Protein AF-A0A7W7CZ04-F1 (afdb_monomer_lite)

pLDDT: mean 89.88, std 15.01, range [28.22, 98.75]

Sequence (539 aa):
MKKLILAAGLAGSLVLGTAAATFAAPASAVLAAASASYDQKLAVAVKFGLGDDFALIEKLDRDFVIGIWDHVKDNPDQVEVRVAAETAFTSDPDLSYEFITVEVFAAFDRDVERERAEAETKRASDLARTAAAASIDVVADAALLDGNDTDFVRLIWERVAEDVKWPKVKAAARTARDGSDTDRTAFIANGMADAARQDIDDRIAADEAKTEAEKAAERARAAKKLAANRIGLTVTEELLDLPDRDFIIKVWNHTAAGSEVQAAAIAATRSLDPAVWKAYIDTGLHQAVDRDIQIALDRKYQADKTLAQQIKATAAKNKDLNLVHWTDKALAGTPDQLDTFLRVGQYDLDLNTSFGTGDVQPSWSNTVAWANGIVNVAGICCKLTGPELGVRTEPGHTGATSLMYAGLDNSATKSYAYLKSMALSRITIKPTTKLSYWIYPQANTVRPEVKPANSTCVAIDLLFSDGKNLRDSGLKDTRGNRAHPAFQCNKVTVGKWNEVVVPLGALAGKKVTTLVVAYDQPAATGGYRGLIDDVRIAD

Structure (mmCIF, N/CA/C/O backbone):
data_AF-A0A7W7CZ04-F1
#
_entry.id   AF-A0A7W7CZ04-F1
#
loop_
_atom_site.group_PDB
_atom_site.id
_atom_site.type_symbol
_atom_site.label_atom_id
_atom_site.label_alt_id
_atom_site.label_comp_id
_atom_site.label_asym_id
_atom_site.label_entity_id
_atom_site.label_seq_id
_atom_site.pdbx_PDB_ins_code
_atom_site.Cartn_x
_atom_site.Cartn_y
_atom_site.Cartn_z
_atom_site.occupancy
_atom_site.B_iso_or_equiv
_atom_site.auth_seq_id
_atom_site.auth_comp_id
_atom_site.auth_asym_id
_atom_site.auth_atom_id
_atom_site.pdbx_PDB_model_num
ATOM 1 N N . MET A 1 1 ? 31.479 57.060 30.152 1.00 33.84 1 MET A N 1
ATOM 2 C CA . MET A 1 1 ? 32.372 58.056 29.515 1.00 33.84 1 MET A CA 1
ATOM 3 C C . MET A 1 1 ? 33.575 57.341 28.912 1.00 33.84 1 MET A C 1
ATOM 5 O O . MET A 1 1 ? 34.244 56.673 29.678 1.00 33.84 1 MET A O 1
ATOM 9 N N . LYS A 1 2 ? 33.833 57.574 27.607 1.00 35.91 2 LYS A N 1
ATOM 10 C CA . LYS A 1 2 ? 35.131 57.553 26.870 1.00 35.91 2 LYS A CA 1
ATOM 11 C C . LYS A 1 2 ? 35.930 56.222 26.840 1.00 35.91 2 LYS A C 1
ATOM 13 O O . LYS A 1 2 ? 36.111 55.608 27.869 1.00 35.91 2 LYS A O 1
ATOM 18 N N . LYS A 1 3 ? 36.529 55.767 25.730 1.00 32.72 3 LYS A N 1
ATOM 19 C CA . LYS A 1 3 ? 36.706 56.286 24.355 1.00 32.72 3 LYS A CA 1
ATOM 20 C C . LYS A 1 3 ? 37.268 55.155 23.459 1.00 32.72 3 LYS A C 1
ATOM 22 O O . LYS A 1 3 ? 37.963 54.281 23.960 1.00 32.72 3 LYS A O 1
ATOM 27 N N . LEU A 1 4 ? 36.992 55.267 22.154 1.00 38.56 4 LEU A N 1
ATOM 28 C CA . LEU A 1 4 ? 37.636 54.626 20.990 1.00 38.56 4 LEU A CA 1
ATOM 29 C C . LEU A 1 4 ? 39.177 54.557 21.062 1.00 38.56 4 LEU A C 1
ATOM 31 O O . LEU A 1 4 ? 39.765 55.422 21.705 1.00 38.56 4 LEU A O 1
ATOM 35 N N . ILE A 1 5 ? 39.792 53.695 20.232 1.00 32.47 5 ILE A N 1
ATOM 36 C CA . ILE A 1 5 ? 40.745 54.099 19.167 1.00 32.47 5 ILE A CA 1
ATOM 37 C C . ILE A 1 5 ? 40.852 53.005 18.078 1.00 32.47 5 ILE A C 1
ATOM 39 O O . ILE A 1 5 ? 40.973 51.819 18.366 1.00 32.47 5 ILE A O 1
ATOM 43 N N . LEU A 1 6 ? 40.793 53.473 16.828 1.00 34.12 6 LEU A N 1
ATOM 44 C CA . LEU A 1 6 ? 41.100 52.818 15.552 1.00 34.12 6 LEU A CA 1
ATOM 45 C C . LEU A 1 6 ? 42.613 52.943 15.271 1.00 34.12 6 LEU A C 1
ATOM 47 O O . LEU A 1 6 ? 43.173 53.998 15.564 1.00 34.12 6 LEU A O 1
ATOM 51 N N . ALA A 1 7 ? 43.247 51.985 14.590 1.00 30.70 7 ALA A N 1
ATOM 52 C CA . ALA A 1 7 ? 44.518 52.237 13.901 1.00 30.70 7 ALA A CA 1
ATOM 53 C C . ALA A 1 7 ? 44.614 51.438 12.593 1.00 30.70 7 ALA A C 1
ATOM 55 O O . ALA A 1 7 ? 44.311 50.249 12.552 1.00 30.70 7 ALA A O 1
ATOM 56 N N . ALA A 1 8 ? 45.031 52.137 11.538 1.00 32.62 8 ALA A N 1
ATOM 57 C CA . ALA A 1 8 ? 45.230 51.683 10.167 1.00 32.62 8 ALA A CA 1
ATOM 58 C C . ALA A 1 8 ? 46.678 51.978 9.716 1.00 32.62 8 ALA A C 1
ATOM 60 O O . ALA A 1 8 ? 47.304 52.888 10.256 1.00 32.62 8 ALA A O 1
ATOM 61 N N . GLY A 1 9 ? 47.159 51.267 8.687 1.00 28.22 9 GLY A N 1
ATOM 62 C CA . GLY A 1 9 ? 48.354 51.582 7.872 1.00 28.22 9 GLY A CA 1
ATOM 63 C C . GLY A 1 9 ? 48.929 50.310 7.214 1.00 28.22 9 GLY A C 1
ATOM 64 O O . GLY A 1 9 ? 49.276 49.390 7.942 1.00 28.22 9 GLY A O 1
ATOM 65 N N . LEU A 1 10 ? 48.832 50.072 5.888 1.00 29.41 10 LEU A N 1
ATOM 66 C CA . LEU A 1 10 ? 49.675 50.581 4.766 1.00 29.41 10 LEU A CA 1
ATOM 67 C C . LEU A 1 10 ? 51.183 50.329 5.018 1.00 29.41 10 LEU A C 1
ATOM 69 O O . LEU A 1 10 ? 51.668 50.714 6.069 1.00 29.41 10 LEU A O 1
ATOM 73 N N . ALA A 1 11 ? 52.016 49.733 4.153 1.00 30.03 11 ALA A N 1
ATOM 74 C CA . ALA A 1 11 ? 52.058 49.637 2.690 1.00 30.03 11 ALA A CA 1
ATOM 75 C C . ALA A 1 11 ? 53.065 48.542 2.229 1.00 30.03 11 ALA A C 1
ATOM 77 O O . ALA A 1 11 ? 53.899 48.110 3.022 1.00 30.03 11 ALA A O 1
ATOM 78 N N . GLY A 1 12 ? 53.058 48.170 0.939 1.00 29.11 12 GLY A N 1
ATOM 79 C CA . GLY A 1 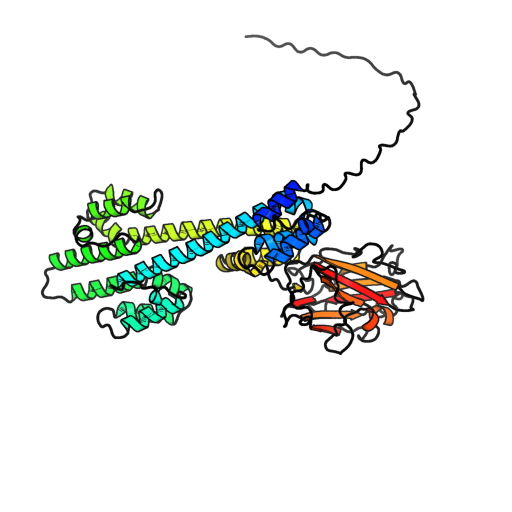12 ? 54.181 47.457 0.305 1.00 29.11 12 GLY A CA 1
ATOM 80 C C . GLY A 1 12 ? 53.850 46.780 -1.032 1.00 29.11 12 GLY A C 1
ATOM 81 O O . GLY A 1 12 ? 53.398 45.642 -1.050 1.00 29.11 12 GLY A O 1
ATOM 82 N N . SER A 1 13 ? 54.087 47.480 -2.144 1.00 30.64 13 SER A N 1
ATOM 83 C CA . SER A 1 13 ? 53.892 47.004 -3.523 1.00 30.64 13 SER A CA 1
ATOM 84 C C . SER A 1 13 ? 55.079 46.189 -4.073 1.00 30.64 13 SER A C 1
ATOM 86 O O . SER A 1 13 ? 56.230 46.513 -3.803 1.00 30.64 13 SER A O 1
ATOM 88 N N . LEU A 1 14 ? 54.730 45.181 -4.889 1.00 33.22 14 LEU A N 1
ATOM 89 C CA . LEU A 1 14 ? 55.427 44.466 -5.982 1.00 33.22 14 LEU A CA 1
ATOM 90 C C . LEU A 1 14 ? 56.932 44.681 -6.263 1.00 33.22 14 LEU A C 1
ATOM 92 O O . LEU A 1 14 ? 57.331 45.787 -6.610 1.00 33.22 14 LEU A O 1
ATOM 96 N N . VAL A 1 15 ? 57.654 43.558 -6.450 1.00 31.53 15 VAL A N 1
ATOM 97 C CA . VAL A 1 15 ? 58.525 43.309 -7.626 1.00 31.53 15 VAL A CA 1
ATOM 98 C C . VAL A 1 15 ? 58.423 41.834 -8.060 1.00 31.53 15 VAL A C 1
ATOM 100 O O . VAL A 1 15 ? 58.455 40.923 -7.237 1.00 31.53 15 VAL A O 1
ATOM 103 N N . LEU A 1 16 ? 58.275 41.634 -9.373 1.00 34.53 16 LEU A N 1
ATOM 104 C CA . LEU A 1 16 ? 58.174 40.368 -10.105 1.00 34.53 16 LEU A CA 1
ATOM 105 C C . LEU A 1 16 ? 59.523 39.632 -10.184 1.00 34.53 16 LEU A C 1
ATOM 107 O O . LEU A 1 16 ? 60.522 40.215 -10.598 1.00 34.53 16 LEU A O 1
ATOM 111 N N . GLY A 1 17 ? 59.516 38.331 -9.891 1.00 31.34 17 GLY A N 1
ATOM 112 C CA . GLY A 1 17 ? 60.597 37.400 -10.210 1.00 31.34 17 GLY A CA 1
ATOM 113 C C . GLY A 1 17 ? 60.013 36.124 -10.809 1.00 31.34 17 GLY A C 1
ATOM 114 O O . GLY A 1 17 ? 59.341 35.360 -10.124 1.00 31.34 17 GLY A O 1
ATOM 115 N N . THR A 1 18 ? 60.225 35.919 -12.106 1.00 38.75 18 THR A N 1
ATOM 116 C CA . THR A 1 18 ? 59.810 34.727 -12.853 1.00 38.75 18 THR A CA 1
ATOM 117 C C . THR A 1 18 ? 60.651 33.521 -12.439 1.00 38.75 18 THR A C 1
ATOM 119 O O . THR A 1 18 ? 61.816 33.425 -12.824 1.00 38.75 18 THR A O 1
ATOM 122 N N . ALA A 1 19 ? 60.059 32.585 -11.697 1.00 33.88 19 ALA A N 1
ATOM 123 C CA . ALA A 1 19 ? 60.604 31.245 -11.501 1.00 33.88 19 ALA A CA 1
ATOM 124 C C . ALA A 1 19 ? 59.722 30.243 -12.253 1.00 33.88 19 ALA A C 1
ATOM 126 O O . ALA A 1 19 ? 58.510 30.185 -12.047 1.00 33.88 19 ALA A O 1
ATOM 127 N N . ALA A 1 20 ? 60.340 29.493 -13.163 1.00 34.03 20 ALA A N 1
ATOM 128 C CA . ALA A 1 20 ? 59.708 28.431 -13.925 1.00 34.03 20 ALA A CA 1
ATOM 129 C C . ALA A 1 20 ? 59.147 27.366 -12.971 1.00 34.03 20 ALA A C 1
ATOM 131 O O . ALA A 1 20 ? 59.896 26.596 -12.373 1.00 34.03 20 ALA A O 1
ATOM 132 N N . ALA A 1 21 ? 57.824 27.342 -12.823 1.00 31.66 21 ALA A N 1
ATOM 133 C CA . ALA A 1 21 ? 57.122 26.279 -12.130 1.00 31.66 21 ALA A CA 1
ATOM 134 C C . ALA A 1 21 ? 57.040 25.068 -13.064 1.00 31.66 21 ALA A C 1
ATOM 136 O O . ALA A 1 21 ? 56.323 25.069 -14.066 1.00 31.66 21 ALA A O 1
ATOM 137 N N . THR A 1 22 ? 57.795 24.029 -12.733 1.00 32.41 22 THR A N 1
ATOM 138 C CA . THR A 1 22 ? 57.515 22.671 -13.181 1.00 32.41 22 THR A CA 1
ATOM 139 C C . THR A 1 22 ? 56.106 22.309 -12.714 1.00 32.41 22 THR A C 1
ATOM 141 O O . THR A 1 22 ? 55.861 22.099 -11.528 1.00 32.41 22 THR A O 1
ATOM 144 N N . PHE A 1 23 ? 55.150 22.265 -13.644 1.00 32.22 23 PHE A N 1
ATOM 145 C CA . PHE A 1 23 ? 53.834 21.689 -13.392 1.00 32.22 23 PHE A CA 1
ATOM 146 C C . PHE A 1 23 ? 54.005 20.183 -13.163 1.00 32.22 23 PHE A C 1
ATOM 148 O O . PHE A 1 23 ? 53.971 19.386 -14.098 1.00 32.22 23 PHE A O 1
ATOM 155 N N . ALA A 1 24 ? 54.209 19.789 -11.907 1.00 31.80 24 ALA A N 1
ATOM 156 C CA . ALA A 1 24 ? 53.850 18.453 -11.472 1.00 31.80 24 ALA A CA 1
ATOM 157 C C . ALA A 1 24 ? 52.325 18.352 -11.597 1.00 31.80 24 ALA A C 1
ATOM 159 O O . ALA A 1 24 ? 51.588 19.079 -10.927 1.00 31.80 24 ALA A O 1
ATOM 160 N N . ALA A 1 25 ? 51.861 17.510 -12.519 1.00 33.22 25 ALA A N 1
ATOM 161 C CA . ALA A 1 25 ? 50.450 17.193 -12.658 1.00 33.22 25 ALA A CA 1
ATOM 162 C C . ALA A 1 25 ? 49.893 16.741 -11.295 1.00 33.22 25 ALA A C 1
ATOM 164 O O . ALA A 1 25 ? 50.560 15.954 -10.613 1.00 33.22 25 ALA A O 1
ATOM 165 N N . PRO A 1 26 ? 48.695 17.188 -10.877 1.00 37.19 26 PRO A N 1
ATOM 166 C CA . PRO A 1 26 ? 48.043 16.566 -9.741 1.00 37.19 26 PRO A CA 1
ATOM 167 C C . PRO A 1 26 ? 47.780 15.108 -10.119 1.00 37.19 26 PRO A C 1
ATOM 169 O O . PRO A 1 26 ? 47.032 14.815 -11.055 1.00 37.19 26 PRO A O 1
ATOM 172 N N . ALA A 1 27 ? 48.443 14.191 -9.413 1.00 35.78 27 ALA A N 1
ATOM 173 C CA . ALA A 1 27 ? 48.094 12.785 -9.440 1.00 35.78 27 ALA A CA 1
ATOM 174 C C . ALA A 1 27 ? 46.597 12.691 -9.134 1.00 35.78 27 ALA A C 1
ATOM 176 O O . ALA A 1 27 ? 46.139 13.113 -8.071 1.00 35.78 27 ALA A O 1
ATOM 177 N N . SER A 1 28 ? 45.831 12.197 -10.103 1.00 39.06 28 SER A N 1
ATOM 178 C CA . SER A 1 28 ? 44.435 11.850 -9.893 1.00 39.06 28 SER A CA 1
ATOM 179 C C . SER A 1 28 ? 44.414 10.716 -8.876 1.00 39.06 28 SER A C 1
ATOM 181 O O . SER A 1 28 ? 44.683 9.566 -9.217 1.00 39.06 28 SER A O 1
ATOM 183 N N . ALA A 1 29 ? 44.165 11.047 -7.610 1.00 37.22 29 ALA A N 1
ATOM 184 C CA . ALA A 1 29 ? 43.789 10.062 -6.616 1.00 37.22 29 ALA A CA 1
ATOM 185 C C . ALA A 1 29 ? 42.424 9.518 -7.045 1.00 37.22 29 ALA A C 1
ATOM 187 O O . ALA A 1 29 ? 41.386 10.138 -6.824 1.00 37.22 29 ALA A O 1
ATOM 188 N N . VAL A 1 30 ? 42.444 8.384 -7.738 1.00 34.38 30 VAL A N 1
ATOM 189 C CA . VAL A 1 30 ? 41.261 7.555 -7.928 1.00 34.38 30 VAL A CA 1
ATOM 190 C C . VAL A 1 30 ? 40.851 7.127 -6.519 1.00 34.38 30 VAL A C 1
ATOM 192 O O . VAL A 1 30 ? 41.574 6.361 -5.885 1.00 34.38 30 VAL A O 1
ATOM 195 N N . LEU A 1 31 ? 39.751 7.667 -5.982 1.00 38.12 31 LEU A N 1
ATOM 196 C CA . LEU A 1 31 ? 39.131 7.073 -4.799 1.00 38.12 31 LEU A CA 1
ATOM 197 C C . LEU A 1 31 ? 38.781 5.631 -5.180 1.00 38.12 31 LEU A C 1
ATOM 199 O O . LEU A 1 31 ? 37.925 5.409 -6.035 1.00 38.12 31 LEU A O 1
ATOM 203 N N . ALA A 1 32 ? 39.474 4.657 -4.589 1.00 42.06 32 ALA A N 1
ATOM 204 C CA . ALA A 1 32 ? 39.043 3.271 -4.650 1.00 42.06 32 ALA A CA 1
ATOM 205 C C . ALA A 1 32 ? 37.625 3.202 -4.066 1.00 42.06 32 ALA A C 1
ATOM 207 O O . ALA A 1 32 ? 37.381 3.758 -2.992 1.00 42.06 32 ALA A O 1
ATOM 208 N N . ALA A 1 33 ? 36.693 2.567 -4.780 1.00 55.75 33 ALA A N 1
ATOM 209 C CA . ALA A 1 33 ? 35.378 2.275 -4.228 1.00 55.75 33 ALA A CA 1
ATOM 210 C C . ALA A 1 33 ? 35.575 1.521 -2.904 1.00 55.75 33 ALA A C 1
ATOM 212 O O . ALA A 1 33 ? 36.315 0.535 -2.860 1.00 55.75 33 ALA A O 1
ATOM 213 N N . ALA A 1 34 ? 34.988 2.028 -1.820 1.00 70.50 34 ALA A N 1
ATOM 214 C CA . ALA A 1 34 ? 35.048 1.359 -0.530 1.00 70.50 34 ALA A CA 1
ATOM 215 C C . ALA A 1 34 ? 34.400 -0.029 -0.667 1.00 70.50 34 ALA A C 1
ATOM 217 O O . ALA A 1 34 ? 33.319 -0.143 -1.238 1.00 70.50 34 ALA A O 1
ATOM 218 N N . SER A 1 35 ? 35.079 -1.068 -0.181 1.00 85.94 35 SER A N 1
ATOM 219 C CA . SER A 1 35 ? 34.540 -2.428 -0.087 1.00 85.94 35 SER A CA 1
ATOM 220 C C . SER A 1 35 ? 34.383 -2.795 1.382 1.00 85.94 35 SER A C 1
ATOM 222 O O . SER A 1 35 ? 35.191 -2.386 2.223 1.00 85.94 35 SER A O 1
ATOM 224 N N . ALA A 1 36 ? 33.314 -3.518 1.696 1.00 92.88 36 ALA A N 1
ATOM 225 C CA . ALA A 1 36 ? 32.984 -3.910 3.051 1.00 92.88 36 ALA A CA 1
ATOM 226 C C . ALA A 1 36 ? 33.982 -4.953 3.562 1.00 92.88 36 ALA A C 1
ATOM 228 O O . ALA A 1 36 ? 34.374 -5.879 2.844 1.00 92.88 36 ALA A O 1
ATOM 229 N N . SER A 1 37 ? 34.391 -4.805 4.822 1.00 96.19 37 SER A N 1
ATOM 230 C CA . SER A 1 37 ? 35.289 -5.757 5.467 1.00 96.19 37 SER A CA 1
ATOM 231 C C . SER A 1 37 ? 34.603 -7.107 5.694 1.00 96.19 37 SER A C 1
ATOM 233 O O . SER A 1 37 ? 33.374 -7.217 5.706 1.00 96.19 37 SER A O 1
ATOM 235 N N . TYR A 1 38 ? 35.416 -8.138 5.928 1.00 95.88 38 TYR A N 1
ATOM 236 C CA . TYR A 1 38 ? 34.928 -9.458 6.325 1.00 95.88 38 TYR A CA 1
ATOM 237 C C . TYR A 1 38 ? 34.011 -9.372 7.556 1.00 95.88 38 TYR A C 1
ATOM 239 O O . TYR A 1 38 ? 32.915 -9.917 7.534 1.00 95.88 38 TYR A O 1
ATOM 247 N N . ASP A 1 39 ? 34.406 -8.616 8.587 1.00 96.56 39 ASP A N 1
ATOM 248 C CA . ASP A 1 39 ? 33.619 -8.463 9.820 1.00 96.56 39 ASP A CA 1
ATOM 249 C C . ASP A 1 39 ? 32.262 -7.790 9.576 1.00 96.56 39 ASP A C 1
ATOM 251 O O . ASP A 1 39 ? 31.267 -8.161 10.195 1.00 96.56 39 ASP A O 1
ATOM 255 N N . GLN A 1 40 ? 32.194 -6.827 8.648 1.00 97.75 40 GLN A N 1
ATOM 256 C CA . GLN A 1 40 ? 30.933 -6.185 8.267 1.00 97.75 40 GLN A CA 1
ATOM 257 C C . GLN A 1 40 ? 29.995 -7.183 7.575 1.00 97.75 40 GLN A C 1
ATOM 259 O O . GLN A 1 40 ? 28.822 -7.268 7.930 1.00 97.75 40 GLN A O 1
ATOM 264 N N . LYS A 1 41 ? 30.510 -7.992 6.642 1.00 98.12 41 LYS A N 1
ATOM 265 C CA . LYS A 1 41 ? 29.732 -9.057 5.986 1.00 98.12 41 LYS A CA 1
ATOM 266 C C . LYS A 1 41 ? 29.334 -10.165 6.960 1.00 98.12 41 LYS A C 1
ATOM 268 O O . LYS A 1 41 ? 28.194 -10.616 6.918 1.00 98.12 41 LYS A O 1
ATOM 273 N N . LEU A 1 42 ? 30.222 -10.557 7.874 1.00 97.81 42 LEU A N 1
ATOM 274 C CA . LEU A 1 42 ? 29.933 -11.531 8.926 1.00 97.81 42 LEU A CA 1
ATOM 275 C C . LEU A 1 42 ? 28.808 -11.036 9.843 1.00 97.81 42 LEU A C 1
ATOM 277 O O . LEU A 1 42 ? 27.900 -11.802 10.146 1.00 97.81 42 LEU A O 1
ATOM 281 N N . ALA A 1 43 ? 28.826 -9.764 10.253 1.00 97.81 43 ALA A N 1
ATOM 282 C CA . ALA A 1 43 ? 27.769 -9.190 11.086 1.00 97.81 43 ALA A CA 1
ATOM 283 C C . ALA A 1 43 ? 26.392 -9.274 10.407 1.00 97.81 43 ALA A C 1
ATOM 285 O O . ALA A 1 43 ? 25.407 -9.645 11.048 1.00 97.81 43 ALA A O 1
ATOM 286 N N . VAL A 1 44 ? 26.335 -8.988 9.102 1.00 97.88 44 VAL A N 1
ATOM 287 C CA . VAL A 1 44 ? 25.122 -9.177 8.298 1.00 97.88 44 VAL A CA 1
ATOM 288 C C . VAL A 1 44 ? 24.755 -10.659 8.230 1.00 97.88 44 VAL A C 1
ATOM 290 O O . VAL A 1 44 ? 23.641 -11.020 8.587 1.00 97.88 44 VAL A O 1
ATOM 293 N N . ALA A 1 45 ? 25.682 -11.539 7.854 1.00 97.62 45 ALA A N 1
ATOM 294 C CA . ALA A 1 45 ? 25.417 -12.969 7.720 1.00 97.62 45 ALA A CA 1
ATOM 295 C C . ALA A 1 45 ? 24.872 -13.586 9.022 1.00 97.62 45 ALA A C 1
ATOM 297 O O . ALA A 1 45 ? 23.857 -14.275 8.997 1.00 97.62 45 ALA A O 1
ATOM 298 N N . VAL A 1 46 ? 25.463 -13.268 10.178 1.00 97.56 46 VAL A N 1
ATOM 299 C CA . VAL A 1 46 ? 24.987 -13.715 11.499 1.00 97.56 46 VAL A CA 1
ATOM 300 C C . VAL A 1 46 ? 23.556 -13.250 11.775 1.00 97.56 46 VAL A C 1
ATOM 302 O O . VAL A 1 46 ? 22.750 -14.040 12.264 1.00 97.56 46 VAL A O 1
ATOM 305 N N . LYS A 1 47 ? 23.209 -12.002 11.429 1.00 96.69 47 LYS A N 1
ATOM 306 C CA . LYS A 1 47 ? 21.854 -11.454 11.618 1.00 96.69 47 LYS A CA 1
ATOM 307 C C . LYS A 1 47 ? 20.783 -12.265 10.876 1.00 96.69 47 LYS A C 1
ATOM 309 O O . LYS A 1 47 ? 19.667 -12.365 11.376 1.00 96.69 47 LYS A O 1
ATOM 314 N N . PHE A 1 48 ? 21.136 -12.866 9.739 1.00 96.38 48 PHE A N 1
ATOM 315 C CA . PHE A 1 48 ? 20.249 -13.701 8.919 1.00 96.38 48 PHE A CA 1
ATOM 316 C C . PHE A 1 48 ? 20.511 -15.211 9.075 1.00 96.38 48 PHE A C 1
ATOM 318 O O . PHE A 1 48 ? 20.039 -16.001 8.269 1.00 96.38 48 PHE A O 1
ATOM 325 N N . GLY A 1 49 ? 21.259 -15.645 10.098 1.00 96.12 49 GLY A N 1
ATOM 326 C CA . GLY A 1 49 ? 21.513 -17.074 10.335 1.00 96.12 49 GLY A CA 1
ATOM 327 C C . GLY A 1 49 ? 22.459 -17.739 9.324 1.00 96.12 49 GLY A C 1
ATOM 328 O O . GLY A 1 49 ? 22.486 -18.960 9.220 1.00 96.12 49 GLY A O 1
ATOM 329 N N . LEU A 1 50 ? 23.256 -16.948 8.603 1.00 96.81 50 LEU A N 1
ATOM 330 C CA . LEU A 1 50 ? 24.238 -17.372 7.597 1.00 96.81 50 LEU A CA 1
ATOM 331 C C . LEU A 1 50 ? 25.690 -17.242 8.093 1.00 96.81 50 LEU A C 1
ATOM 333 O O . LEU A 1 50 ? 26.621 -17.224 7.294 1.00 96.81 50 LEU A O 1
ATOM 337 N N . GLY A 1 51 ? 25.905 -17.119 9.407 1.00 94.06 51 GLY A N 1
ATOM 338 C CA . GLY A 1 51 ? 27.227 -16.845 9.992 1.00 94.06 51 GLY A CA 1
ATOM 339 C C . GLY A 1 51 ? 28.302 -17.898 9.690 1.00 94.06 51 GLY A C 1
ATOM 340 O O . GLY A 1 51 ? 29.483 -17.561 9.675 1.00 94.06 51 GLY A O 1
ATOM 341 N N . ASP A 1 52 ? 27.892 -19.135 9.402 1.00 96.00 52 ASP A N 1
ATOM 342 C CA . ASP A 1 52 ? 28.787 -20.246 9.060 1.00 96.00 52 ASP A CA 1
ATOM 343 C C . ASP A 1 52 ? 29.019 -20.391 7.539 1.00 96.00 52 ASP A C 1
ATOM 345 O O . ASP A 1 52 ? 29.782 -21.257 7.104 1.00 96.00 52 ASP A O 1
ATOM 349 N N . ASP A 1 53 ? 28.385 -19.557 6.703 1.00 96.81 53 ASP A N 1
ATOM 350 C CA . ASP A 1 53 ? 28.586 -19.556 5.249 1.00 96.81 53 ASP A CA 1
ATOM 351 C C . ASP A 1 53 ? 29.797 -18.691 4.860 1.00 96.81 53 ASP A C 1
ATOM 353 O O . ASP A 1 53 ? 29.694 -17.602 4.288 1.00 96.81 53 ASP A O 1
ATOM 357 N N . PHE A 1 54 ? 30.988 -19.194 5.182 1.00 95.56 54 PHE A N 1
ATOM 358 C CA . PHE A 1 54 ? 32.259 -18.536 4.865 1.00 95.56 54 PHE A CA 1
ATOM 359 C C . PHE A 1 54 ? 32.407 -18.236 3.363 1.00 95.56 54 PHE A C 1
ATOM 361 O O . PHE A 1 54 ? 32.924 -17.185 2.984 1.00 95.56 54 PHE A O 1
ATOM 368 N N . ALA A 1 55 ? 31.896 -19.124 2.502 1.00 96.12 55 ALA A N 1
ATOM 369 C CA . ALA A 1 55 ? 31.969 -18.976 1.052 1.00 96.12 55 ALA A CA 1
ATOM 370 C C . ALA A 1 55 ? 31.103 -17.821 0.528 1.00 96.12 55 ALA A C 1
ATOM 372 O O . ALA A 1 55 ? 31.431 -17.238 -0.507 1.00 96.12 55 ALA A O 1
ATOM 373 N N . LEU A 1 56 ? 30.002 -17.495 1.212 1.00 95.81 56 LEU A N 1
ATOM 374 C CA . LEU A 1 56 ? 29.223 -16.284 0.971 1.00 95.81 56 LEU A CA 1
ATOM 375 C C . LEU A 1 56 ? 29.975 -15.038 1.455 1.00 95.81 56 LEU A C 1
ATOM 377 O O . LEU A 1 56 ? 30.101 -14.080 0.695 1.00 95.81 56 LEU A O 1
ATOM 381 N N . ILE A 1 57 ? 30.495 -15.051 2.686 1.00 96.81 57 ILE A N 1
ATOM 382 C CA . ILE A 1 57 ? 31.126 -13.883 3.331 1.00 96.81 57 ILE A CA 1
ATOM 383 C C . ILE A 1 57 ? 32.377 -13.410 2.569 1.00 96.81 57 ILE A C 1
ATOM 385 O O . ILE A 1 57 ? 32.626 -12.209 2.465 1.00 96.81 57 ILE A O 1
ATOM 389 N N . GLU A 1 58 ? 33.138 -14.334 1.981 1.00 95.50 58 GLU A N 1
ATOM 390 C CA . GLU A 1 58 ? 34.338 -14.025 1.190 1.00 95.50 58 GLU A CA 1
ATOM 391 C C . GLU A 1 58 ? 34.044 -13.456 -0.213 1.00 95.50 58 GLU A C 1
ATOM 393 O O . GLU A 1 58 ? 34.967 -13.038 -0.918 1.00 95.50 58 GLU A O 1
ATOM 398 N N . LYS A 1 59 ? 32.775 -13.405 -0.646 1.00 94.75 59 LYS A N 1
ATOM 399 C CA . LYS A 1 59 ? 32.406 -12.840 -1.953 1.00 94.75 59 LYS A CA 1
ATOM 400 C C . LYS A 1 59 ? 32.637 -11.331 -2.014 1.00 94.75 59 LYS A C 1
ATOM 402 O O . LYS A 1 59 ? 32.667 -10.628 -1.001 1.00 94.75 59 LYS A O 1
ATOM 407 N N . LEU A 1 60 ? 32.739 -10.802 -3.234 1.00 95.00 60 LEU A N 1
ATOM 408 C CA . LEU A 1 60 ? 32.676 -9.358 -3.470 1.00 95.00 60 LEU A CA 1
ATOM 409 C C . LEU A 1 60 ? 31.339 -8.798 -2.974 1.00 95.00 60 LEU A C 1
ATOM 411 O O . LEU A 1 60 ? 30.343 -9.514 -2.953 1.00 95.00 60 LEU A O 1
ATOM 415 N N . ASP A 1 61 ? 31.315 -7.519 -2.594 1.00 95.31 61 ASP A N 1
ATOM 416 C CA . ASP A 1 61 ? 30.151 -6.877 -1.964 1.00 95.31 61 ASP A CA 1
ATOM 417 C C . ASP A 1 61 ? 28.860 -7.133 -2.741 1.00 95.31 61 ASP A C 1
ATOM 419 O O . ASP A 1 61 ? 27.881 -7.593 -2.168 1.00 95.31 61 ASP A O 1
ATOM 423 N N . ARG A 1 62 ? 28.888 -6.938 -4.061 1.00 92.44 62 ARG A N 1
ATOM 424 C CA . ARG A 1 62 ? 27.741 -7.178 -4.938 1.00 92.44 62 ARG A CA 1
ATOM 425 C C . ARG A 1 62 ? 27.213 -8.610 -4.859 1.00 92.44 62 ARG A C 1
ATOM 427 O O . ARG A 1 62 ? 26.017 -8.819 -4.681 1.00 92.44 62 ARG A O 1
ATOM 434 N N . ASP A 1 63 ? 28.100 -9.593 -4.969 1.00 93.81 63 ASP A N 1
ATOM 435 C CA . ASP A 1 63 ? 27.724 -11.008 -4.940 1.00 93.81 63 ASP A CA 1
ATOM 436 C C . ASP A 1 63 ? 27.280 -11.450 -3.535 1.00 93.81 63 ASP A C 1
ATOM 438 O O . ASP A 1 63 ? 26.402 -12.301 -3.405 1.00 93.81 63 ASP A O 1
ATOM 442 N N . PHE A 1 64 ? 27.850 -10.851 -2.483 1.00 97.12 64 PHE A N 1
ATOM 443 C CA . PHE A 1 64 ? 27.395 -11.029 -1.105 1.00 97.12 64 PHE A CA 1
ATOM 444 C C . PHE A 1 64 ? 25.962 -10.506 -0.926 1.00 97.12 64 PHE A C 1
ATOM 446 O O . PHE A 1 64 ? 25.108 -11.229 -0.418 1.00 97.12 64 PHE A O 1
ATOM 453 N N . VAL A 1 65 ? 25.664 -9.289 -1.402 1.00 96.25 65 VAL A N 1
ATOM 454 C CA . VAL A 1 65 ? 24.310 -8.711 -1.336 1.00 96.25 65 VAL A CA 1
ATOM 455 C C . VAL A 1 65 ? 23.304 -9.534 -2.143 1.00 96.25 65 VAL A C 1
ATOM 457 O O . VAL A 1 65 ? 22.193 -9.755 -1.665 1.00 96.25 65 VAL A O 1
ATOM 460 N N . ILE A 1 66 ? 23.684 -10.050 -3.317 1.00 92.00 66 ILE A N 1
ATOM 461 C CA . ILE A 1 66 ? 22.844 -10.986 -4.086 1.00 92.00 66 ILE A CA 1
ATOM 462 C C . ILE A 1 66 ? 22.564 -12.262 -3.279 1.00 92.00 66 ILE A C 1
ATOM 464 O O . ILE A 1 66 ? 21.438 -12.752 -3.300 1.00 92.00 66 ILE A O 1
ATOM 468 N N . GLY A 1 67 ? 23.548 -12.786 -2.542 1.00 96.12 67 GLY A N 1
ATOM 469 C CA . GLY A 1 67 ? 23.353 -13.946 -1.668 1.00 96.12 67 GLY A CA 1
ATOM 470 C C . GLY A 1 67 ? 22.387 -13.675 -0.510 1.00 96.12 67 GLY A C 1
ATOM 471 O O . GLY A 1 67 ? 21.498 -14.486 -0.262 1.00 96.12 67 GLY A O 1
ATOM 472 N N . ILE A 1 68 ? 22.492 -12.510 0.143 1.00 97.62 68 ILE A N 1
ATOM 473 C CA . ILE A 1 68 ? 21.509 -12.076 1.154 1.00 97.62 68 ILE A CA 1
ATOM 474 C C . ILE A 1 68 ? 20.117 -11.951 0.527 1.00 97.62 68 ILE A C 1
ATOM 476 O O . ILE A 1 68 ? 19.153 -12.480 1.070 1.00 97.62 68 ILE A O 1
ATOM 480 N N . TRP A 1 69 ? 20.005 -11.308 -0.638 1.00 94.88 69 TRP A N 1
ATOM 481 C CA . TRP A 1 69 ? 18.742 -11.195 -1.367 1.00 94.88 69 TRP A CA 1
ATOM 482 C C . TRP A 1 69 ? 18.125 -12.564 -1.669 1.00 94.88 69 TRP A C 1
ATOM 484 O O . TRP A 1 69 ? 16.935 -12.747 -1.437 1.00 94.88 69 TRP A O 1
ATOM 494 N N . ASP A 1 70 ? 18.919 -13.527 -2.146 1.00 93.31 70 ASP A N 1
ATOM 495 C CA . ASP A 1 70 ? 18.439 -14.867 -2.500 1.00 93.31 70 ASP A CA 1
ATOM 496 C C . ASP A 1 70 ? 17.909 -15.637 -1.284 1.00 93.31 70 ASP A C 1
ATOM 498 O O . ASP A 1 70 ? 16.931 -16.373 -1.404 1.00 93.31 70 ASP A O 1
ATOM 502 N N . HIS A 1 71 ? 18.505 -15.411 -0.109 1.00 95.31 71 HIS A N 1
ATOM 503 C CA . HIS A 1 71 ? 18.060 -15.987 1.157 1.00 95.31 71 HIS A CA 1
ATOM 504 C C . HIS A 1 71 ? 16.709 -15.424 1.625 1.00 95.31 71 HIS A C 1
ATOM 506 O O . HIS A 1 71 ? 15.870 -16.171 2.124 1.00 95.31 71 HIS A O 1
ATOM 512 N N . VAL A 1 72 ? 16.481 -14.118 1.447 1.00 94.50 72 VAL A N 1
ATOM 513 C CA . VAL A 1 72 ? 15.284 -13.433 1.972 1.00 94.50 72 VAL A CA 1
ATOM 514 C C . VAL A 1 72 ? 14.151 -13.286 0.949 1.00 94.50 72 VAL A C 1
ATOM 516 O O . VAL A 1 72 ? 13.055 -12.863 1.306 1.00 94.50 72 VAL A O 1
ATOM 519 N N . LYS A 1 73 ? 14.386 -13.597 -0.334 1.00 85.94 73 LYS A N 1
ATOM 520 C CA . LYS A 1 73 ? 13.477 -13.231 -1.441 1.00 85.94 73 LYS A CA 1
ATOM 521 C C . LYS A 1 73 ? 12.043 -13.754 -1.307 1.00 85.94 73 LYS A C 1
ATOM 523 O O . LYS A 1 73 ? 11.131 -13.083 -1.788 1.00 85.94 73 LYS A O 1
ATOM 528 N N . ASP A 1 74 ? 11.869 -14.906 -0.664 1.00 85.19 74 ASP A N 1
ATOM 529 C CA . ASP A 1 74 ? 10.582 -15.590 -0.491 1.00 85.19 74 ASP A CA 1
ATOM 530 C C . ASP A 1 74 ? 10.035 -15.456 0.945 1.00 85.19 74 ASP A C 1
ATOM 532 O O . ASP A 1 74 ? 8.990 -16.020 1.264 1.00 85.19 74 ASP A O 1
ATOM 536 N N . ASN A 1 75 ? 10.728 -14.712 1.818 1.00 88.50 75 ASN A N 1
ATOM 537 C CA . ASN A 1 75 ? 10.304 -14.490 3.195 1.00 88.50 75 ASN A CA 1
ATOM 538 C C . ASN A 1 75 ? 9.359 -13.269 3.279 1.00 88.50 75 ASN A C 1
ATOM 540 O O . ASN A 1 75 ? 9.809 -12.142 3.040 1.00 88.50 75 ASN A O 1
ATOM 544 N N . PRO A 1 76 ? 8.069 -13.453 3.630 1.00 82.88 76 PRO A N 1
ATOM 545 C CA . PRO A 1 76 ? 7.107 -12.353 3.730 1.00 82.88 76 PRO A CA 1
ATOM 546 C C . PRO A 1 76 ? 7.421 -11.369 4.865 1.00 82.88 76 PRO A C 1
ATOM 548 O O . PRO A 1 76 ? 6.963 -10.228 4.821 1.00 82.88 76 PRO A O 1
ATOM 551 N N . ASP A 1 77 ? 8.241 -11.765 5.837 1.00 87.69 77 ASP A N 1
ATOM 552 C CA . ASP A 1 77 ? 8.600 -10.912 6.968 1.00 87.69 77 ASP A CA 1
ATOM 553 C C . ASP A 1 77 ? 9.784 -9.990 6.632 1.00 87.69 77 ASP A C 1
ATOM 555 O O . ASP A 1 77 ? 9.998 -8.997 7.315 1.00 87.69 77 ASP A O 1
ATOM 559 N N . GLN A 1 78 ? 10.536 -10.264 5.555 1.00 90.81 78 GLN A N 1
ATOM 560 C CA . GLN A 1 78 ? 11.792 -9.569 5.210 1.00 90.81 78 GLN A CA 1
ATOM 561 C C . GLN A 1 78 ? 11.715 -8.790 3.888 1.00 90.81 78 GLN A C 1
ATOM 563 O O . GLN A 1 78 ? 12.659 -8.743 3.088 1.00 90.81 78 GLN A O 1
ATOM 568 N N . VAL A 1 79 ? 10.554 -8.197 3.617 1.00 87.25 79 VAL A N 1
ATOM 569 C CA . VAL A 1 79 ? 10.270 -7.504 2.356 1.00 87.25 79 VAL A CA 1
ATOM 570 C C . VAL A 1 79 ? 11.123 -6.244 2.183 1.00 87.25 79 VAL A C 1
ATOM 572 O O . VAL A 1 79 ? 11.608 -5.999 1.074 1.00 87.25 79 VAL A O 1
ATOM 575 N N . GLU A 1 80 ? 11.349 -5.465 3.243 1.00 88.25 80 GLU A N 1
ATOM 576 C CA . GLU A 1 80 ? 12.190 -4.263 3.187 1.00 88.25 80 GLU A CA 1
ATOM 577 C C . GLU A 1 80 ? 13.644 -4.637 2.915 1.00 88.25 80 GLU A C 1
ATOM 579 O O . GLU A 1 80 ? 14.260 -4.074 2.005 1.00 88.25 80 GLU A O 1
ATOM 584 N N . VAL A 1 81 ? 14.177 -5.638 3.627 1.00 93.62 81 VAL A N 1
ATOM 585 C CA . VAL A 1 81 ? 15.541 -6.138 3.393 1.00 93.62 81 VAL A CA 1
ATOM 586 C C . VAL A 1 81 ? 15.700 -6.629 1.955 1.00 93.62 81 VAL A C 1
ATOM 588 O O . VAL A 1 81 ? 16.657 -6.252 1.275 1.00 93.62 81 VAL A O 1
ATOM 591 N N . ARG A 1 82 ? 14.743 -7.420 1.454 1.00 91.62 82 ARG A N 1
ATOM 592 C CA . ARG A 1 82 ? 14.735 -7.911 0.069 1.00 91.62 82 ARG A CA 1
ATOM 593 C C . ARG A 1 82 ? 14.830 -6.764 -0.936 1.00 91.62 82 ARG A C 1
ATOM 595 O O . ARG A 1 82 ? 15.582 -6.839 -1.904 1.00 91.62 82 ARG A O 1
ATOM 602 N N . VAL A 1 83 ? 14.038 -5.715 -0.750 1.00 81.75 83 VAL A N 1
ATOM 603 C CA . VAL A 1 83 ? 13.954 -4.586 -1.689 1.00 81.75 83 VAL A CA 1
ATOM 604 C C . VAL A 1 83 ? 15.190 -3.699 -1.611 1.00 81.75 83 VAL A C 1
ATOM 606 O O . VAL A 1 83 ? 15.685 -3.249 -2.648 1.00 81.75 83 VAL A O 1
ATOM 609 N N . ALA A 1 84 ? 15.709 -3.472 -0.406 1.00 87.25 84 ALA A N 1
ATOM 610 C CA . ALA A 1 84 ? 16.950 -2.747 -0.188 1.00 87.25 84 ALA A CA 1
ATOM 611 C C . ALA A 1 84 ? 18.142 -3.461 -0.842 1.00 87.25 84 ALA A C 1
ATOM 613 O O . ALA A 1 84 ? 18.912 -2.825 -1.562 1.00 87.25 84 ALA A O 1
ATOM 614 N N . ALA A 1 85 ? 18.247 -4.783 -0.670 1.00 90.88 85 ALA A N 1
ATOM 615 C CA . ALA A 1 85 ? 19.300 -5.588 -1.283 1.00 90.88 85 ALA A CA 1
ATOM 616 C C . ALA A 1 85 ? 19.228 -5.511 -2.813 1.00 90.88 85 ALA A C 1
ATOM 618 O O . ALA A 1 85 ? 20.231 -5.240 -3.471 1.00 90.88 85 ALA A O 1
ATOM 619 N N . GLU A 1 86 ? 18.024 -5.673 -3.371 1.00 84.31 86 GLU A N 1
ATOM 620 C CA . GLU A 1 86 ? 17.789 -5.563 -4.810 1.00 84.31 86 GLU A CA 1
ATOM 621 C C . GLU A 1 86 ? 18.198 -4.205 -5.361 1.00 84.31 86 GLU A C 1
ATOM 623 O O . GLU A 1 86 ? 18.999 -4.131 -6.288 1.00 84.31 86 GLU A O 1
ATOM 628 N N . THR A 1 87 ? 17.718 -3.133 -4.733 1.00 82.12 87 THR A N 1
ATOM 629 C CA . THR A 1 87 ? 18.081 -1.765 -5.109 1.00 82.12 87 THR A CA 1
ATOM 630 C C . THR A 1 87 ? 19.596 -1.592 -5.107 1.00 82.12 87 THR A C 1
ATOM 632 O O . THR A 1 87 ? 20.147 -0.989 -6.029 1.00 82.12 87 THR A O 1
ATOM 635 N N . ALA A 1 88 ? 20.279 -2.141 -4.102 1.00 86.56 88 ALA A N 1
ATOM 636 C CA . ALA A 1 88 ? 21.707 -1.955 -3.941 1.00 86.56 88 ALA A CA 1
ATOM 637 C C . ALA A 1 88 ? 22.521 -2.574 -5.082 1.00 86.56 88 ALA A C 1
ATOM 639 O O . ALA A 1 88 ? 23.353 -1.885 -5.677 1.00 86.56 88 ALA A O 1
ATOM 640 N N . PHE A 1 89 ? 22.238 -3.830 -5.446 1.00 83.94 89 PHE A N 1
ATOM 641 C CA . PHE A 1 89 ? 22.962 -4.485 -6.534 1.00 83.94 89 PHE A CA 1
ATOM 642 C C . PHE A 1 89 ? 22.440 -4.096 -7.927 1.00 83.94 89 PHE A C 1
ATOM 644 O O . PHE A 1 89 ? 23.142 -4.304 -8.911 1.00 83.94 89 PHE A O 1
ATOM 651 N N . THR A 1 90 ? 21.250 -3.517 -8.095 1.00 73.62 90 THR A N 1
ATOM 652 C CA . THR A 1 90 ? 20.785 -3.077 -9.430 1.00 73.62 90 THR A CA 1
ATOM 653 C C . THR A 1 90 ? 21.132 -1.627 -9.766 1.00 73.62 90 THR A C 1
ATOM 655 O O . THR A 1 90 ? 20.976 -1.225 -10.917 1.00 73.62 90 THR A O 1
ATOM 658 N N . SER A 1 91 ? 21.581 -0.836 -8.789 1.00 70.69 91 SER A N 1
ATOM 659 C CA . SER A 1 91 ? 21.882 0.588 -8.974 1.00 70.69 91 SER A CA 1
ATOM 660 C C . SER A 1 91 ? 23.171 0.845 -9.767 1.00 70.69 91 SER A C 1
ATOM 662 O O . SER A 1 91 ? 24.090 0.027 -9.792 1.00 70.69 91 SER A O 1
ATOM 664 N N . ASP A 1 92 ? 23.224 2.016 -10.410 1.00 65.38 92 ASP A N 1
ATOM 665 C CA . ASP A 1 92 ? 24.400 2.572 -11.091 1.00 65.38 92 ASP A CA 1
ATOM 666 C C . ASP A 1 92 ? 24.639 4.011 -10.573 1.00 65.38 92 ASP A C 1
ATOM 668 O O . ASP A 1 92 ? 23.850 4.907 -10.907 1.00 65.38 92 ASP A O 1
ATOM 672 N N . PRO A 1 93 ? 25.674 4.257 -9.738 1.00 74.88 93 PRO A N 1
ATOM 673 C CA . PRO A 1 93 ? 26.706 3.303 -9.309 1.00 74.88 93 PRO A CA 1
ATOM 674 C C . PRO A 1 93 ? 26.175 2.211 -8.360 1.00 74.88 93 PRO A C 1
ATOM 676 O O . PRO A 1 93 ? 25.127 2.376 -7.741 1.00 74.88 93 PRO A O 1
ATOM 679 N N . ASP A 1 94 ? 26.923 1.109 -8.242 1.00 79.19 94 ASP A N 1
ATOM 680 C CA . ASP A 1 94 ? 26.639 -0.002 -7.319 1.00 79.19 94 ASP A CA 1
ATOM 681 C C . ASP A 1 94 ? 26.610 0.492 -5.855 1.00 79.19 94 ASP A C 1
ATOM 683 O O . ASP A 1 94 ? 27.538 1.178 -5.420 1.00 79.19 94 ASP A O 1
ATOM 687 N N . LEU A 1 95 ? 25.552 0.158 -5.101 1.00 87.12 95 LEU A N 1
ATOM 688 C CA . LEU A 1 95 ? 25.352 0.596 -3.708 1.00 87.12 95 LEU A CA 1
ATOM 689 C C . LEU A 1 95 ? 25.545 -0.541 -2.686 1.00 87.12 95 LEU A C 1
ATOM 691 O O . LEU A 1 95 ? 25.148 -0.412 -1.528 1.00 87.12 95 LEU A O 1
ATOM 695 N N . SER A 1 96 ? 26.160 -1.660 -3.076 1.00 92.62 96 SER A N 1
ATOM 696 C CA . SER A 1 96 ? 26.303 -2.845 -2.215 1.00 92.62 96 SER A CA 1
ATOM 697 C C . SER A 1 96 ? 27.083 -2.563 -0.925 1.00 92.62 96 SER A C 1
ATOM 699 O O . SER A 1 96 ? 26.740 -3.098 0.126 1.00 92.62 96 SER A O 1
ATOM 701 N N . TYR A 1 97 ? 28.083 -1.676 -0.967 1.00 92.81 97 TYR A N 1
ATOM 702 C CA . TYR A 1 97 ? 28.814 -1.240 0.230 1.00 92.81 97 TYR A CA 1
ATOM 703 C C . TYR A 1 97 ? 27.907 -0.522 1.246 1.00 92.81 97 TYR A C 1
ATOM 705 O O . TYR A 1 97 ? 27.930 -0.831 2.440 1.00 92.81 97 TYR A O 1
ATOM 713 N N . GLU A 1 98 ? 27.085 0.424 0.779 1.00 91.25 98 GLU A N 1
ATOM 714 C CA . GLU A 1 98 ? 26.131 1.168 1.617 1.00 91.25 98 GLU A CA 1
ATOM 715 C C . GLU A 1 98 ? 25.074 0.224 2.202 1.00 91.25 98 GLU A C 1
ATOM 717 O O . GLU A 1 98 ? 24.712 0.335 3.376 1.00 91.25 98 GLU A O 1
ATOM 722 N N . PHE A 1 99 ? 24.659 -0.778 1.422 1.00 94.56 99 PHE A N 1
ATOM 723 C CA . PHE A 1 99 ? 23.765 -1.818 1.907 1.00 94.56 99 PHE A CA 1
ATOM 724 C C . PHE A 1 99 ? 24.350 -2.618 3.065 1.00 94.56 99 PHE A C 1
ATOM 726 O O . PHE A 1 99 ? 23.723 -2.709 4.118 1.00 94.56 99 PHE A O 1
ATOM 733 N N . ILE A 1 100 ? 25.555 -3.167 2.891 1.00 97.38 100 ILE A N 1
ATOM 734 C CA . ILE A 1 100 ? 26.194 -4.024 3.899 1.00 97.38 100 ILE A CA 1
ATOM 735 C C . ILE A 1 100 ? 26.448 -3.254 5.197 1.00 97.38 100 ILE A C 1
ATOM 737 O O . ILE A 1 100 ? 26.321 -3.807 6.286 1.00 97.38 100 ILE A O 1
ATOM 741 N N . THR A 1 101 ? 26.837 -1.984 5.090 1.00 95.56 101 THR A N 1
ATOM 742 C CA . THR A 1 101 ? 27.306 -1.214 6.248 1.00 95.56 101 THR A CA 1
ATOM 743 C C . THR A 1 101 ? 26.198 -0.496 7.006 1.00 95.56 101 THR A C 1
ATOM 745 O O . THR A 1 101 ? 26.373 -0.223 8.194 1.00 95.56 101 THR A O 1
ATOM 748 N N . VAL A 1 102 ? 25.076 -0.189 6.350 1.00 91.19 102 VAL A N 1
ATOM 749 C CA . VAL A 1 102 ? 24.003 0.622 6.939 1.00 91.19 102 VAL A CA 1
ATOM 750 C C . VAL A 1 102 ? 22.626 0.063 6.597 1.00 91.19 102 VAL A C 1
ATOM 752 O O . VAL A 1 102 ? 21.873 -0.309 7.499 1.00 91.19 102 VAL A O 1
ATOM 755 N N . GLU A 1 103 ? 22.283 0.004 5.309 1.00 91.81 103 GLU A N 1
ATOM 756 C CA . GLU A 1 103 ? 20.876 -0.111 4.905 1.00 91.81 103 GLU A CA 1
ATOM 757 C C . GLU A 1 103 ? 20.254 -1.468 5.250 1.00 91.81 103 GLU A C 1
ATOM 759 O O . GLU A 1 103 ? 19.071 -1.519 5.564 1.00 91.81 103 GLU A O 1
ATOM 764 N N . VAL A 1 104 ? 21.019 -2.562 5.277 1.00 95.94 104 VAL A N 1
ATOM 765 C CA . VAL A 1 104 ? 20.479 -3.886 5.629 1.00 95.94 104 VAL A CA 1
ATOM 766 C C . VAL A 1 104 ? 19.891 -3.936 7.043 1.00 95.94 104 VAL A C 1
ATOM 768 O O . VAL A 1 104 ? 18.850 -4.555 7.258 1.00 95.94 104 VAL A O 1
ATOM 771 N N . PHE A 1 105 ? 20.520 -3.255 8.004 1.00 95.44 105 PHE A N 1
ATOM 772 C CA . PHE A 1 105 ? 20.032 -3.197 9.382 1.00 95.44 105 PHE A CA 1
ATOM 773 C C . PHE A 1 105 ? 18.843 -2.248 9.505 1.00 95.44 105 PHE A C 1
ATOM 775 O O . PHE A 1 105 ? 17.851 -2.601 10.132 1.00 95.44 105 PHE A O 1
ATOM 782 N N . ALA A 1 106 ? 18.904 -1.091 8.841 1.00 89.12 106 ALA A N 1
ATOM 783 C CA . ALA A 1 106 ? 17.785 -0.156 8.805 1.00 89.12 106 ALA A CA 1
ATOM 784 C C . ALA A 1 106 ? 16.539 -0.781 8.152 1.00 89.12 106 ALA A C 1
ATOM 786 O O . ALA A 1 106 ? 15.427 -0.588 8.636 1.00 89.12 106 ALA A O 1
ATOM 787 N N . ALA A 1 107 ? 16.715 -1.551 7.077 1.00 89.50 107 ALA A N 1
ATOM 788 C CA . ALA A 1 107 ? 15.641 -2.282 6.416 1.00 89.50 107 ALA A CA 1
ATOM 789 C C . ALA A 1 107 ? 15.065 -3.387 7.312 1.00 89.50 107 ALA A C 1
ATOM 791 O O . ALA A 1 107 ? 13.848 -3.507 7.414 1.00 89.50 107 ALA A O 1
ATOM 792 N N . PHE A 1 108 ? 15.920 -4.130 8.022 1.00 94.06 108 PHE A N 1
ATOM 793 C CA . PHE A 1 108 ? 15.477 -5.126 8.999 1.00 94.06 108 PHE A CA 1
ATOM 794 C C . PHE A 1 108 ? 14.656 -4.493 10.131 1.00 94.06 108 PHE A C 1
ATOM 796 O O . PHE A 1 108 ? 13.614 -5.022 10.505 1.00 94.06 108 PHE A O 1
ATOM 803 N N . ASP A 1 109 ? 15.085 -3.347 10.662 1.00 90.00 109 ASP A N 1
ATOM 804 C CA . ASP A 1 109 ? 14.339 -2.646 11.710 1.00 90.00 109 ASP A CA 1
ATOM 805 C C . ASP A 1 109 ? 12.964 -2.177 11.198 1.00 90.00 109 ASP A C 1
ATOM 807 O O . ASP A 1 109 ? 11.972 -2.275 11.919 1.00 90.00 109 ASP A O 1
ATOM 811 N N . ARG A 1 110 ? 12.864 -1.743 9.931 1.00 86.25 110 ARG A N 1
ATOM 812 C CA . ARG A 1 110 ? 11.569 -1.425 9.300 1.00 86.25 110 ARG A CA 1
ATOM 813 C C . ARG A 1 110 ? 10.676 -2.656 9.131 1.00 86.25 110 ARG A C 1
ATOM 815 O O . ARG A 1 110 ? 9.471 -2.545 9.342 1.00 86.25 110 ARG A O 1
ATOM 822 N N . ASP A 1 111 ? 11.244 -3.808 8.779 1.00 88.06 111 ASP A N 1
ATOM 823 C CA . ASP A 1 111 ? 10.517 -5.082 8.716 1.00 88.06 111 ASP A CA 1
ATOM 824 C C . ASP A 1 111 ? 9.935 -5.465 10.093 1.00 88.06 111 ASP A C 1
ATOM 826 O O . ASP A 1 111 ? 8.744 -5.763 10.196 1.00 88.06 111 ASP A O 1
ATOM 830 N N . VAL A 1 112 ? 10.731 -5.356 11.164 1.00 89.19 112 VAL A N 1
ATOM 831 C CA . VAL A 1 112 ? 10.291 -5.637 12.545 1.00 89.19 112 VAL A CA 1
ATOM 832 C C . VAL A 1 112 ? 9.192 -4.679 13.003 1.00 89.19 112 VAL A C 1
ATOM 834 O O . VAL A 1 112 ? 8.196 -5.105 13.591 1.00 89.19 112 VAL A O 1
ATOM 837 N N . GLU A 1 113 ? 9.344 -3.380 12.746 1.00 82.69 113 GLU A N 1
ATOM 838 C CA . GLU A 1 113 ? 8.323 -2.397 13.120 1.00 82.69 113 GLU A CA 1
ATOM 839 C C . GLU A 1 113 ? 7.019 -2.601 12.334 1.00 82.69 113 GLU A C 1
ATOM 841 O O . GLU A 1 113 ? 5.939 -2.427 12.900 1.00 82.69 113 GLU A O 1
ATOM 846 N N . ARG A 1 114 ? 7.087 -3.041 11.068 1.00 83.44 114 ARG A N 1
ATOM 847 C CA . ARG A 1 114 ? 5.894 -3.427 10.298 1.00 83.44 114 ARG A CA 1
ATOM 848 C C . ARG A 1 114 ? 5.183 -4.617 10.941 1.00 83.44 114 ARG A C 1
ATOM 850 O O . ARG A 1 114 ? 3.986 -4.517 11.199 1.00 83.44 114 ARG A O 1
ATOM 857 N N . GLU A 1 115 ? 5.899 -5.702 11.239 1.00 84.44 115 GLU A N 1
ATOM 858 C CA . GLU A 1 115 ? 5.324 -6.892 11.890 1.00 84.44 115 GLU A CA 1
ATOM 859 C C . GLU A 1 115 ? 4.672 -6.524 13.233 1.00 84.44 115 GLU A C 1
ATOM 861 O O . GLU A 1 115 ? 3.537 -6.908 13.537 1.00 84.44 115 GLU A O 1
ATOM 866 N N . ARG A 1 116 ? 5.358 -5.696 14.028 1.00 83.94 116 ARG A N 1
ATOM 867 C CA . ARG A 1 116 ? 4.835 -5.188 15.295 1.00 83.94 116 ARG A CA 1
ATOM 868 C C . ARG A 1 116 ? 3.559 -4.368 15.103 1.00 83.94 116 ARG A C 1
ATOM 870 O O . ARG A 1 116 ? 2.597 -4.579 15.842 1.00 83.94 116 ARG A O 1
ATOM 877 N N . ALA A 1 117 ? 3.537 -3.452 14.138 1.00 78.88 117 ALA A N 1
ATOM 878 C CA . ALA A 1 117 ? 2.375 -2.618 13.846 1.00 78.88 117 ALA A CA 1
ATOM 879 C C . ALA A 1 117 ? 1.176 -3.448 13.359 1.00 78.88 117 ALA A C 1
ATOM 881 O O . ALA A 1 117 ? 0.037 -3.184 13.755 1.00 78.88 117 ALA A O 1
ATOM 882 N N . GLU A 1 118 ? 1.412 -4.482 12.551 1.00 79.88 118 GLU A N 1
ATOM 883 C CA . GLU A 1 118 ? 0.377 -5.424 12.113 1.00 79.88 118 GLU A CA 1
ATOM 884 C C . GLU A 1 118 ? -0.195 -6.212 13.301 1.00 79.88 118 GLU A C 1
ATOM 886 O O . GLU A 1 118 ? -1.417 -6.297 13.468 1.00 79.88 118 GLU A O 1
ATOM 891 N N . ALA A 1 119 ? 0.667 -6.705 14.194 1.00 82.81 119 ALA A N 1
ATOM 892 C CA . ALA A 1 119 ? 0.244 -7.383 15.416 1.00 82.81 119 ALA A CA 1
ATOM 893 C C . ALA A 1 119 ? -0.539 -6.455 16.363 1.00 82.81 119 ALA A C 1
ATOM 895 O O . ALA A 1 119 ? -1.541 -6.867 16.952 1.00 82.81 119 ALA A O 1
ATOM 896 N N . GLU A 1 120 ? -0.113 -5.200 16.522 1.00 82.25 120 GLU A N 1
ATOM 897 C CA . GLU A 1 120 ? -0.824 -4.190 17.316 1.00 82.25 120 GLU A CA 1
ATOM 898 C C . GLU A 1 120 ? -2.189 -3.841 16.704 1.00 82.25 120 GLU A C 1
ATOM 900 O O . GLU A 1 120 ? -3.183 -3.791 17.431 1.00 82.25 120 GLU A O 1
ATOM 905 N N . THR A 1 121 ? -2.272 -3.707 15.378 1.00 81.19 121 THR A N 1
ATOM 906 C CA . THR A 1 121 ? -3.533 -3.481 14.652 1.00 81.19 121 THR A CA 1
ATOM 907 C C . THR A 1 121 ? -4.504 -4.639 14.867 1.00 81.19 121 THR A C 1
ATOM 909 O O . THR A 1 121 ? -5.672 -4.418 15.197 1.00 81.19 121 THR A O 1
ATOM 912 N N . LYS A 1 122 ? -4.022 -5.885 14.767 1.00 84.31 122 LYS A N 1
ATOM 913 C CA . LYS A 1 122 ? -4.839 -7.065 15.063 1.00 84.31 122 LYS A CA 1
ATOM 914 C C . LYS A 1 122 ? -5.343 -7.059 16.506 1.00 84.31 122 LYS A C 1
ATOM 916 O O . LYS A 1 122 ? -6.535 -7.252 16.729 1.00 84.31 122 LYS A O 1
ATOM 921 N N . ARG A 1 123 ? -4.474 -6.785 17.486 1.00 86.12 123 ARG A N 1
ATOM 922 C CA . ARG A 1 123 ? -4.876 -6.696 18.903 1.00 86.12 123 ARG A CA 1
ATOM 923 C C . ARG A 1 123 ? -5.939 -5.621 19.131 1.00 86.12 123 ARG A C 1
ATOM 925 O O . ARG A 1 123 ? -6.884 -5.864 19.876 1.00 86.12 123 ARG A O 1
ATOM 932 N N . ALA A 1 124 ? -5.804 -4.455 18.498 1.00 84.25 124 ALA A N 1
ATOM 933 C CA . ALA A 1 124 ? -6.781 -3.374 18.601 1.00 84.25 124 ALA A CA 1
ATOM 934 C C . ALA A 1 124 ? -8.142 -3.769 18.002 1.00 84.25 124 ALA A C 1
ATOM 936 O O . ALA A 1 124 ? -9.178 -3.541 18.627 1.00 84.25 124 ALA A O 1
ATOM 937 N N . SER A 1 125 ? -8.138 -4.420 16.835 1.00 87.62 125 SER A N 1
ATOM 938 C CA . SER A 1 125 ? -9.341 -4.979 16.206 1.00 87.62 125 SER A CA 1
ATOM 939 C C . SER A 1 125 ? -10.023 -6.019 17.102 1.00 87.62 125 SER A C 1
ATOM 941 O O . SER A 1 125 ? -11.225 -5.934 17.357 1.00 87.62 125 SER A O 1
ATOM 943 N N . ASP A 1 126 ? -9.262 -6.978 17.632 1.00 90.94 126 ASP A N 1
ATOM 944 C CA . ASP A 1 126 ? -9.790 -8.035 18.502 1.00 90.94 126 ASP A CA 1
ATOM 945 C C . ASP A 1 126 ? -10.373 -7.450 19.800 1.00 90.94 126 ASP A C 1
ATOM 947 O O . ASP A 1 126 ? -11.435 -7.878 20.262 1.00 90.94 126 ASP A O 1
ATOM 951 N N . LEU A 1 127 ? -9.736 -6.415 20.360 1.00 88.81 127 LEU A N 1
ATOM 952 C CA . LEU A 1 127 ? -10.252 -5.683 21.517 1.00 88.81 127 LEU A CA 1
ATOM 953 C C . LEU A 1 127 ? -11.568 -4.961 21.194 1.00 88.81 127 LEU A C 1
ATOM 955 O O . LEU A 1 127 ? -12.514 -5.056 21.975 1.00 88.81 127 LEU A O 1
ATOM 959 N N . ALA A 1 128 ? -11.661 -4.282 20.046 1.00 90.81 128 ALA A N 1
ATOM 960 C CA . ALA A 1 128 ? -12.881 -3.593 19.625 1.00 90.81 128 ALA A CA 1
ATOM 961 C C . ALA A 1 128 ? -14.049 -4.572 19.427 1.00 90.81 128 ALA A C 1
ATOM 963 O O . ALA A 1 128 ? -15.146 -4.344 19.936 1.00 90.81 128 ALA A O 1
ATOM 964 N N . ARG A 1 129 ? -13.798 -5.708 18.768 1.00 94.88 129 ARG A N 1
ATOM 965 C CA . ARG A 1 129 ? -14.777 -6.792 18.592 1.00 94.88 129 ARG A CA 1
ATOM 966 C C . ARG A 1 129 ? -15.200 -7.407 19.926 1.00 94.88 129 ARG A C 1
ATOM 968 O O . ARG A 1 129 ? -16.387 -7.643 20.141 1.00 94.88 129 ARG A O 1
ATOM 975 N N . THR A 1 130 ? -14.258 -7.599 20.849 1.00 94.06 130 THR A N 1
ATOM 976 C CA . THR A 1 130 ? -14.548 -8.078 22.209 1.00 94.06 130 THR A CA 1
ATOM 977 C C . THR A 1 130 ? -15.445 -7.098 22.965 1.00 94.06 130 THR A C 1
ATOM 979 O O . THR A 1 130 ? -16.454 -7.507 23.538 1.00 94.06 130 THR A O 1
ATOM 982 N N . ALA A 1 131 ? -15.124 -5.802 22.932 1.00 92.25 131 ALA A N 1
ATOM 983 C CA . ALA A 1 131 ? -15.923 -4.758 23.568 1.00 92.25 131 ALA A CA 1
ATOM 984 C C . ALA A 1 131 ? -17.334 -4.664 22.965 1.00 92.25 131 ALA A C 1
ATOM 986 O O . ALA A 1 131 ? -18.316 -4.542 23.703 1.00 92.25 131 ALA A O 1
ATOM 987 N N . ALA A 1 132 ? -17.445 -4.771 21.637 1.00 94.75 132 ALA A N 1
ATOM 988 C CA . ALA A 1 132 ? -18.720 -4.795 20.934 1.00 94.75 132 ALA A CA 1
ATOM 989 C C . ALA A 1 132 ? -19.560 -6.003 21.371 1.00 94.75 132 ALA A C 1
ATOM 991 O O . ALA A 1 132 ? -20.669 -5.828 21.868 1.00 94.75 132 ALA A O 1
ATOM 992 N N . ALA A 1 133 ? -19.014 -7.218 21.295 1.00 96.00 133 ALA A N 1
ATOM 993 C CA . ALA A 1 133 ? -19.698 -8.435 21.726 1.00 96.00 133 ALA A CA 1
ATOM 994 C C . ALA A 1 133 ? -20.152 -8.364 23.199 1.00 96.00 133 ALA A C 1
ATOM 996 O O . ALA A 1 133 ? -21.292 -8.699 23.529 1.00 96.00 133 ALA A O 1
ATOM 997 N N . ALA A 1 134 ? -19.311 -7.828 24.085 1.00 94.81 134 ALA A N 1
ATOM 998 C CA . ALA A 1 134 ? -19.649 -7.663 25.494 1.00 94.81 134 ALA A CA 1
ATOM 999 C C . ALA A 1 134 ? -20.847 -6.717 25.730 1.00 94.81 134 ALA A C 1
ATOM 1001 O O . ALA A 1 134 ? -21.522 -6.839 26.756 1.00 94.81 134 ALA A O 1
ATOM 1002 N N . SER A 1 135 ? -21.157 -5.804 24.796 1.00 93.81 135 SER A N 1
ATOM 1003 C CA . SER A 1 135 ? -22.331 -4.916 24.884 1.00 93.81 135 SER A CA 1
ATOM 1004 C C . SER A 1 135 ? -23.672 -5.656 24.818 1.00 93.81 135 SER A C 1
ATOM 1006 O O . SER A 1 135 ? -24.663 -5.167 25.357 1.00 93.81 135 SER A O 1
ATOM 1008 N N . ILE A 1 136 ? -23.683 -6.859 24.236 1.00 94.88 136 ILE A N 1
ATOM 1009 C CA . ILE A 1 136 ? -24.855 -7.739 24.143 1.00 94.88 136 ILE A CA 1
ATOM 1010 C C . ILE A 1 136 ? -24.725 -9.005 25.000 1.00 94.88 136 ILE A C 1
ATOM 1012 O O . ILE A 1 136 ? -25.381 -10.014 24.741 1.00 94.88 136 ILE A O 1
ATOM 1016 N N . ASP A 1 137 ? -23.891 -8.948 26.044 1.00 92.56 137 ASP A N 1
ATOM 1017 C CA . ASP A 1 137 ? -23.614 -10.057 26.968 1.00 92.56 137 ASP A CA 1
ATOM 1018 C C . ASP A 1 137 ? -22.980 -11.285 26.293 1.00 92.56 137 ASP A C 1
ATOM 1020 O O . ASP A 1 137 ? -23.156 -12.425 26.729 1.00 92.56 137 ASP A O 1
ATOM 1024 N N . VAL A 1 138 ? -22.225 -11.060 25.215 1.00 93.44 138 VAL A N 1
ATOM 1025 C CA . VAL A 1 138 ? -21.498 -12.109 24.502 1.00 93.44 138 VAL A CA 1
ATOM 1026 C C . VAL A 1 138 ? -20.031 -12.096 24.905 1.00 93.44 138 VAL A C 1
ATOM 1028 O O . VAL A 1 138 ? -19.329 -11.105 24.728 1.00 93.44 138 VAL A O 1
ATOM 1031 N N . VAL A 1 139 ? -19.553 -13.234 25.409 1.00 92.25 139 VAL A N 1
ATOM 1032 C CA . VAL A 1 139 ? -18.118 -13.491 25.553 1.00 92.25 139 VAL A CA 1
ATOM 1033 C C . VAL A 1 139 ? -17.555 -13.799 24.168 1.00 92.25 139 VAL A C 1
ATOM 1035 O O . VAL A 1 139 ? -18.031 -14.724 23.509 1.00 92.25 139 VAL A O 1
ATOM 1038 N N . ALA A 1 140 ? -16.577 -13.012 23.724 1.00 92.06 140 ALA A N 1
ATOM 1039 C CA . ALA A 1 140 ? -15.912 -13.228 22.447 1.00 92.06 140 ALA A CA 1
ATOM 1040 C C . ALA A 1 140 ? -14.884 -14.359 22.575 1.00 92.06 140 ALA A C 1
ATOM 1042 O O . ALA A 1 140 ? -13.841 -14.198 23.208 1.00 92.06 140 ALA A O 1
ATOM 1043 N N . ASP A 1 141 ? -15.212 -15.520 22.016 1.00 92.25 141 ASP A N 1
ATOM 1044 C CA . ASP A 1 141 ? -14.299 -16.653 21.927 1.00 92.25 141 ASP A CA 1
ATOM 1045 C C . ASP A 1 141 ? -13.414 -16.564 20.672 1.00 92.25 141 ASP A C 1
ATOM 1047 O O . ASP A 1 141 ? -13.545 -15.660 19.843 1.00 92.25 141 ASP A O 1
ATOM 1051 N N . ALA A 1 142 ? -12.489 -17.516 20.533 1.00 90.88 142 ALA A N 1
ATOM 1052 C CA . ALA A 1 142 ? -11.587 -17.562 19.387 1.00 90.88 142 ALA A CA 1
ATOM 1053 C C . ALA A 1 142 ? -12.341 -17.672 18.053 1.00 90.88 142 ALA A C 1
ATOM 1055 O O . ALA A 1 142 ? -11.889 -17.098 17.074 1.00 90.88 142 ALA A O 1
ATOM 1056 N N . ALA A 1 143 ? -13.488 -18.358 18.011 1.00 90.94 143 ALA A N 1
ATOM 1057 C CA . ALA A 1 143 ? -14.266 -18.520 16.785 1.00 90.94 143 ALA A CA 1
ATOM 1058 C C . ALA A 1 143 ? -14.954 -17.215 16.357 1.00 90.94 143 ALA A C 1
ATOM 1060 O O . ALA A 1 143 ? -15.077 -16.959 15.163 1.00 90.94 143 ALA A O 1
ATOM 1061 N N . LEU A 1 144 ? -15.386 -16.385 17.313 1.00 92.31 144 LEU A N 1
ATOM 1062 C CA . LEU A 1 144 ? -15.964 -15.074 17.023 1.00 92.31 144 LEU A CA 1
ATOM 1063 C C . LEU A 1 144 ? -14.907 -14.045 16.605 1.00 92.31 144 LEU A C 1
ATOM 1065 O O . LEU A 1 144 ? -15.199 -13.162 15.802 1.00 92.31 144 LEU A O 1
ATOM 1069 N N . LEU A 1 145 ? -13.705 -14.124 17.179 1.00 92.44 145 LEU A N 1
ATOM 1070 C CA . LEU A 1 145 ? -12.611 -13.190 16.890 1.00 92.44 145 LEU A CA 1
ATOM 1071 C C . LEU A 1 145 ? -11.777 -13.588 15.666 1.00 92.44 145 LEU A C 1
ATOM 1073 O O . LEU A 1 145 ? -11.015 -12.759 15.163 1.00 92.44 145 LEU A O 1
ATOM 1077 N N . ASP A 1 146 ? -11.915 -14.826 15.192 1.00 90.38 146 ASP A N 1
ATOM 1078 C CA . ASP A 1 146 ? -11.268 -15.287 13.970 1.00 90.38 146 ASP A CA 1
ATOM 1079 C C . ASP A 1 146 ? -11.856 -14.593 12.730 1.00 90.38 146 ASP A C 1
ATOM 1081 O O . ASP A 1 146 ? -13.053 -14.316 12.645 1.00 90.38 146 ASP A O 1
ATOM 1085 N N . GLY A 1 147 ? -10.997 -14.297 11.756 1.00 88.12 147 GLY A N 1
ATOM 1086 C CA . GLY A 1 147 ? -11.383 -13.602 10.527 1.00 88.12 147 GLY A CA 1
ATOM 1087 C C . GLY A 1 147 ? -11.442 -12.070 10.623 1.00 88.12 147 GLY A C 1
ATOM 1088 O O . GLY A 1 147 ? -10.750 -11.423 11.421 1.00 88.12 147 GLY A O 1
ATOM 1089 N N . ASN A 1 148 ? -12.216 -11.465 9.717 1.00 90.94 148 ASN A N 1
ATOM 1090 C CA . ASN A 1 148 ? -12.292 -10.011 9.533 1.00 90.94 148 ASN A CA 1
ATOM 1091 C C . ASN A 1 148 ? -13.627 -9.414 10.028 1.00 90.94 148 ASN A C 1
ATOM 1093 O O . ASN A 1 148 ? -14.486 -10.109 10.568 1.00 90.94 148 ASN A O 1
ATOM 1097 N N . ASP A 1 149 ? -13.813 -8.103 9.851 1.00 94.06 149 ASP A N 1
ATOM 1098 C CA . ASP A 1 149 ? -15.019 -7.400 10.310 1.00 94.06 149 ASP A CA 1
ATOM 1099 C C . ASP A 1 149 ? -16.302 -7.934 9.649 1.00 94.06 149 ASP A C 1
ATOM 1101 O O . ASP A 1 149 ? -17.362 -7.944 10.272 1.00 94.06 149 ASP A O 1
ATOM 1105 N N . THR A 1 150 ? -16.221 -8.434 8.413 1.00 95.06 150 THR A N 1
ATOM 1106 C CA . THR A 1 150 ? -17.350 -9.076 7.722 1.00 95.06 150 THR A CA 1
ATOM 1107 C C . THR A 1 150 ? -17.768 -10.357 8.430 1.00 95.06 150 THR A C 1
ATOM 1109 O O . THR A 1 150 ? -18.961 -10.565 8.666 1.00 95.06 150 THR A O 1
ATOM 1112 N N . ASP A 1 151 ? -16.798 -11.196 8.803 1.00 95.44 151 ASP A N 1
ATOM 1113 C CA . ASP A 1 151 ? -17.053 -12.451 9.511 1.00 95.44 151 ASP A CA 1
ATOM 1114 C C . ASP A 1 151 ? -17.671 -12.185 10.881 1.00 95.44 151 ASP A C 1
ATOM 1116 O O . ASP A 1 151 ? -18.716 -12.751 11.209 1.00 95.44 151 ASP A O 1
ATOM 1120 N N . PHE A 1 152 ? -17.086 -11.251 11.634 1.00 97.25 152 PHE A N 1
ATOM 1121 C CA . PHE A 1 152 ? -17.584 -10.852 12.946 1.00 97.25 152 PHE A CA 1
ATOM 1122 C C . PHE A 1 152 ? -19.028 -10.333 12.878 1.00 97.25 152 PHE A C 1
ATOM 1124 O O . PHE A 1 152 ? -19.899 -10.811 13.606 1.00 97.25 152 PHE A O 1
ATOM 1131 N N . VAL A 1 153 ? -19.321 -9.388 11.976 1.00 97.38 153 VAL A N 1
ATOM 1132 C CA . VAL A 1 153 ? -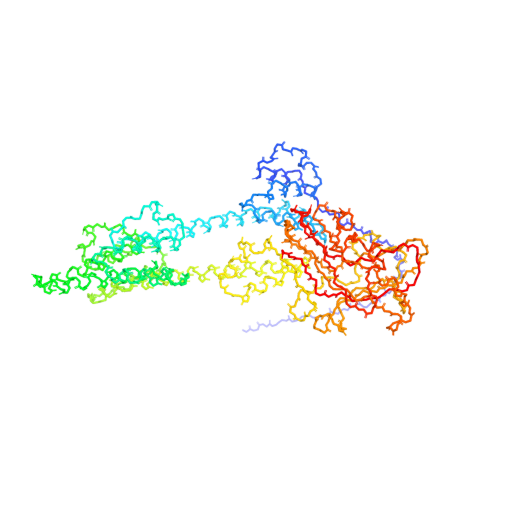20.668 -8.806 11.841 1.00 97.38 153 VAL A CA 1
ATOM 1133 C C . VAL A 1 153 ? -21.693 -9.855 11.413 1.00 97.38 153 VAL A C 1
ATOM 1135 O O . VAL A 1 153 ? -22.807 -9.877 11.944 1.00 97.38 153 VAL A O 1
ATOM 1138 N N . ARG A 1 154 ? -21.325 -10.761 10.498 1.00 96.62 154 ARG A N 1
ATOM 1139 C CA . ARG A 1 154 ? -22.178 -11.885 10.095 1.00 96.62 154 ARG A CA 1
ATOM 1140 C C . ARG A 1 154 ? -22.499 -12.792 11.286 1.00 96.62 154 ARG A C 1
ATOM 1142 O O . ARG A 1 154 ? -23.675 -13.079 11.508 1.00 96.62 154 ARG A O 1
ATOM 1149 N N . LEU A 1 155 ? -21.490 -13.203 12.057 1.00 96.38 155 LEU A N 1
ATOM 1150 C CA . LEU A 1 155 ? -21.666 -14.071 13.227 1.00 96.38 155 LEU A CA 1
ATOM 1151 C C . LEU A 1 155 ? -22.549 -13.416 14.295 1.00 96.38 155 LEU A C 1
ATOM 1153 O O . LEU A 1 155 ? -23.424 -14.075 14.854 1.00 96.38 155 LEU A O 1
ATOM 1157 N N . ILE A 1 156 ? -22.380 -12.114 14.544 1.00 97.25 156 ILE A N 1
ATOM 1158 C CA . ILE A 1 156 ? -23.252 -11.372 15.462 1.00 97.25 156 ILE A CA 1
ATOM 1159 C C . ILE A 1 156 ? -24.692 -11.351 14.950 1.00 97.25 156 ILE A C 1
ATOM 1161 O O . ILE A 1 156 ? -25.610 -11.622 15.721 1.00 97.25 156 ILE A O 1
ATOM 1165 N N . TRP A 1 157 ? -24.910 -11.058 13.665 1.00 96.31 157 TRP A N 1
ATOM 1166 C CA . TRP A 1 157 ? -26.253 -11.042 13.086 1.00 96.31 157 TRP A CA 1
ATOM 1167 C C . TRP A 1 157 ? -26.950 -12.406 13.200 1.00 96.31 157 TRP A C 1
ATOM 1169 O O . TRP A 1 157 ? -28.116 -12.458 13.587 1.00 96.31 157 TRP A O 1
ATOM 1179 N N . GLU A 1 158 ? -26.239 -13.503 12.916 1.00 95.00 158 GLU A N 1
ATOM 1180 C CA . GLU A 1 158 ? -26.744 -14.876 13.070 1.00 95.00 158 GLU A CA 1
ATOM 1181 C C . GLU A 1 158 ? -27.098 -15.182 14.533 1.00 95.00 158 GLU A C 1
ATOM 1183 O O . GLU A 1 158 ? -28.162 -15.729 14.818 1.00 95.00 158 GLU A O 1
ATOM 1188 N N . ARG A 1 159 ? -26.238 -14.766 15.470 1.00 94.62 159 ARG A N 1
ATOM 1189 C CA . ARG A 1 159 ? -26.414 -14.953 16.917 1.00 94.62 159 ARG A CA 1
ATOM 1190 C C . ARG A 1 159 ? -27.683 -14.290 17.447 1.00 94.62 159 ARG A C 1
ATOM 1192 O O . ARG A 1 159 ? -28.383 -14.890 18.257 1.00 94.62 159 ARG A O 1
ATOM 1199 N N . VAL A 1 160 ? -27.961 -13.055 17.024 1.00 95.62 160 VAL A N 1
ATOM 1200 C CA . VAL A 1 160 ? -29.119 -12.276 17.501 1.00 95.62 160 VAL A CA 1
ATOM 1201 C C . VAL A 1 160 ? -30.364 -12.464 16.630 1.00 95.62 160 VAL A C 1
ATOM 1203 O O . VAL A 1 160 ? -31.390 -11.840 16.887 1.00 95.62 160 VAL A O 1
ATOM 1206 N N . ALA A 1 161 ? -30.305 -13.307 15.592 1.00 91.50 161 ALA A N 1
ATOM 1207 C CA . ALA A 1 161 ? -31.399 -13.467 14.637 1.00 91.50 161 ALA A CA 1
ATOM 1208 C C . ALA A 1 161 ? -32.708 -13.904 15.313 1.00 91.50 161 ALA A C 1
ATOM 1210 O O . ALA A 1 161 ? -33.760 -13.346 15.005 1.00 91.50 161 ALA A O 1
ATOM 1211 N N . GLU A 1 162 ? -32.635 -14.831 16.265 1.00 89.56 162 GLU A N 1
ATOM 1212 C CA . GLU A 1 162 ? -33.796 -15.349 17.003 1.00 89.56 162 GLU A CA 1
ATOM 1213 C C . GLU A 1 162 ? -33.875 -14.812 18.444 1.00 89.56 162 GLU A C 1
ATOM 1215 O O . GLU A 1 162 ? -34.762 -15.195 19.207 1.00 89.56 162 GLU A O 1
ATOM 1220 N N . ASP A 1 163 ? -32.964 -13.913 18.834 1.00 91.75 163 ASP A N 1
ATOM 1221 C CA . ASP A 1 163 ? -32.954 -13.332 20.175 1.00 91.75 163 ASP A CA 1
ATOM 1222 C C . ASP A 1 163 ? -33.904 -12.128 20.253 1.00 91.75 163 ASP A C 1
ATOM 1224 O O . ASP A 1 163 ? -33.656 -11.056 19.696 1.00 91.75 163 ASP A O 1
ATOM 1228 N N . VAL A 1 164 ? -35.005 -12.298 20.985 1.00 92.75 164 VAL A N 1
ATOM 1229 C CA . VAL A 1 164 ? -36.013 -11.248 21.202 1.00 92.75 164 VAL A CA 1
ATOM 1230 C C . VAL A 1 164 ? -35.506 -10.098 22.079 1.00 92.75 164 VAL A C 1
ATOM 1232 O O . VAL A 1 164 ? -36.145 -9.049 22.126 1.00 92.75 164 VAL A O 1
ATOM 1235 N N . LYS A 1 165 ? -34.374 -10.271 22.775 1.00 94.69 165 LYS A N 1
ATOM 1236 C CA . LYS A 1 165 ? -33.775 -9.258 23.655 1.00 94.69 165 LYS A CA 1
ATOM 1237 C C . LYS A 1 165 ? -33.153 -8.093 22.882 1.00 94.69 165 LYS A C 1
ATOM 1239 O O . LYS A 1 165 ? -33.061 -7.003 23.445 1.00 94.69 165 LYS A O 1
ATOM 1244 N N . TRP A 1 166 ? -32.727 -8.325 21.638 1.00 96.94 166 TRP A N 1
ATOM 1245 C CA . TRP A 1 166 ? -31.839 -7.426 20.891 1.00 96.94 166 TRP A CA 1
ATOM 1246 C C . TRP A 1 166 ? -32.373 -6.987 19.507 1.00 96.94 166 TRP A C 1
ATOM 1248 O O . TRP A 1 166 ? -31.663 -7.109 18.499 1.00 96.94 166 TRP A O 1
ATOM 1258 N N . PRO A 1 167 ? -33.626 -6.499 19.391 1.00 97.12 167 PRO A N 1
ATOM 1259 C CA . PRO A 1 167 ? -34.216 -6.167 18.096 1.00 97.12 167 PRO A CA 1
ATOM 1260 C C . PRO A 1 167 ? -33.504 -5.013 17.369 1.00 97.12 167 PRO A C 1
ATOM 1262 O O . PRO A 1 167 ? -33.358 -5.080 16.142 1.00 97.12 167 PRO A O 1
ATOM 1265 N N . LYS A 1 168 ? -33.024 -3.976 18.072 1.00 98.06 168 LYS A N 1
ATOM 1266 C CA . LYS A 1 168 ? -32.287 -2.868 17.442 1.00 98.06 168 LYS A CA 1
ATOM 1267 C C . LYS A 1 168 ? -30.871 -3.282 17.069 1.00 98.06 168 LYS A C 1
ATOM 1269 O O . LYS A 1 168 ? -30.416 -2.919 15.984 1.00 98.06 168 LYS A O 1
ATOM 1274 N N . VAL A 1 169 ? -30.199 -4.097 17.887 1.00 98.00 169 VAL A N 1
ATOM 1275 C CA . VAL A 1 169 ? -28.889 -4.661 17.505 1.00 98.00 169 VAL A CA 1
ATOM 1276 C C . VAL A 1 169 ? -29.021 -5.532 16.261 1.00 98.00 169 VAL A C 1
ATOM 1278 O O . VAL A 1 169 ? -28.212 -5.399 15.348 1.00 98.00 169 VAL A O 1
ATOM 1281 N N . LYS A 1 170 ? -30.060 -6.372 16.161 1.00 97.44 170 LYS A N 1
ATOM 1282 C CA . LYS A 1 170 ? -30.332 -7.179 14.959 1.00 97.44 170 LYS A CA 1
ATOM 1283 C C . LYS A 1 170 ? -30.484 -6.307 13.712 1.00 97.44 170 LYS A C 1
ATOM 1285 O O . LYS A 1 170 ? -29.937 -6.640 12.657 1.00 97.44 170 LYS A O 1
ATOM 1290 N N . ALA A 1 171 ? -31.216 -5.198 13.821 1.00 97.12 171 ALA A N 1
ATOM 1291 C CA . ALA A 1 171 ? -31.376 -4.249 12.724 1.00 97.12 171 ALA A CA 1
ATOM 1292 C C . ALA A 1 171 ? -30.039 -3.592 12.339 1.00 97.12 171 ALA A C 1
ATOM 1294 O O . ALA A 1 171 ? -29.685 -3.582 11.162 1.00 97.12 171 ALA A O 1
ATOM 1295 N N . ALA A 1 172 ? -29.268 -3.116 13.321 1.00 97.81 172 ALA A N 1
ATOM 1296 C CA . ALA A 1 172 ? -27.963 -2.495 13.098 1.00 97.81 172 ALA A CA 1
ATOM 1297 C C . ALA A 1 172 ? -26.939 -3.474 12.491 1.00 97.81 172 ALA A C 1
ATOM 1299 O O . ALA A 1 172 ? -26.268 -3.137 11.517 1.00 97.81 172 ALA A O 1
ATOM 1300 N N . ALA A 1 173 ? -26.883 -4.710 12.995 1.00 97.69 173 ALA A N 1
ATOM 1301 C CA . ALA A 1 173 ? -26.017 -5.766 12.478 1.00 97.69 173 ALA A CA 1
ATOM 1302 C C . ALA A 1 173 ? -26.358 -6.111 11.022 1.00 97.69 173 ALA A C 1
ATOM 1304 O O . ALA A 1 173 ? -25.461 -6.302 10.206 1.00 97.69 173 ALA A O 1
ATOM 1305 N N . ARG A 1 174 ? -27.652 -6.141 10.666 1.00 96.69 174 ARG A N 1
ATOM 1306 C CA . ARG A 1 174 ? -28.087 -6.352 9.279 1.00 96.69 174 ARG A CA 1
ATOM 1307 C C . ARG A 1 174 ? -27.605 -5.227 8.365 1.00 96.69 174 ARG A C 1
ATOM 1309 O O . ARG A 1 174 ? -27.062 -5.518 7.306 1.00 96.69 174 ARG A O 1
ATOM 1316 N N . THR A 1 175 ? -27.781 -3.971 8.777 1.00 97.50 175 THR A N 1
ATOM 1317 C CA . THR A 1 175 ? -27.318 -2.804 8.009 1.00 97.50 175 THR A CA 1
ATOM 1318 C C . THR A 1 175 ? -25.810 -2.852 7.780 1.00 97.50 175 THR A C 1
ATOM 1320 O O . THR A 1 175 ? -25.365 -2.669 6.654 1.00 97.50 175 THR A O 1
ATOM 1323 N N . ALA A 1 176 ? -25.028 -3.156 8.817 1.00 97.56 176 ALA A N 1
ATOM 1324 C CA . ALA A 1 176 ? -23.575 -3.262 8.710 1.00 97.56 176 ALA A CA 1
ATOM 1325 C C . ALA A 1 176 ? -23.131 -4.435 7.819 1.00 97.56 176 ALA A C 1
ATOM 1327 O O . ALA A 1 176 ? -22.208 -4.302 7.017 1.00 97.56 176 ALA A O 1
ATOM 1328 N N . ARG A 1 177 ? -23.808 -5.585 7.925 1.00 96.75 177 ARG A N 1
ATOM 1329 C CA . ARG A 1 177 ? -23.538 -6.768 7.097 1.00 96.75 177 ARG A CA 1
ATOM 1330 C C . ARG A 1 177 ? -23.791 -6.490 5.617 1.00 96.75 177 ARG A C 1
ATOM 1332 O O . ARG A 1 177 ? -22.974 -6.856 4.781 1.00 96.75 177 ARG A O 1
ATOM 1339 N N . ASP A 1 178 ? -24.926 -5.865 5.318 1.00 96.06 178 ASP A N 1
ATOM 1340 C CA . ASP A 1 178 ? -25.367 -5.576 3.951 1.00 96.06 178 ASP A CA 1
ATOM 1341 C C . ASP A 1 178 ? -24.695 -4.296 3.387 1.00 96.06 178 ASP A C 1
ATOM 1343 O O . ASP A 1 178 ? -24.914 -3.945 2.227 1.00 96.06 178 ASP A O 1
ATOM 1347 N N . GLY A 1 179 ? -23.890 -3.602 4.203 1.00 94.62 179 GLY A N 1
ATOM 1348 C CA . GLY A 1 179 ? -23.229 -2.334 3.893 1.00 94.62 179 GLY A CA 1
ATOM 1349 C C . GLY A 1 179 ? -21.754 -2.439 3.481 1.00 94.62 179 GLY A C 1
ATOM 1350 O O . GLY A 1 179 ? -21.240 -3.491 3.088 1.00 94.62 179 GLY A O 1
ATOM 1351 N N . SER A 1 180 ? -21.071 -1.299 3.554 1.00 94.38 180 SER A N 1
ATOM 1352 C CA . SER A 1 180 ? -19.648 -1.116 3.243 1.00 94.38 180 SER A CA 1
ATOM 1353 C C . SER A 1 180 ? -18.721 -1.507 4.405 1.00 94.38 180 SER A C 1
ATOM 1355 O O . SER A 1 180 ? -19.174 -1.753 5.523 1.00 94.38 180 SER A O 1
ATOM 1357 N N . ASP A 1 181 ? -17.403 -1.525 4.170 1.00 88.00 181 ASP A N 1
ATOM 1358 C CA . ASP A 1 181 ? -16.420 -1.709 5.251 1.00 88.00 181 ASP A CA 1
ATOM 1359 C C . ASP A 1 181 ? -16.524 -0.602 6.304 1.00 88.00 181 ASP A C 1
ATOM 1361 O O . ASP A 1 181 ? -16.464 -0.880 7.498 1.00 88.00 181 ASP A O 1
ATOM 1365 N N . THR A 1 182 ? -16.803 0.633 5.880 1.00 87.94 182 THR A N 1
ATOM 1366 C CA . THR A 1 182 ? -17.051 1.751 6.795 1.00 87.94 182 THR A CA 1
ATOM 1367 C C . THR A 1 182 ? -18.250 1.486 7.706 1.00 87.94 182 THR A C 1
ATOM 1369 O O . THR A 1 182 ? -18.179 1.775 8.900 1.00 87.94 182 THR A O 1
ATOM 1372 N N . ASP A 1 183 ? -19.326 0.887 7.185 1.00 93.56 183 ASP A N 1
ATOM 1373 C CA . ASP A 1 183 ? -20.503 0.536 7.989 1.00 93.56 183 ASP A CA 1
ATOM 1374 C C . ASP A 1 183 ? -20.182 -0.567 9.009 1.00 93.56 183 ASP A C 1
ATOM 1376 O O . ASP A 1 183 ? -20.617 -0.498 10.162 1.00 93.56 183 ASP A O 1
ATOM 1380 N N . ARG A 1 184 ? -19.372 -1.562 8.618 1.00 96.25 184 ARG A N 1
ATOM 1381 C CA . ARG A 1 184 ? -18.898 -2.624 9.521 1.00 96.25 184 ARG A CA 1
ATOM 1382 C C . ARG A 1 184 ? -18.024 -2.068 10.639 1.00 96.25 184 ARG A C 1
ATOM 1384 O O . ARG A 1 184 ? -18.293 -2.340 11.810 1.00 96.25 184 ARG A O 1
ATOM 1391 N N . THR A 1 185 ? -17.039 -1.241 10.299 1.00 91.38 185 THR A N 1
ATOM 1392 C CA . THR A 1 185 ? -16.158 -0.600 11.280 1.00 91.38 185 THR A CA 1
ATOM 1393 C C . THR A 1 185 ? -16.948 0.307 12.224 1.00 91.38 185 THR A C 1
ATOM 1395 O O . THR A 1 185 ? -16.747 0.239 13.434 1.00 91.38 185 THR A O 1
ATOM 1398 N N . ALA A 1 186 ? -17.901 1.099 11.721 1.00 91.62 186 ALA A N 1
ATOM 1399 C CA . ALA A 1 186 ? -18.747 1.952 12.559 1.00 91.62 186 ALA A CA 1
ATOM 1400 C C . ALA A 1 186 ? -19.626 1.137 13.526 1.00 91.62 186 ALA A C 1
ATOM 1402 O O . ALA A 1 186 ? -19.782 1.498 14.699 1.00 91.62 186 ALA A O 1
ATOM 1403 N N . PHE A 1 187 ? -20.172 0.012 13.059 1.00 96.94 187 PHE A N 1
ATOM 1404 C CA . PHE A 1 187 ? -20.966 -0.888 13.888 1.00 96.94 187 PHE A CA 1
ATOM 1405 C C . PHE A 1 187 ? -20.141 -1.542 15.003 1.00 96.94 187 PHE A C 1
ATOM 1407 O O . PHE A 1 187 ? -20.591 -1.560 16.149 1.00 96.94 187 PHE A O 1
ATOM 1414 N N . ILE A 1 188 ? -18.930 -2.020 14.699 1.00 94.81 188 ILE A N 1
ATOM 1415 C CA . ILE A 1 188 ? -18.012 -2.594 15.698 1.00 94.81 188 ILE A CA 1
ATOM 1416 C C . ILE A 1 188 ? -17.528 -1.517 16.671 1.00 94.81 188 ILE A C 1
ATOM 1418 O O . ILE A 1 188 ? -17.459 -1.761 17.874 1.00 94.81 188 ILE A O 1
ATOM 1422 N N . ALA A 1 189 ? -17.212 -0.322 16.170 1.00 90.00 189 ALA A N 1
ATOM 1423 C CA . ALA A 1 189 ? -16.698 0.761 16.991 1.00 90.00 189 ALA A CA 1
ATOM 1424 C C . ALA A 1 189 ? -17.722 1.207 18.040 1.00 90.00 189 ALA A C 1
ATOM 1426 O O . ALA A 1 189 ? -17.390 1.210 19.220 1.00 90.00 189 ALA A O 1
ATOM 1427 N N . ASN A 1 190 ? -18.946 1.556 17.634 1.00 89.00 190 ASN A N 1
ATOM 1428 C CA . ASN A 1 190 ? -19.958 2.096 18.552 1.00 89.00 190 ASN A CA 1
ATOM 1429 C C . ASN A 1 190 ? -21.383 1.610 18.255 1.00 89.00 190 ASN A C 1
ATOM 1431 O O . ASN A 1 190 ? -22.178 1.461 19.182 1.00 89.00 190 ASN A O 1
ATOM 1435 N N . GLY A 1 191 ? -21.713 1.318 16.991 1.00 94.25 191 GLY A N 1
ATOM 1436 C CA . GLY A 1 191 ? -23.096 1.057 16.583 1.00 94.25 191 GLY A CA 1
ATOM 1437 C C . GLY A 1 191 ? -23.759 -0.120 17.306 1.00 94.25 191 GLY A C 1
ATOM 1438 O O . GLY A 1 191 ? -24.946 -0.048 17.619 1.00 94.25 191 GLY A O 1
ATOM 1439 N N . MET A 1 192 ? -23.007 -1.175 17.636 1.00 96.00 192 MET A N 1
ATOM 1440 C CA . MET A 1 192 ? -23.533 -2.293 18.423 1.00 96.00 192 MET A CA 1
ATOM 1441 C C . MET A 1 192 ? -23.877 -1.870 19.855 1.00 96.00 192 MET A C 1
ATOM 1443 O O . MET A 1 192 ? -24.976 -2.158 20.324 1.00 96.00 192 MET A O 1
ATOM 1447 N N . ALA A 1 193 ? -22.975 -1.150 20.526 1.00 93.12 193 ALA A N 1
ATOM 1448 C CA . ALA A 1 193 ? -23.189 -0.679 21.892 1.00 93.12 193 ALA A CA 1
ATOM 1449 C C . ALA A 1 193 ? -24.331 0.348 21.972 1.00 93.12 193 ALA A C 1
ATOM 1451 O O . ALA A 1 193 ? -25.127 0.311 22.910 1.00 93.12 193 ALA A O 1
ATOM 1452 N N . ASP A 1 194 ? -24.458 1.220 20.970 1.00 93.69 194 ASP A N 1
ATOM 1453 C CA . ASP A 1 194 ? -25.557 2.181 20.871 1.00 93.69 194 ASP A CA 1
ATOM 1454 C C . ASP A 1 194 ? -26.909 1.494 20.679 1.00 93.69 194 ASP A C 1
ATOM 1456 O O . ASP A 1 194 ? -27.875 1.825 21.370 1.00 93.69 194 ASP A O 1
ATOM 1460 N N . ALA A 1 195 ? -26.980 0.506 19.786 1.00 96.69 195 ALA A N 1
ATOM 1461 C CA . ALA A 1 195 ? -28.189 -0.281 19.586 1.00 96.69 195 ALA A CA 1
ATOM 1462 C C . ALA A 1 195 ? -28.544 -1.102 20.838 1.00 96.69 195 ALA A C 1
ATOM 1464 O O . ALA A 1 195 ? -29.704 -1.123 21.250 1.00 96.69 195 ALA A O 1
ATOM 1465 N N . ALA A 1 196 ? -27.546 -1.702 21.497 1.00 96.00 196 ALA A N 1
ATOM 1466 C CA . ALA A 1 196 ? -27.736 -2.452 22.734 1.00 96.00 196 ALA A CA 1
ATOM 1467 C C . ALA A 1 196 ? -28.258 -1.554 23.864 1.00 96.00 196 ALA A C 1
ATOM 1469 O O . ALA A 1 196 ? -29.198 -1.926 24.566 1.00 96.00 196 ALA A O 1
ATOM 1470 N N . ARG A 1 197 ? -27.713 -0.340 24.010 1.00 94.06 197 ARG A N 1
ATOM 1471 C CA . ARG A 1 197 ? -28.222 0.665 24.954 1.00 94.06 197 ARG A CA 1
ATOM 1472 C C . ARG A 1 197 ? -29.696 0.965 24.704 1.00 94.06 197 ARG A C 1
ATOM 1474 O O . ARG A 1 197 ? -30.487 0.932 25.638 1.00 94.06 197 ARG A O 1
ATOM 1481 N N . GLN A 1 198 ? -30.074 1.194 23.449 1.00 96.31 198 GLN A N 1
ATOM 1482 C CA . GLN A 1 198 ? -31.460 1.479 23.089 1.00 96.31 198 GLN A CA 1
ATOM 1483 C C . GLN A 1 198 ? -32.408 0.293 23.341 1.00 96.31 198 GLN A C 1
ATOM 1485 O O . GLN A 1 198 ? -33.563 0.518 23.693 1.00 96.31 198 GLN A O 1
ATOM 1490 N N . ASP A 1 199 ? -31.956 -0.951 23.156 1.00 97.62 199 ASP A N 1
ATOM 1491 C CA . ASP A 1 199 ? -32.733 -2.154 23.494 1.00 97.62 199 ASP A CA 1
ATOM 1492 C C . ASP A 1 199 ? -32.882 -2.327 25.020 1.00 97.62 199 ASP A C 1
ATOM 1494 O O . ASP A 1 199 ? -33.931 -2.746 25.515 1.00 97.62 199 ASP A O 1
ATOM 1498 N N . ILE A 1 200 ? -31.838 -1.996 25.791 1.00 95.44 200 ILE A N 1
ATOM 1499 C CA . ILE A 1 200 ? -31.879 -1.985 27.260 1.00 95.44 200 ILE A CA 1
ATOM 1500 C C . ILE A 1 200 ? -32.860 -0.918 27.759 1.00 95.44 200 ILE A C 1
ATOM 1502 O O . ILE A 1 200 ? -33.714 -1.227 28.590 1.00 95.44 200 ILE A O 1
ATOM 1506 N N . ASP A 1 201 ? -32.768 0.306 27.241 1.00 95.06 201 ASP A N 1
ATOM 1507 C CA . ASP A 1 201 ? -33.616 1.425 27.650 1.00 95.06 201 ASP A CA 1
ATOM 1508 C C . ASP A 1 201 ? -35.100 1.158 27.379 1.00 95.06 201 ASP A C 1
ATOM 1510 O O . ASP A 1 201 ? -35.927 1.400 28.263 1.00 95.06 201 ASP A O 1
ATOM 1514 N N . ASP A 1 202 ? -35.438 0.605 26.208 1.00 96.56 202 ASP A N 1
ATOM 1515 C CA . ASP A 1 202 ? -36.811 0.223 25.858 1.00 96.56 202 ASP A CA 1
ATOM 1516 C C . ASP A 1 202 ? -37.364 -0.822 26.835 1.00 96.56 202 ASP A C 1
ATOM 1518 O O . ASP A 1 202 ? -38.493 -0.702 27.315 1.00 96.56 202 ASP A O 1
ATOM 1522 N N . ARG A 1 203 ? -36.554 -1.831 27.179 1.00 95.62 203 ARG A N 1
ATOM 1523 C CA . ARG A 1 203 ? -36.955 -2.891 28.112 1.00 95.62 203 ARG A CA 1
ATOM 1524 C C . ARG A 1 203 ? -37.151 -2.364 29.532 1.00 95.62 203 ARG A C 1
ATOM 1526 O O . ARG A 1 203 ? -38.120 -2.742 30.181 1.00 95.62 203 ARG A O 1
ATOM 1533 N N . ILE A 1 204 ? -36.272 -1.479 30.005 1.00 94.94 204 ILE A N 1
ATOM 1534 C CA . ILE A 1 204 ? -36.417 -0.825 31.315 1.00 94.94 204 ILE A CA 1
ATOM 1535 C C . ILE A 1 204 ? -37.663 0.069 31.334 1.00 94.94 204 ILE A C 1
ATOM 1537 O O . ILE A 1 204 ? -38.387 0.111 32.327 1.00 94.94 204 ILE A O 1
ATOM 1541 N N . ALA A 1 205 ? -37.928 0.801 30.248 1.00 94.69 205 ALA A N 1
ATOM 1542 C CA . ALA A 1 205 ? -39.098 1.666 30.150 1.00 94.69 205 ALA A CA 1
ATOM 1543 C C . ALA A 1 205 ? -40.410 0.866 30.207 1.00 94.69 205 ALA A C 1
ATOM 1545 O O . ALA A 1 205 ? -41.316 1.265 30.942 1.00 94.69 205 ALA A O 1
ATOM 1546 N N . ALA A 1 206 ? -40.471 -0.264 29.494 1.00 95.00 206 ALA A N 1
ATOM 1547 C CA . ALA A 1 206 ? -41.635 -1.147 29.412 1.00 95.00 206 ALA A CA 1
ATOM 1548 C C . ALA A 1 206 ? -41.93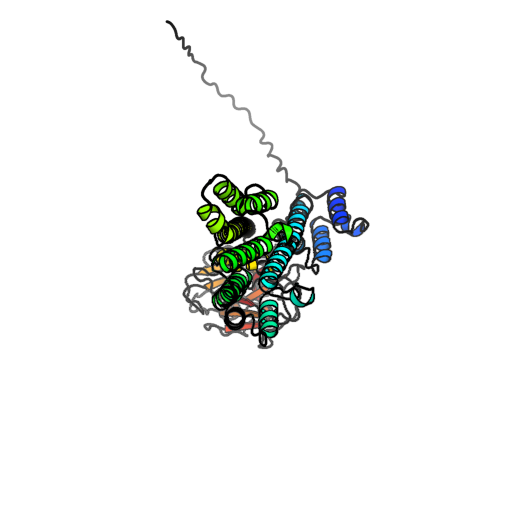6 -1.935 30.704 1.00 95.00 206 ALA A C 1
ATOM 1550 O O . ALA A 1 206 ? -43.023 -2.492 30.835 1.00 95.00 206 ALA A O 1
ATOM 1551 N N . ASP A 1 207 ? -41.002 -1.997 31.657 1.00 94.94 207 ASP A N 1
ATOM 1552 C CA . ASP A 1 207 ? -41.197 -2.688 32.934 1.00 94.94 207 ASP A CA 1
ATOM 1553 C C . ASP A 1 207 ? -42.091 -1.858 33.875 1.00 94.94 207 ASP A C 1
ATOM 1555 O O . ASP A 1 207 ? -41.633 -0.959 34.583 1.00 94.94 207 ASP A O 1
ATOM 1559 N N . GLU A 1 208 ? -43.398 -2.122 33.863 1.00 94.50 208 GLU A N 1
ATOM 1560 C CA . GLU A 1 208 ? -44.381 -1.416 34.700 1.00 94.50 208 GLU A CA 1
ATOM 1561 C C . GLU A 1 208 ? -44.264 -1.749 36.199 1.00 94.50 208 GLU A C 1
ATOM 1563 O O . GLU A 1 208 ? -44.813 -1.022 37.027 1.00 94.50 208 GLU A O 1
ATOM 1568 N N . ALA A 1 209 ? -43.544 -2.815 36.570 1.00 95.94 209 ALA A N 1
ATOM 1569 C CA . ALA A 1 209 ? -43.404 -3.237 37.964 1.00 95.94 209 ALA A CA 1
ATOM 1570 C C . ALA A 1 209 ? -42.360 -2.420 38.743 1.00 95.94 209 ALA A C 1
ATOM 1572 O O . ALA A 1 209 ? -42.390 -2.409 39.974 1.00 95.94 209 ALA A O 1
ATOM 1573 N N . LYS A 1 210 ? -41.445 -1.738 38.044 1.00 94.94 210 LYS A N 1
ATOM 1574 C CA . LYS A 1 210 ? -40.375 -0.933 38.647 1.00 94.94 210 LYS A CA 1
ATOM 1575 C C . LYS A 1 210 ? -40.768 0.528 38.809 1.00 94.94 210 LYS A C 1
ATOM 1577 O O . LYS A 1 210 ? -41.356 1.146 37.922 1.00 94.94 210 LYS A O 1
ATOM 1582 N N . THR A 1 211 ? -40.341 1.114 39.919 1.00 96.88 211 THR A N 1
ATOM 1583 C CA . THR A 1 211 ? -40.399 2.558 40.158 1.00 96.88 211 THR A CA 1
ATOM 1584 C C . THR A 1 211 ? -39.428 3.317 39.250 1.00 96.88 211 THR A C 1
ATOM 1586 O O . THR A 1 211 ? -38.428 2.774 38.779 1.00 96.88 211 THR A O 1
ATOM 1589 N N . GLU A 1 212 ? -39.657 4.617 39.048 1.00 94.12 212 GLU A N 1
ATOM 1590 C CA . GLU A 1 212 ? -38.737 5.455 38.261 1.00 94.12 212 GLU A CA 1
ATOM 1591 C C . GLU A 1 212 ? -37.318 5.517 38.851 1.00 94.12 212 GLU A C 1
ATOM 1593 O O . GLU A 1 212 ? -36.342 5.619 38.108 1.00 94.12 212 GLU A O 1
ATOM 1598 N N . ALA A 1 213 ? -37.181 5.396 40.176 1.00 93.06 213 ALA A N 1
ATOM 1599 C CA . ALA A 1 213 ? -35.880 5.341 40.837 1.00 93.06 213 ALA A CA 1
ATOM 1600 C C . ALA A 1 213 ? -35.129 4.036 40.520 1.00 93.06 213 ALA A C 1
ATOM 1602 O O . ALA A 1 213 ? -33.937 4.075 40.214 1.00 93.06 213 ALA A O 1
ATOM 1603 N N . GLU A 1 214 ? -35.821 2.894 40.530 1.00 95.38 214 GLU A N 1
ATOM 1604 C CA . GLU A 1 214 ? -35.240 1.599 40.150 1.00 95.38 214 GLU A CA 1
ATOM 1605 C C . GLU A 1 214 ? -34.851 1.581 38.670 1.00 95.38 214 GLU A C 1
ATOM 1607 O O . GLU A 1 214 ? -33.738 1.179 38.332 1.00 95.38 214 GLU A O 1
ATOM 1612 N N . LYS A 1 215 ? -35.711 2.112 37.790 1.00 95.06 215 LYS A N 1
ATOM 1613 C CA . LYS A 1 215 ? -35.400 2.274 36.362 1.00 95.06 215 LYS A CA 1
ATOM 1614 C C . LYS A 1 215 ? -34.174 3.161 36.145 1.00 95.06 215 LYS A C 1
ATOM 1616 O O . LYS A 1 215 ? -33.319 2.841 35.322 1.00 95.06 215 LYS A O 1
ATOM 1621 N N . ALA A 1 216 ? -34.058 4.273 36.872 1.00 92.19 216 ALA A N 1
ATOM 1622 C CA . ALA A 1 216 ? -32.896 5.157 36.786 1.00 92.19 216 ALA A CA 1
ATOM 1623 C C . ALA A 1 216 ? -31.599 4.470 37.255 1.00 92.19 216 ALA A C 1
ATOM 1625 O O . ALA A 1 216 ? -30.567 4.613 36.596 1.00 92.19 216 ALA A O 1
ATOM 1626 N N . ALA A 1 217 ? -31.653 3.694 38.342 1.00 92.69 217 ALA A N 1
ATOM 1627 C CA . ALA A 1 217 ? -30.513 2.925 38.838 1.00 92.69 217 ALA A CA 1
ATOM 1628 C C . ALA A 1 217 ? -30.078 1.829 37.850 1.00 92.69 217 ALA A C 1
ATOM 1630 O O . ALA A 1 217 ? -28.883 1.661 37.601 1.00 92.69 217 ALA A O 1
ATOM 1631 N N . GLU A 1 218 ? -31.031 1.127 37.230 1.00 95.12 218 GLU A N 1
ATOM 1632 C CA . GLU A 1 218 ? -30.745 0.098 36.224 1.00 95.12 218 GLU A CA 1
ATOM 1633 C C . GLU A 1 218 ? -30.110 0.694 34.959 1.00 95.12 218 GLU A C 1
ATOM 1635 O O . GLU A 1 218 ? -29.108 0.165 34.472 1.00 95.12 218 GLU A O 1
ATOM 1640 N N . ARG A 1 219 ? -30.601 1.849 34.482 1.00 94.62 219 ARG A N 1
ATOM 1641 C CA . ARG A 1 219 ? -29.970 2.589 33.371 1.00 94.62 219 ARG A CA 1
ATOM 1642 C C . ARG A 1 219 ? -28.549 3.034 33.717 1.00 94.62 219 ARG A C 1
ATOM 1644 O O . ARG A 1 219 ? -27.654 2.901 32.888 1.00 94.62 219 ARG A O 1
ATOM 1651 N N . ALA A 1 220 ? -28.316 3.518 34.939 1.00 94.88 220 ALA A N 1
ATOM 1652 C CA . ALA A 1 220 ? -26.981 3.919 35.385 1.00 94.88 220 ALA A CA 1
ATOM 1653 C C . ALA A 1 220 ? -26.007 2.727 35.447 1.00 94.88 220 ALA A C 1
ATOM 1655 O O . ALA A 1 220 ? -24.874 2.835 34.973 1.00 94.88 220 ALA A O 1
ATOM 1656 N N . ARG A 1 221 ? -26.447 1.568 35.965 1.00 96.31 221 ARG A N 1
ATOM 1657 C CA . ARG A 1 221 ? -25.654 0.322 35.948 1.00 96.31 221 ARG A CA 1
ATOM 1658 C C . ARG A 1 221 ? -25.352 -0.131 34.515 1.00 96.31 221 ARG A C 1
ATOM 1660 O O . ARG A 1 221 ? -24.211 -0.477 34.216 1.00 96.31 221 ARG A O 1
ATOM 1667 N N . ALA A 1 222 ? -26.337 -0.084 33.616 1.00 94.81 222 ALA A N 1
ATOM 1668 C CA . ALA A 1 222 ? -26.144 -0.433 32.209 1.00 94.81 222 ALA A CA 1
ATOM 1669 C C . ALA A 1 222 ? -25.140 0.499 31.506 1.00 94.81 222 ALA A C 1
ATOM 1671 O O . ALA A 1 222 ? -24.244 0.020 30.810 1.00 94.81 222 ALA A O 1
ATOM 1672 N N . ALA A 1 223 ? -25.228 1.813 31.741 1.00 95.88 223 ALA A N 1
ATOM 1673 C CA . ALA A 1 223 ? -24.294 2.791 31.187 1.00 95.88 223 ALA A CA 1
ATOM 1674 C C . ALA A 1 223 ? -22.853 2.544 31.672 1.00 95.88 223 ALA A C 1
ATOM 1676 O O . ALA A 1 223 ? -21.933 2.489 30.857 1.00 95.88 223 ALA A O 1
ATOM 1677 N N . LYS A 1 224 ? -22.653 2.282 32.974 1.00 97.69 224 LYS A N 1
ATOM 1678 C CA . LYS A 1 224 ? -21.338 1.904 33.533 1.00 97.69 224 LYS A CA 1
ATOM 1679 C C . LYS A 1 224 ? -20.775 0.639 32.898 1.00 97.69 224 LYS A C 1
ATOM 1681 O O . LYS A 1 224 ? -19.586 0.587 32.594 1.00 97.69 224 LYS A O 1
ATOM 1686 N N . LYS A 1 225 ? -21.617 -0.370 32.668 1.00 96.19 225 LYS A N 1
ATOM 1687 C CA . LYS A 1 225 ? -21.208 -1.619 32.018 1.00 96.19 225 LYS A CA 1
ATOM 1688 C C . LYS A 1 225 ? -20.727 -1.384 30.586 1.00 96.19 225 LYS A C 1
ATOM 1690 O O . LYS A 1 225 ? -19.651 -1.857 30.229 1.00 96.19 225 LYS A O 1
ATOM 1695 N N . LEU A 1 226 ? -21.482 -0.630 29.786 1.00 94.50 226 LEU A N 1
ATOM 1696 C CA . LEU A 1 226 ? -21.095 -0.288 28.411 1.00 94.50 226 LEU A CA 1
ATOM 1697 C C . LEU A 1 226 ? -19.798 0.534 28.374 1.00 94.50 226 LEU A C 1
ATOM 1699 O O . LEU A 1 226 ? -18.898 0.229 27.593 1.00 94.50 226 LEU A O 1
ATOM 1703 N N . ALA A 1 227 ? -19.675 1.518 29.263 1.00 95.50 227 ALA A N 1
ATOM 1704 C CA . ALA A 1 227 ? -18.481 2.336 29.436 1.00 95.50 227 ALA A CA 1
ATOM 1705 C C . ALA A 1 227 ? -17.241 1.504 29.817 1.00 95.50 227 ALA A C 1
ATOM 1707 O O . ALA A 1 227 ? -16.173 1.678 29.233 1.00 95.50 227 ALA A O 1
ATOM 1708 N N . ALA A 1 228 ? -17.377 0.575 30.767 1.00 96.00 228 ALA A N 1
ATOM 1709 C CA . ALA A 1 228 ? -16.292 -0.304 31.197 1.00 96.00 228 ALA A CA 1
ATOM 1710 C C . ALA A 1 228 ? -15.865 -1.272 30.080 1.00 96.00 228 ALA A C 1
ATOM 1712 O O . ALA A 1 228 ? -14.675 -1.360 29.771 1.00 96.00 228 ALA A O 1
ATOM 1713 N N . ASN A 1 229 ? -16.826 -1.909 29.400 1.00 93.69 229 ASN A N 1
ATOM 1714 C CA . ASN A 1 229 ? -16.557 -2.766 28.242 1.00 93.69 229 ASN A CA 1
ATOM 1715 C C . ASN A 1 229 ? -15.805 -2.013 27.135 1.00 93.69 229 ASN A C 1
ATOM 1717 O O . ASN A 1 229 ? -14.856 -2.552 26.570 1.00 93.69 229 ASN A O 1
ATOM 1721 N N . ARG A 1 230 ? -16.181 -0.754 26.861 1.00 91.31 230 ARG A N 1
ATOM 1722 C CA . ARG A 1 230 ? -15.568 0.076 25.810 1.00 91.31 230 ARG A CA 1
ATOM 1723 C C . ARG A 1 230 ? -14.061 0.266 25.992 1.00 91.31 230 ARG A C 1
ATOM 1725 O O . ARG A 1 230 ? -13.349 0.363 25.000 1.00 91.31 230 ARG A O 1
ATOM 1732 N N . ILE A 1 231 ? -13.581 0.311 27.233 1.00 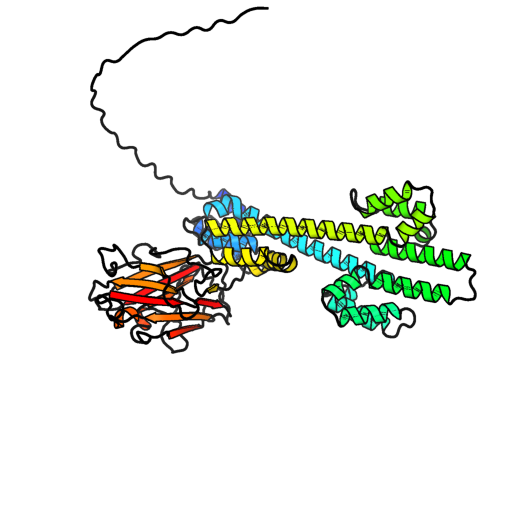93.00 231 ILE A N 1
ATOM 1733 C CA . ILE A 1 231 ? -12.160 0.516 27.562 1.00 93.00 231 ILE A CA 1
ATOM 1734 C C . ILE A 1 231 ? -11.467 -0.766 28.046 1.00 93.00 231 ILE A C 1
ATOM 1736 O O . ILE A 1 231 ? -10.343 -0.708 28.547 1.00 93.00 231 ILE A O 1
ATOM 1740 N N . GLY A 1 232 ? -12.140 -1.919 27.957 1.00 91.00 232 GLY A N 1
ATOM 1741 C CA . GLY A 1 232 ? -11.627 -3.187 28.479 1.00 91.00 232 GLY A CA 1
ATOM 1742 C C . GLY A 1 232 ? -11.411 -3.187 29.997 1.00 91.00 232 GLY A C 1
ATOM 1743 O O . GLY A 1 232 ? -10.533 -3.890 30.493 1.00 91.00 232 GLY A O 1
ATOM 1744 N N . LEU A 1 233 ? -12.165 -2.376 30.744 1.00 94.50 233 LEU A N 1
ATOM 1745 C CA . LEU A 1 233 ? -12.170 -2.416 32.203 1.00 94.50 233 LEU A CA 1
ATOM 1746 C C . LEU A 1 233 ? -13.049 -3.587 32.653 1.00 94.50 233 LEU A C 1
ATOM 1748 O O . LEU A 1 233 ? -14.230 -3.647 32.311 1.00 94.50 233 LEU A O 1
ATOM 1752 N N . THR A 1 234 ? -12.475 -4.509 33.426 1.00 93.00 234 THR A N 1
ATOM 1753 C CA . THR A 1 234 ? -13.171 -5.702 33.924 1.00 93.00 234 THR A CA 1
ATOM 1754 C C . THR A 1 234 ? -14.474 -5.335 34.633 1.00 93.00 234 THR A C 1
ATOM 1756 O O . THR A 1 234 ? -14.456 -4.664 35.665 1.00 93.00 234 THR A O 1
ATOM 1759 N N . VAL A 1 235 ? -15.603 -5.804 34.100 1.00 95.00 235 VAL A N 1
ATOM 1760 C CA . VAL A 1 235 ? -16.929 -5.564 34.679 1.00 95.00 235 VAL A CA 1
ATOM 1761 C C . VAL A 1 235 ? -17.167 -6.515 35.850 1.00 95.00 235 VAL A C 1
ATOM 1763 O O . VAL A 1 235 ? -17.184 -7.731 35.668 1.00 95.00 235 VAL A O 1
ATOM 1766 N N . THR A 1 236 ? -17.395 -5.962 37.042 1.00 96.06 236 THR A N 1
ATOM 1767 C CA . THR A 1 236 ? -17.824 -6.703 38.240 1.00 96.06 236 THR A CA 1
ATOM 1768 C C . THR A 1 236 ? -19.041 -6.027 38.868 1.00 96.06 236 THR A C 1
ATOM 1770 O O . THR A 1 236 ? -19.276 -4.842 38.625 1.00 96.06 236 THR A O 1
ATOM 1773 N N . GLU A 1 237 ? -19.814 -6.747 39.683 1.00 95.56 237 GLU A N 1
ATOM 1774 C CA . GLU A 1 237 ? -20.962 -6.151 40.385 1.00 95.56 237 GLU A CA 1
ATOM 1775 C C . GLU A 1 237 ? -20.521 -4.982 41.278 1.00 95.56 237 GLU A C 1
ATOM 1777 O O . GLU A 1 237 ? -21.150 -3.926 41.262 1.00 95.56 237 GLU A O 1
ATOM 1782 N N . GLU A 1 238 ? -19.370 -5.105 41.952 1.00 96.19 238 GLU A N 1
ATOM 1783 C CA . GLU A 1 238 ? -18.827 -4.031 42.787 1.00 96.19 238 GLU A CA 1
ATOM 1784 C C . GLU A 1 238 ? -18.509 -2.774 41.974 1.00 96.19 238 GLU A C 1
ATOM 1786 O O . GLU A 1 238 ? -18.725 -1.668 42.461 1.00 96.19 238 GLU A O 1
ATOM 1791 N N . LEU A 1 239 ? -18.006 -2.921 40.741 1.00 97.19 239 LEU A N 1
ATOM 1792 C CA . LEU A 1 239 ? -17.726 -1.787 39.859 1.00 97.19 239 LEU A CA 1
ATOM 1793 C C . LEU A 1 239 ? -19.015 -1.058 39.460 1.00 97.19 239 LEU A C 1
ATOM 1795 O O . LEU A 1 239 ? -19.038 0.174 39.425 1.00 97.19 239 LEU A O 1
ATOM 1799 N N . LEU A 1 240 ? -20.073 -1.808 39.143 1.00 96.88 240 LEU A N 1
ATOM 1800 C CA . LEU A 1 240 ? -21.349 -1.251 38.685 1.00 96.88 240 LEU A CA 1
ATOM 1801 C C . LEU A 1 240 ? -22.122 -0.549 39.812 1.00 96.88 240 LEU A C 1
ATOM 1803 O O . LEU A 1 240 ? -22.860 0.401 39.535 1.00 96.88 240 LEU A O 1
ATOM 1807 N N . ASP A 1 241 ? -21.903 -0.964 41.061 1.00 96.44 241 ASP A N 1
ATOM 1808 C CA . ASP A 1 241 ? -22.517 -0.377 42.259 1.00 96.44 241 ASP A CA 1
ATOM 1809 C C . ASP A 1 241 ? -21.793 0.855 42.812 1.00 96.44 241 ASP A C 1
ATOM 1811 O O . ASP A 1 241 ? -22.320 1.534 43.697 1.00 96.44 241 ASP A O 1
ATOM 1815 N N . LEU A 1 242 ? -20.610 1.196 42.290 1.00 97.38 242 LEU A N 1
ATOM 1816 C CA . LEU A 1 242 ? -19.904 2.406 42.712 1.00 97.38 242 LEU A CA 1
ATOM 1817 C C . LEU A 1 242 ? -20.732 3.668 42.432 1.00 97.38 242 LEU A C 1
ATOM 1819 O O . LEU A 1 242 ? -21.365 3.763 41.377 1.00 97.38 242 LEU A O 1
ATOM 1823 N N . PRO A 1 243 ? -20.655 4.701 43.290 1.00 96.75 243 PRO A N 1
ATOM 1824 C CA . PRO A 1 243 ? -21.101 6.043 42.929 1.00 96.75 243 PRO A CA 1
ATOM 1825 C C . PRO A 1 243 ? -20.449 6.506 41.619 1.00 96.75 243 PRO A C 1
ATOM 1827 O O . PRO A 1 243 ? -19.286 6.200 41.363 1.00 96.75 243 PRO A O 1
ATOM 1830 N N . ASP A 1 244 ? -21.166 7.278 40.798 1.00 97.94 244 ASP A N 1
ATOM 1831 C CA . ASP A 1 244 ? -20.696 7.674 39.459 1.00 97.94 244 ASP A CA 1
ATOM 1832 C C . ASP A 1 244 ? -19.308 8.322 39.491 1.00 97.94 244 ASP A C 1
ATOM 1834 O O . ASP A 1 244 ? -18.444 7.987 38.686 1.00 97.94 244 ASP A O 1
ATOM 1838 N N . ARG A 1 245 ? -19.045 9.185 40.477 1.00 96.94 245 ARG A N 1
ATOM 1839 C CA . ARG A 1 245 ? -17.727 9.804 40.653 1.00 96.94 245 ARG A CA 1
ATOM 1840 C C . ARG A 1 245 ? -16.619 8.776 40.909 1.00 96.94 245 ARG A C 1
ATOM 1842 O O . ARG A 1 245 ? -15.542 8.895 40.329 1.00 96.94 245 ARG A O 1
ATOM 1849 N N . ASP A 1 246 ? -16.880 7.770 41.739 1.00 97.88 246 ASP A N 1
ATOM 1850 C CA . ASP A 1 246 ? -15.907 6.728 42.085 1.00 97.88 246 ASP A CA 1
ATOM 1851 C C . ASP A 1 246 ? -15.675 5.776 40.908 1.00 97.88 246 ASP A C 1
ATOM 1853 O O . ASP A 1 246 ? -14.537 5.379 40.647 1.00 97.88 246 ASP A O 1
ATOM 1857 N N . PHE A 1 247 ? -16.726 5.481 40.137 1.00 98.50 247 PHE A N 1
ATOM 1858 C CA . PHE A 1 247 ? -16.603 4.787 38.858 1.00 98.50 247 PHE A CA 1
ATOM 1859 C C . PHE A 1 247 ? -15.686 5.559 37.895 1.00 98.50 247 PHE A C 1
ATOM 1861 O O . PHE A 1 247 ? -14.771 4.977 37.314 1.00 98.50 247 PHE A O 1
ATOM 1868 N N . ILE A 1 248 ? -15.847 6.883 37.775 1.00 98.25 248 ILE A N 1
ATOM 1869 C CA . ILE A 1 248 ? -14.977 7.707 36.917 1.00 98.25 248 ILE A CA 1
ATOM 1870 C C . ILE A 1 248 ? -13.525 7.700 37.417 1.00 98.25 248 ILE A C 1
ATOM 1872 O O . ILE A 1 248 ? -12.601 7.673 36.606 1.00 98.25 248 ILE A O 1
ATOM 1876 N N . ILE A 1 249 ? -13.291 7.659 38.733 1.00 97.31 249 ILE A N 1
ATOM 1877 C CA . ILE A 1 249 ? -11.938 7.501 39.294 1.00 97.31 249 ILE A CA 1
ATOM 1878 C C . ILE A 1 249 ? -11.334 6.142 38.903 1.00 97.31 249 ILE A C 1
ATOM 1880 O O . ILE A 1 249 ? -10.145 6.070 38.587 1.00 97.31 249 ILE A O 1
ATOM 1884 N N . LYS A 1 250 ? -12.126 5.060 38.878 1.00 98.06 250 LYS A N 1
ATOM 1885 C CA . LYS A 1 250 ? -11.663 3.757 38.367 1.00 98.06 250 LYS A CA 1
ATOM 1886 C C . LYS A 1 250 ? -11.298 3.828 36.888 1.00 98.06 250 LYS A C 1
ATOM 1888 O O . LYS A 1 250 ? -10.233 3.335 36.525 1.00 98.06 250 LYS A O 1
ATOM 1893 N N . VAL A 1 251 ? -12.117 4.493 36.071 1.00 97.38 251 VAL A N 1
ATOM 1894 C CA . VAL A 1 251 ? -11.809 4.740 34.654 1.00 97.38 251 VAL A CA 1
ATOM 1895 C C . VAL A 1 251 ? -10.497 5.509 34.507 1.00 97.38 251 VAL A C 1
ATOM 1897 O O . VAL A 1 251 ? -9.610 5.050 33.794 1.00 97.38 251 VAL A O 1
ATOM 1900 N N . TRP A 1 252 ? -10.332 6.629 35.221 1.00 96.50 252 TRP A N 1
ATOM 1901 C CA . TRP A 1 252 ? -9.103 7.427 35.192 1.00 96.50 252 TRP A CA 1
ATOM 1902 C C . TRP A 1 252 ? -7.872 6.549 35.466 1.00 96.50 252 TRP A C 1
ATOM 1904 O O . TRP A 1 252 ? -6.938 6.536 34.664 1.00 96.50 252 TRP A O 1
ATOM 1914 N N . ASN A 1 253 ? -7.888 5.759 36.540 1.00 95.44 253 ASN A N 1
ATOM 1915 C CA . ASN A 1 253 ? -6.748 4.919 36.920 1.00 95.44 253 ASN A CA 1
ATOM 1916 C C . ASN A 1 253 ? -6.456 3.765 35.943 1.00 95.44 253 ASN A C 1
ATOM 1918 O O . ASN A 1 253 ? -5.334 3.267 35.926 1.00 95.44 253 ASN A O 1
ATOM 1922 N N . HIS A 1 254 ? -7.445 3.329 35.159 1.00 95.94 254 HIS A N 1
ATOM 1923 C CA . HIS A 1 254 ? -7.283 2.288 34.136 1.00 95.94 254 HIS A CA 1
ATOM 1924 C C . HIS A 1 254 ? -6.725 2.840 32.818 1.00 95.94 254 HIS A C 1
ATOM 1926 O O . HIS A 1 254 ? -6.021 2.147 32.089 1.00 95.94 254 HIS A O 1
ATOM 1932 N N . THR A 1 255 ? -7.048 4.091 32.495 1.00 94.25 255 THR A N 1
ATOM 1933 C CA . THR A 1 255 ? -6.727 4.696 31.195 1.00 94.25 255 THR A CA 1
ATOM 1934 C C . THR A 1 255 ? -5.273 5.148 31.080 1.00 94.25 255 THR A C 1
ATOM 1936 O O . THR A 1 255 ? -4.664 5.612 32.047 1.00 94.25 255 THR A O 1
ATOM 1939 N N . ALA A 1 256 ? -4.720 5.048 29.867 1.00 92.94 256 ALA A N 1
ATOM 1940 C CA . ALA A 1 256 ? -3.348 5.448 29.580 1.00 92.94 256 ALA A CA 1
ATOM 1941 C C . ALA A 1 256 ? -3.107 6.933 29.897 1.00 92.94 256 ALA A C 1
ATOM 1943 O O . ALA A 1 256 ? -3.955 7.795 29.637 1.00 92.94 256 ALA A O 1
ATOM 1944 N N . ALA A 1 257 ? -1.922 7.232 30.433 1.00 94.75 257 ALA A N 1
ATOM 1945 C CA . ALA A 1 257 ? -1.533 8.597 30.751 1.00 94.75 257 ALA A CA 1
ATOM 1946 C C . ALA A 1 257 ? -1.509 9.480 29.493 1.00 94.75 257 ALA A C 1
ATOM 1948 O O . ALA A 1 257 ? -0.902 9.113 28.488 1.00 94.75 257 ALA A O 1
ATOM 1949 N N . GLY A 1 258 ? -2.154 10.647 29.562 1.00 93.38 258 GLY A N 1
ATOM 1950 C CA . GLY A 1 258 ? -2.228 11.602 28.452 1.00 93.38 258 GLY A CA 1
ATOM 1951 C C . GLY A 1 258 ? -3.269 11.281 27.373 1.00 93.38 258 GLY A C 1
ATOM 1952 O O . GLY A 1 258 ? -3.299 11.985 26.369 1.00 93.38 258 GLY A O 1
ATOM 1953 N N . SER A 1 259 ? -4.109 10.259 27.567 1.00 96.56 259 SER A N 1
ATOM 1954 C CA . SER A 1 259 ? -5.244 9.963 26.678 1.00 96.56 259 SER A CA 1
ATOM 1955 C C . SER A 1 259 ? -6.389 10.973 26.829 1.00 96.56 259 SER A C 1
ATOM 1957 O O . SER A 1 259 ? -6.575 11.579 27.892 1.00 96.56 259 SER A O 1
ATOM 1959 N N . GLU A 1 260 ? -7.204 11.115 25.787 1.00 97.81 260 GLU A N 1
ATOM 1960 C CA . GLU A 1 260 ? -8.441 11.896 25.805 1.00 97.81 260 GLU A CA 1
ATOM 1961 C C . GLU A 1 260 ? -9.433 11.342 26.827 1.00 97.81 260 GLU A C 1
ATOM 1963 O O . GLU A 1 260 ? -10.107 12.119 27.512 1.00 97.81 260 GLU A O 1
ATOM 1968 N N . VAL A 1 261 ? -9.497 10.014 26.993 1.00 97.19 261 VAL A N 1
ATOM 1969 C CA . VAL A 1 261 ? -10.327 9.397 28.042 1.00 97.19 261 VAL A CA 1
ATOM 1970 C C . VAL A 1 261 ? -9.861 9.831 29.428 1.00 97.19 261 VAL A C 1
ATOM 1972 O O . VAL A 1 261 ? -10.685 10.250 30.245 1.00 97.19 261 VAL A O 1
ATOM 1975 N N . GLN A 1 262 ? -8.552 9.803 29.696 1.00 97.56 262 GLN A N 1
ATOM 1976 C CA . GLN A 1 262 ? -8.017 10.264 30.975 1.00 97.56 262 GLN A CA 1
ATOM 1977 C C . GLN A 1 262 ? -8.327 11.750 31.208 1.00 97.56 262 GLN A C 1
ATOM 1979 O O . GLN A 1 262 ? -8.776 12.130 32.293 1.00 97.56 262 GLN A O 1
ATOM 1984 N N . ALA A 1 263 ? -8.116 12.596 30.198 1.00 97.44 263 ALA A N 1
ATOM 1985 C CA . ALA A 1 263 ? -8.392 14.026 30.288 1.00 97.44 263 ALA A CA 1
ATOM 1986 C C . ALA A 1 263 ? -9.878 14.305 30.582 1.00 97.44 263 ALA A C 1
ATOM 1988 O O . ALA A 1 263 ? -10.200 15.108 31.465 1.00 97.44 263 ALA A O 1
ATOM 1989 N N . ALA A 1 264 ? -10.785 13.602 29.899 1.00 97.88 264 ALA A N 1
ATOM 1990 C CA . ALA A 1 264 ? -12.224 13.718 30.106 1.00 97.88 264 ALA A CA 1
ATOM 1991 C C . ALA A 1 264 ? -12.659 13.203 31.493 1.00 97.88 264 ALA A C 1
ATOM 1993 O O . ALA A 1 264 ? -13.473 13.851 32.156 1.00 97.88 264 ALA A O 1
ATOM 1994 N N . ALA A 1 265 ? -12.064 12.110 31.987 1.00 97.88 265 ALA A N 1
ATOM 1995 C CA . ALA A 1 265 ? -12.300 11.605 33.342 1.00 97.88 265 ALA A CA 1
ATOM 1996 C C . ALA A 1 265 ? -11.856 12.612 34.423 1.00 97.88 265 ALA A C 1
ATOM 1998 O O . ALA A 1 265 ? -12.577 12.859 35.397 1.00 97.88 265 ALA A O 1
ATOM 1999 N N . ILE A 1 266 ? -10.690 13.246 34.243 1.00 96.75 266 ILE A N 1
ATOM 2000 C CA . ILE A 1 266 ? -10.188 14.308 35.133 1.00 96.75 266 ILE A CA 1
ATOM 2001 C C . ILE A 1 266 ? -11.133 15.516 35.124 1.00 96.75 266 ILE A C 1
ATOM 2003 O O . ILE A 1 266 ? -11.442 16.074 36.178 1.00 96.75 266 ILE A O 1
ATOM 2007 N N . ALA A 1 267 ? -11.607 15.932 33.949 1.00 97.12 267 ALA A N 1
ATOM 2008 C CA . ALA A 1 267 ? -12.550 17.040 33.831 1.00 97.12 267 ALA A CA 1
ATOM 2009 C C . ALA A 1 267 ? -13.870 16.744 34.565 1.00 97.12 267 ALA A C 1
ATOM 2011 O O . ALA A 1 267 ? -14.336 17.576 35.346 1.00 97.12 267 ALA A O 1
ATOM 2012 N N . ALA A 1 268 ? -14.428 15.543 34.388 1.00 97.69 268 ALA A N 1
ATOM 2013 C CA . ALA A 1 268 ? -15.664 15.135 35.050 1.00 97.69 268 ALA A CA 1
ATOM 2014 C C . ALA A 1 268 ? -15.509 15.043 36.581 1.00 97.69 268 ALA A C 1
ATOM 2016 O O . ALA A 1 268 ? -16.350 15.554 37.318 1.00 97.69 268 ALA A O 1
ATOM 2017 N N . THR A 1 269 ? -14.410 14.469 37.084 1.00 96.25 269 THR A N 1
ATOM 2018 C CA . THR A 1 269 ? -14.164 14.296 38.536 1.00 96.25 269 THR A CA 1
ATOM 2019 C C . THR A 1 269 ? -13.902 15.596 39.298 1.00 96.25 269 THR A C 1
ATOM 2021 O O . THR A 1 269 ? -14.105 15.638 40.520 1.00 96.25 269 THR A O 1
ATOM 2024 N N . ARG A 1 270 ? -13.473 16.656 38.597 1.00 95.94 270 ARG A N 1
ATOM 2025 C CA . ARG A 1 270 ? -13.342 18.020 39.138 1.00 95.94 270 ARG A CA 1
ATOM 2026 C C . ARG A 1 270 ? -14.690 18.711 39.341 1.00 95.94 270 ARG A C 1
ATOM 2028 O O . ARG A 1 270 ? -14.774 19.603 40.181 1.00 95.94 270 ARG A O 1
ATOM 2035 N N . SER A 1 271 ? -15.724 18.310 38.602 1.00 96.50 271 SER A N 1
ATOM 2036 C CA . SER A 1 271 ? -17.083 18.804 38.819 1.00 96.50 271 SER A CA 1
ATOM 2037 C C . SER A 1 271 ? -17.677 18.216 40.100 1.00 96.50 271 SER A C 1
ATOM 2039 O O . SER A 1 271 ? -17.424 17.058 40.437 1.00 96.50 271 SER A O 1
ATOM 2041 N N . LEU A 1 272 ? -18.491 19.011 40.796 1.00 95.06 272 LEU A N 1
ATOM 2042 C CA . LEU A 1 272 ? -19.328 18.563 41.916 1.00 95.06 272 LEU A CA 1
ATOM 2043 C C . LEU A 1 272 ? -20.779 18.273 41.488 1.00 95.06 272 LEU A C 1
ATOM 2045 O O . LEU A 1 272 ? -21.593 17.919 42.335 1.00 95.06 272 LEU A O 1
ATOM 2049 N N . ASP A 1 273 ? -21.103 18.442 40.203 1.00 97.19 273 ASP A N 1
ATOM 2050 C CA . ASP A 1 273 ? -22.442 18.237 39.647 1.00 97.19 273 ASP A CA 1
ATOM 2051 C C . ASP A 1 273 ? -22.639 16.777 39.182 1.00 97.19 273 ASP A C 1
ATOM 2053 O O . ASP A 1 273 ? -21.973 16.353 38.228 1.00 97.19 273 ASP A O 1
ATOM 2057 N N . PRO A 1 274 ? -23.571 16.012 39.789 1.00 96.12 274 PRO A N 1
ATOM 2058 C CA . PRO A 1 274 ? -23.887 14.650 39.366 1.00 96.12 274 PRO A CA 1
ATOM 2059 C C . PRO A 1 274 ? -24.330 14.529 37.904 1.00 96.12 274 PRO A C 1
ATOM 2061 O O . PRO A 1 274 ? -24.074 13.500 37.278 1.00 96.12 274 PRO A O 1
ATOM 2064 N N . ALA A 1 275 ? -24.947 15.567 37.327 1.00 96.69 275 ALA A N 1
ATOM 2065 C CA . ALA A 1 275 ? -25.346 15.552 35.922 1.00 96.69 275 ALA A CA 1
ATOM 2066 C C . ALA A 1 275 ? -24.129 15.479 34.984 1.00 96.69 275 ALA A C 1
ATOM 2068 O O . ALA A 1 275 ? -24.185 14.809 33.952 1.00 96.69 275 ALA A O 1
ATOM 2069 N N . VAL A 1 276 ? -23.006 16.100 35.366 1.00 98.06 276 VAL A N 1
ATOM 2070 C CA . VAL A 1 276 ? -21.745 16.038 34.609 1.00 98.06 276 VAL A CA 1
ATOM 2071 C C . VAL A 1 276 ? -21.149 14.632 34.656 1.00 98.06 276 VAL A C 1
ATOM 2073 O O . VAL A 1 276 ? -20.684 14.130 33.633 1.00 98.06 276 VAL A O 1
ATOM 2076 N N . TRP A 1 277 ? -21.182 13.973 35.817 1.00 98.25 277 TRP A N 1
ATOM 2077 C CA . TRP A 1 277 ? -20.692 12.597 35.953 1.00 98.25 277 TRP A CA 1
ATOM 2078 C C . TRP A 1 277 ? -21.522 11.630 35.114 1.00 98.25 277 TRP A C 1
ATOM 2080 O O . TRP A 1 277 ? -20.962 10.833 34.360 1.00 98.25 277 TRP A O 1
ATOM 2090 N N . LYS A 1 278 ? -22.851 11.764 35.178 1.00 96.31 278 LYS A N 1
ATOM 2091 C CA . LYS A 1 278 ? -23.767 10.966 34.368 1.00 96.31 278 LYS A CA 1
ATOM 2092 C C . LYS A 1 278 ? -23.515 11.169 32.872 1.00 96.31 278 LYS A C 1
ATOM 2094 O O . LYS A 1 278 ? -23.350 10.193 32.148 1.00 96.31 278 LYS A O 1
ATOM 2099 N N . ALA A 1 279 ? -23.415 12.418 32.411 1.00 97.38 279 ALA A N 1
ATOM 2100 C CA . ALA A 1 279 ? -23.161 12.728 31.002 1.00 97.38 279 ALA A CA 1
ATOM 2101 C C . ALA A 1 279 ? -21.831 12.136 30.499 1.00 97.38 279 ALA A C 1
ATOM 2103 O O . ALA A 1 279 ? -21.758 11.631 29.374 1.00 97.38 279 ALA A O 1
ATOM 2104 N N . TYR A 1 280 ? -20.790 12.152 31.339 1.00 98.12 280 TYR A N 1
ATOM 2105 C CA . TYR A 1 280 ? -19.518 11.508 31.027 1.00 98.12 280 TYR A CA 1
ATOM 2106 C C . TYR A 1 280 ? -19.669 9.991 30.843 1.00 98.12 280 TYR A C 1
ATOM 2108 O O . TYR A 1 280 ? -19.189 9.462 29.843 1.00 98.12 280 TYR A O 1
ATOM 2116 N N . ILE A 1 281 ? -20.354 9.300 31.760 1.00 97.44 281 ILE A N 1
ATOM 2117 C CA . ILE A 1 281 ? -20.561 7.844 31.674 1.00 97.44 281 ILE A CA 1
ATOM 2118 C C . ILE A 1 281 ? -21.429 7.487 30.460 1.00 97.44 281 ILE A C 1
ATOM 2120 O O . ILE A 1 281 ? -21.084 6.576 29.716 1.00 97.44 281 ILE A O 1
ATOM 2124 N N . ASP A 1 282 ? -22.520 8.222 30.230 1.00 92.94 282 ASP A N 1
ATOM 2125 C CA . ASP A 1 282 ? -23.471 7.925 29.153 1.00 92.94 282 ASP A CA 1
ATOM 2126 C C . ASP A 1 282 ? -22.882 8.146 27.750 1.00 92.94 282 ASP A C 1
ATOM 2128 O O . ASP A 1 282 ? -23.285 7.482 26.794 1.00 92.94 282 ASP A O 1
ATOM 2132 N N . THR A 1 283 ? -22.008 9.147 27.588 1.00 92.25 283 THR A N 1
ATOM 2133 C CA . THR A 1 283 ? -21.547 9.593 26.258 1.00 92.25 283 THR A CA 1
ATOM 2134 C C . THR A 1 283 ? -20.112 10.108 26.234 1.00 92.25 283 THR A C 1
ATOM 2136 O O . THR A 1 283 ? -19.376 9.796 25.298 1.00 92.25 283 THR A O 1
ATOM 2139 N N . GLY A 1 284 ? -19.687 10.877 27.242 1.00 96.00 284 GLY A N 1
ATOM 2140 C CA . GLY A 1 284 ? -18.392 11.565 27.221 1.00 96.00 284 GLY A CA 1
ATOM 2141 C C . GLY A 1 284 ? -17.184 10.627 27.132 1.00 96.00 284 GLY A C 1
ATOM 2142 O O . GLY A 1 284 ? -16.228 10.940 26.424 1.00 96.00 284 GLY A O 1
ATOM 2143 N N . LEU A 1 285 ? -17.239 9.463 27.784 1.00 96.38 285 LEU A N 1
ATOM 2144 C CA . LEU A 1 285 ? -16.203 8.434 27.702 1.00 96.38 285 LEU A CA 1
ATOM 2145 C C . LEU A 1 285 ? -16.100 7.842 26.294 1.00 96.38 285 LEU A C 1
ATOM 2147 O O . LEU A 1 285 ? -15.002 7.752 25.755 1.00 96.38 285 LEU A O 1
ATOM 2151 N N . HIS A 1 286 ? -17.230 7.489 25.678 1.00 91.88 286 HIS A N 1
ATOM 2152 C CA . HIS A 1 286 ? -17.267 6.934 24.321 1.00 91.88 286 HIS A CA 1
ATOM 2153 C C . HIS A 1 286 ? -16.681 7.922 23.307 1.00 91.88 286 HIS A C 1
ATOM 2155 O O . HIS A 1 286 ? -15.780 7.574 22.550 1.00 91.88 286 HIS A O 1
ATOM 2161 N N . GLN A 1 287 ? -17.098 9.188 23.390 1.00 93.31 287 GLN A N 1
ATOM 2162 C CA . GLN A 1 287 ? -16.557 10.263 22.557 1.00 93.31 287 GLN A CA 1
ATOM 2163 C C . GLN A 1 287 ? -15.057 10.482 22.780 1.00 93.31 287 GLN A C 1
ATOM 2165 O O . GLN A 1 287 ? -14.348 10.859 21.852 1.00 93.31 287 GLN A O 1
ATOM 2170 N N . ALA A 1 288 ? -14.568 10.307 24.010 1.00 96.19 288 ALA A N 1
ATOM 2171 C CA . ALA A 1 288 ? -13.149 10.437 24.312 1.00 96.19 288 ALA A CA 1
ATOM 2172 C C . ALA A 1 288 ? -12.326 9.285 23.719 1.00 96.19 288 ALA A C 1
ATOM 2174 O O . ALA A 1 288 ? -11.288 9.546 23.118 1.00 96.19 288 ALA A O 1
ATOM 2175 N N . VAL A 1 289 ? -12.828 8.045 23.790 1.00 92.00 289 VAL A N 1
ATOM 2176 C CA . VAL A 1 289 ? -12.213 6.889 23.113 1.00 92.00 289 VAL A CA 1
ATOM 2177 C C . VAL A 1 289 ? -12.149 7.117 21.602 1.00 92.00 289 VAL A C 1
ATOM 2179 O O . VAL A 1 289 ? -11.114 6.866 20.990 1.00 92.00 289 VAL A O 1
ATOM 2182 N N . ASP A 1 290 ? -13.215 7.642 20.997 1.00 88.81 290 ASP A N 1
ATOM 2183 C CA . ASP A 1 290 ? -13.234 7.926 19.558 1.00 88.81 290 ASP A CA 1
ATOM 2184 C C . ASP A 1 290 ? -12.188 8.981 19.165 1.00 88.81 290 ASP A C 1
ATOM 2186 O O . ASP A 1 290 ? -11.526 8.848 18.134 1.00 88.81 290 ASP A O 1
ATOM 2190 N N . ARG A 1 291 ? -11.974 10.004 20.007 1.00 93.94 291 ARG A N 1
ATOM 2191 C CA . ARG A 1 291 ? -10.895 10.982 19.794 1.00 93.94 291 ARG A CA 1
ATOM 2192 C C . ARG A 1 291 ? -9.511 10.349 19.921 1.00 93.94 291 ARG A C 1
ATOM 2194 O O . ARG A 1 291 ? -8.662 10.639 19.085 1.00 93.94 291 ARG A O 1
ATOM 2201 N N . ASP A 1 292 ? -9.287 9.478 20.905 1.00 92.31 292 ASP A N 1
ATOM 2202 C CA . ASP A 1 292 ? -8.018 8.747 21.039 1.00 92.31 292 ASP A CA 1
ATOM 2203 C C . ASP A 1 292 ? -7.719 7.894 19.795 1.00 92.31 292 ASP A C 1
ATOM 2205 O O . ASP A 1 292 ? -6.596 7.917 19.282 1.00 92.31 292 ASP A O 1
ATOM 2209 N N . ILE A 1 293 ? -8.729 7.195 19.264 1.00 85.38 293 ILE A N 1
ATOM 2210 C CA . ILE A 1 293 ? -8.615 6.418 18.021 1.00 85.38 293 ILE A CA 1
ATOM 2211 C C . ILE A 1 293 ? -8.260 7.336 16.848 1.00 85.38 293 ILE A C 1
ATOM 2213 O O . ILE A 1 293 ? -7.314 7.050 16.115 1.00 85.38 293 ILE A O 1
ATOM 2217 N N . GLN A 1 294 ? -8.964 8.461 16.688 1.00 87.56 294 GLN A N 1
ATOM 2218 C CA . GLN A 1 294 ? -8.693 9.396 15.596 1.00 87.56 294 GLN A CA 1
ATOM 2219 C C . GLN A 1 294 ? -7.277 9.978 15.680 1.00 87.56 294 GLN A C 1
ATOM 2221 O O . GLN A 1 294 ? -6.576 10.030 14.674 1.00 87.56 294 GLN A O 1
ATOM 2226 N N . ILE A 1 295 ? -6.814 10.352 16.876 1.00 90.69 295 ILE A N 1
ATOM 2227 C CA . ILE A 1 295 ? -5.449 10.852 17.093 1.00 90.69 295 ILE A CA 1
ATOM 2228 C C . ILE A 1 295 ? -4.410 9.796 16.695 1.00 90.69 295 ILE A C 1
ATOM 2230 O O . ILE A 1 295 ? -3.385 10.132 16.095 1.00 90.69 295 ILE A O 1
ATOM 2234 N N . ALA A 1 296 ? -4.652 8.523 17.022 1.00 85.69 296 ALA A N 1
ATOM 2235 C CA . ALA A 1 296 ? -3.767 7.429 16.637 1.00 85.69 296 ALA A CA 1
ATOM 2236 C C . ALA A 1 296 ? -3.736 7.225 15.112 1.00 85.69 296 ALA A C 1
ATOM 2238 O O . ALA A 1 296 ? -2.649 7.115 14.538 1.00 85.69 296 ALA A O 1
ATOM 2239 N N . LEU A 1 297 ? -4.901 7.244 14.454 1.00 84.88 297 LEU A N 1
ATOM 2240 C CA . LEU A 1 297 ? -5.018 7.145 12.995 1.00 84.88 297 LEU A CA 1
ATOM 2241 C C . LEU A 1 297 ? -4.327 8.315 12.289 1.00 84.88 297 LEU A C 1
ATOM 2243 O O . LEU A 1 297 ? -3.541 8.101 11.368 1.00 84.88 297 LEU A O 1
ATOM 2247 N N . ASP A 1 298 ? -4.540 9.543 12.761 1.00 88.56 298 ASP A N 1
ATOM 2248 C CA . ASP A 1 298 ? -3.905 10.738 12.205 1.00 88.56 298 ASP A CA 1
ATOM 2249 C C . ASP A 1 298 ? -2.383 10.669 12.352 1.00 88.56 298 ASP A C 1
ATOM 2251 O O . ASP A 1 298 ? -1.649 10.964 11.406 1.00 88.56 298 ASP A O 1
ATOM 2255 N N . ARG A 1 299 ? -1.886 10.233 13.518 1.00 88.38 299 ARG A N 1
ATOM 2256 C CA . ARG A 1 299 ? -0.449 10.043 13.753 1.00 88.38 299 ARG A CA 1
ATOM 2257 C C . ARG A 1 299 ? 0.141 9.015 12.791 1.00 88.38 299 ARG A C 1
ATOM 2259 O O . ARG A 1 299 ? 1.190 9.290 12.208 1.00 88.38 299 ARG A O 1
ATOM 2266 N N . LYS A 1 300 ? -0.525 7.870 12.607 1.00 85.06 300 LYS A N 1
ATOM 2267 C CA . LYS A 1 300 ? -0.109 6.850 11.636 1.00 85.06 300 LYS A CA 1
ATOM 2268 C C . LYS A 1 300 ? -0.083 7.426 10.222 1.00 85.06 300 LYS A C 1
ATOM 2270 O O . LYS A 1 300 ? 0.938 7.332 9.555 1.00 85.06 300 LYS A O 1
ATOM 2275 N N . TYR A 1 301 ? -1.137 8.121 9.808 1.00 90.31 301 TYR A N 1
ATOM 2276 C CA . TYR A 1 301 ? -1.206 8.728 8.481 1.00 90.31 301 TYR A CA 1
ATOM 2277 C C . TYR A 1 301 ? -0.072 9.741 8.222 1.00 90.31 301 TYR A C 1
ATOM 2279 O O . TYR A 1 301 ? 0.487 9.780 7.124 1.00 90.31 301 TYR A O 1
ATOM 2287 N N . GLN A 1 302 ? 0.329 10.540 9.221 1.00 91.44 302 GLN A N 1
ATOM 2288 C CA . GLN A 1 302 ? 1.494 11.428 9.086 1.00 91.44 302 GLN A CA 1
ATOM 2289 C C . GLN A 1 302 ? 2.824 10.665 8.997 1.00 91.44 302 GLN A C 1
ATOM 2291 O O . GLN A 1 302 ? 3.720 11.075 8.250 1.00 91.44 302 GLN A O 1
ATOM 2296 N N . ALA A 1 303 ? 2.969 9.559 9.730 1.00 85.88 303 ALA A N 1
ATOM 2297 C CA . ALA A 1 303 ? 4.142 8.693 9.628 1.00 85.88 303 ALA A CA 1
ATOM 2298 C C . ALA A 1 303 ? 4.224 8.041 8.237 1.00 85.88 303 ALA A C 1
ATOM 2300 O O . ALA A 1 303 ? 5.265 8.118 7.585 1.00 85.88 303 ALA A O 1
ATOM 2301 N N . ASP A 1 304 ? 3.103 7.526 7.732 1.00 89.56 304 ASP A N 1
ATOM 2302 C CA . ASP A 1 304 ? 2.983 6.933 6.399 1.00 89.56 304 ASP A CA 1
ATOM 2303 C C . ASP A 1 304 ? 3.333 7.953 5.301 1.00 89.56 304 ASP A C 1
ATOM 2305 O O . ASP A 1 304 ? 4.118 7.665 4.396 1.00 89.56 304 ASP A O 1
ATOM 2309 N N . LYS A 1 305 ? 2.847 9.199 5.409 1.00 95.62 305 LYS A N 1
ATOM 2310 C CA . LYS A 1 305 ? 3.246 10.280 4.489 1.00 95.62 305 LYS A CA 1
ATOM 2311 C C . LYS A 1 305 ? 4.743 10.541 4.508 1.00 95.62 305 LYS A C 1
ATOM 2313 O O . LYS A 1 305 ? 5.339 10.745 3.451 1.00 95.62 305 LYS A O 1
ATOM 2318 N N . THR A 1 306 ? 5.338 10.554 5.696 1.00 92.06 306 THR A N 1
ATOM 2319 C CA . THR A 1 306 ? 6.777 10.774 5.864 1.00 92.06 306 THR A CA 1
ATOM 2320 C C . THR A 1 306 ? 7.573 9.659 5.185 1.00 92.06 306 THR A C 1
ATOM 2322 O O . THR A 1 306 ? 8.496 9.942 4.420 1.00 92.06 306 THR A O 1
ATOM 2325 N N . LEU A 1 307 ? 7.180 8.399 5.393 1.00 86.50 307 LEU A N 1
ATOM 2326 C CA . LEU A 1 307 ? 7.816 7.240 4.769 1.00 86.50 307 LEU A CA 1
ATOM 2327 C C . LEU A 1 307 ? 7.674 7.267 3.240 1.00 86.50 307 LEU A C 1
ATOM 2329 O O . LEU A 1 307 ? 8.659 7.110 2.520 1.00 86.50 307 LEU A O 1
ATOM 2333 N N . ALA A 1 308 ? 6.478 7.553 2.723 1.00 94.81 308 ALA A N 1
ATOM 2334 C CA . ALA A 1 308 ? 6.254 7.684 1.286 1.00 94.81 308 ALA A CA 1
ATOM 2335 C C . ALA A 1 308 ? 7.097 8.812 0.666 1.00 94.81 308 ALA A C 1
ATOM 2337 O O . ALA A 1 308 ? 7.662 8.648 -0.414 1.00 94.81 308 ALA A O 1
ATOM 2338 N N . GLN A 1 309 ? 7.264 9.944 1.355 1.00 95.88 309 GLN A N 1
ATOM 2339 C CA . GLN A 1 309 ? 8.156 11.015 0.898 1.00 95.88 309 GLN A CA 1
ATOM 2340 C C . GLN A 1 309 ? 9.627 10.576 0.843 1.00 95.88 309 GLN A C 1
ATOM 2342 O O . GLN A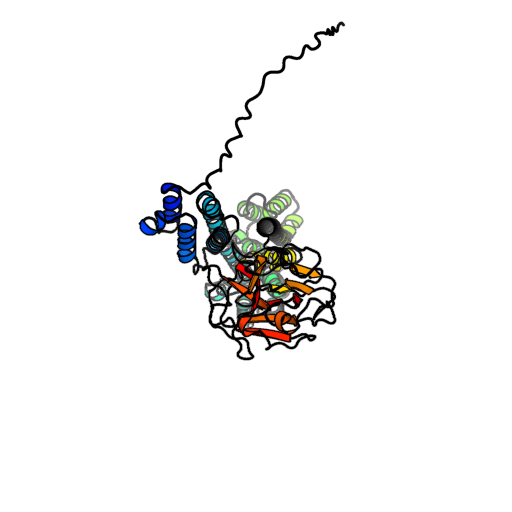 1 309 ? 10.333 10.951 -0.096 1.00 95.88 309 GLN A O 1
ATOM 2347 N N . GLN A 1 310 ? 10.086 9.762 1.797 1.00 87.19 310 GLN A N 1
ATOM 2348 C CA . GLN A 1 310 ? 11.435 9.186 1.773 1.00 87.19 310 GLN A CA 1
ATOM 2349 C C . GLN A 1 310 ? 11.610 8.218 0.598 1.00 87.19 310 GLN A C 1
ATOM 2351 O O . GLN A 1 310 ? 12.574 8.349 -0.156 1.00 87.19 310 GLN A O 1
ATOM 2356 N N . ILE A 1 311 ? 10.648 7.312 0.378 1.00 87.69 311 ILE A N 1
ATOM 2357 C CA . ILE A 1 311 ? 10.640 6.394 -0.774 1.00 87.69 311 ILE A CA 1
ATOM 2358 C C . ILE A 1 311 ? 10.708 7.186 -2.082 1.00 87.69 311 ILE A C 1
ATOM 2360 O O . ILE A 1 311 ? 11.560 6.904 -2.927 1.00 87.69 311 ILE A O 1
ATOM 2364 N N . LYS A 1 312 ? 9.878 8.228 -2.226 1.00 95.31 312 LYS A N 1
ATOM 2365 C CA . LYS A 1 312 ? 9.883 9.114 -3.395 1.00 95.31 312 LYS A CA 1
ATOM 2366 C C . LYS A 1 312 ? 11.251 9.761 -3.617 1.00 95.31 312 LYS A C 1
ATOM 2368 O O . LYS A 1 312 ? 11.737 9.788 -4.747 1.00 95.31 312 LYS A O 1
ATOM 2373 N N . ALA A 1 313 ? 11.872 10.294 -2.564 1.00 90.19 313 ALA A N 1
ATOM 2374 C CA . ALA A 1 313 ? 13.172 10.956 -2.659 1.00 90.19 313 ALA A CA 1
ATOM 2375 C C . ALA A 1 313 ? 14.281 9.982 -3.094 1.00 90.19 313 ALA A C 1
ATOM 2377 O O . ALA A 1 313 ? 15.066 10.301 -3.991 1.00 90.19 313 ALA A O 1
ATOM 2378 N N . THR A 1 314 ? 14.309 8.779 -2.517 1.00 83.88 314 THR A N 1
ATOM 2379 C CA . THR A 1 314 ? 15.258 7.720 -2.885 1.00 83.88 314 THR A CA 1
ATOM 2380 C C . THR A 1 314 ? 15.040 7.246 -4.321 1.00 83.88 314 THR A C 1
ATOM 2382 O O . THR A 1 314 ? 15.991 7.179 -5.100 1.00 83.88 314 THR A O 1
ATOM 2385 N N . ALA A 1 315 ? 13.789 6.997 -4.715 1.00 89.56 315 ALA A N 1
ATOM 2386 C CA . ALA A 1 315 ? 13.437 6.610 -6.078 1.00 89.56 315 ALA A CA 1
ATOM 2387 C C . ALA A 1 315 ? 13.881 7.670 -7.100 1.00 89.56 315 ALA A C 1
ATOM 2389 O O . ALA A 1 315 ? 14.506 7.344 -8.109 1.00 89.56 315 ALA A O 1
ATOM 2390 N N . ALA A 1 316 ? 13.654 8.954 -6.799 1.00 91.88 316 ALA A N 1
ATOM 2391 C CA . ALA A 1 316 ? 14.087 10.062 -7.645 1.00 91.88 316 ALA A CA 1
ATOM 2392 C C . ALA A 1 316 ? 15.618 10.130 -7.785 1.00 91.88 316 ALA A C 1
ATOM 2394 O O . ALA A 1 316 ? 16.120 10.302 -8.898 1.00 91.88 316 ALA A O 1
ATOM 2395 N N . LYS A 1 317 ? 16.369 9.940 -6.689 1.00 86.44 317 LYS A N 1
ATOM 2396 C CA . LYS A 1 317 ? 17.844 9.866 -6.710 1.00 86.44 317 LYS A CA 1
ATOM 2397 C C . LYS A 1 317 ? 18.333 8.735 -7.621 1.00 86.44 317 LYS A C 1
ATOM 2399 O O . LYS A 1 317 ? 19.264 8.939 -8.399 1.00 86.44 317 LYS A O 1
ATOM 2404 N N . ASN A 1 318 ? 17.655 7.590 -7.580 1.00 81.88 318 ASN A N 1
ATOM 2405 C CA . ASN A 1 318 ? 17.975 6.406 -8.382 1.00 81.88 318 ASN A CA 1
ATOM 2406 C C . ASN A 1 318 ? 17.389 6.455 -9.805 1.00 81.88 318 ASN A C 1
ATOM 2408 O O . ASN A 1 318 ? 17.571 5.521 -10.583 1.00 81.88 318 ASN A O 1
ATOM 2412 N N . LYS A 1 319 ? 16.713 7.556 -10.166 1.00 90.12 319 LYS A N 1
ATOM 2413 C CA . LYS A 1 319 ? 16.014 7.756 -11.444 1.00 90.12 319 LYS A CA 1
ATOM 2414 C C . LYS A 1 319 ? 14.906 6.737 -11.722 1.00 90.12 319 LYS A C 1
ATOM 2416 O O . LYS A 1 319 ? 14.501 6.599 -12.875 1.00 90.12 319 LYS A O 1
ATOM 2421 N N . ASP A 1 320 ? 14.388 6.062 -10.701 1.00 92.50 320 ASP A N 1
ATOM 2422 C CA . ASP A 1 320 ? 13.218 5.193 -10.821 1.00 92.50 320 ASP A CA 1
ATOM 2423 C C . ASP A 1 320 ? 11.945 6.043 -10.840 1.00 92.50 320 ASP A C 1
ATOM 2425 O O . ASP A 1 320 ? 11.273 6.267 -9.830 1.00 92.50 320 ASP A O 1
ATOM 2429 N N . LEU A 1 321 ? 11.636 6.570 -12.022 1.00 96.50 321 LEU A N 1
ATOM 2430 C CA . LEU A 1 321 ? 10.481 7.439 -12.213 1.00 96.50 321 LEU A CA 1
ATOM 2431 C C . LEU A 1 321 ? 9.154 6.669 -12.133 1.00 96.50 321 LEU A C 1
ATOM 2433 O O . LEU A 1 321 ? 8.121 7.295 -11.898 1.00 96.50 321 LEU A O 1
ATOM 2437 N N . ASN A 1 322 ? 9.169 5.337 -12.274 1.00 96.25 322 ASN A N 1
ATOM 2438 C CA . ASN A 1 322 ? 7.973 4.511 -12.105 1.00 96.25 322 ASN A CA 1
ATOM 2439 C C . ASN A 1 322 ? 7.575 4.445 -10.627 1.00 96.25 322 ASN A C 1
ATOM 2441 O O . ASN A 1 322 ? 6.429 4.727 -10.280 1.00 96.25 322 ASN A O 1
ATOM 2445 N N . LEU A 1 323 ? 8.531 4.165 -9.737 1.00 95.00 323 LEU A N 1
ATOM 2446 C CA . LEU A 1 323 ? 8.274 4.173 -8.299 1.00 95.00 323 LEU A CA 1
ATOM 2447 C C . LEU A 1 323 ? 7.895 5.575 -7.801 1.00 95.00 323 LEU A C 1
ATOM 2449 O O . LEU A 1 323 ? 6.985 5.699 -6.981 1.00 95.00 323 LEU A O 1
ATOM 2453 N N . VAL A 1 324 ? 8.512 6.640 -8.333 1.00 97.06 324 VAL A N 1
ATOM 2454 C CA . VAL A 1 324 ? 8.089 8.026 -8.044 1.00 97.06 324 VAL A CA 1
ATOM 2455 C C . VAL A 1 324 ? 6.623 8.244 -8.427 1.00 97.06 324 VAL A C 1
ATOM 2457 O O . VAL A 1 324 ? 5.859 8.741 -7.602 1.00 97.06 324 VAL A O 1
ATOM 2460 N N . HIS A 1 325 ? 6.218 7.841 -9.635 1.00 97.00 325 HIS A N 1
ATOM 2461 C CA . HIS A 1 325 ? 4.843 7.993 -10.119 1.00 97.00 325 HIS A CA 1
ATOM 2462 C C . HIS A 1 325 ? 3.827 7.285 -9.213 1.00 97.00 325 HIS A C 1
ATOM 2464 O O . HIS A 1 325 ? 2.842 7.892 -8.787 1.00 97.00 325 HIS A O 1
ATOM 2470 N N . TRP A 1 326 ? 4.074 6.019 -8.868 1.00 96.44 326 TRP A N 1
ATOM 2471 C CA . TRP A 1 326 ? 3.176 5.264 -7.993 1.00 96.44 326 TRP A CA 1
ATOM 2472 C C . TRP A 1 326 ? 3.137 5.819 -6.567 1.00 96.44 326 TRP A C 1
ATOM 2474 O O . TRP A 1 326 ? 2.065 5.875 -5.965 1.00 96.44 326 TRP A O 1
ATOM 2484 N N . THR A 1 327 ? 4.268 6.316 -6.062 1.00 97.44 327 THR A N 1
ATOM 2485 C CA . THR A 1 327 ? 4.318 6.983 -4.754 1.00 97.44 327 THR A CA 1
ATOM 2486 C C . THR A 1 327 ? 3.513 8.283 -4.757 1.00 97.44 327 THR A C 1
ATOM 2488 O O . THR A 1 327 ? 2.776 8.552 -3.811 1.00 97.44 327 THR A O 1
ATOM 2491 N N . ASP A 1 328 ? 3.588 9.075 -5.829 1.00 97.44 328 ASP A N 1
ATOM 2492 C CA . ASP A 1 328 ? 2.789 10.298 -5.975 1.00 97.44 328 ASP A CA 1
ATOM 2493 C C . ASP A 1 328 ? 1.292 10.006 -6.043 1.00 97.44 328 ASP A C 1
ATOM 2495 O O . ASP A 1 328 ? 0.493 10.689 -5.398 1.00 97.44 328 ASP A O 1
ATOM 2499 N N . LYS A 1 329 ? 0.909 8.946 -6.757 1.00 96.19 329 LYS A N 1
ATOM 2500 C CA . LYS A 1 329 ? -0.476 8.476 -6.802 1.00 96.19 329 LYS A CA 1
ATOM 2501 C C . LYS A 1 329 ? -0.977 8.045 -5.421 1.00 96.19 329 LYS A C 1
ATOM 2503 O O . LYS A 1 329 ? -2.103 8.381 -5.063 1.00 96.19 329 LYS A O 1
ATOM 2508 N N . ALA A 1 330 ? -0.148 7.351 -4.641 1.00 96.69 330 ALA A N 1
ATOM 2509 C CA . ALA A 1 330 ? -0.479 6.953 -3.274 1.00 96.69 330 ALA A CA 1
ATOM 2510 C C . ALA A 1 330 ? -0.613 8.164 -2.333 1.00 96.69 330 ALA A C 1
ATOM 2512 O O . ALA A 1 330 ? -1.582 8.258 -1.586 1.00 96.69 330 ALA A O 1
ATOM 2513 N N . LEU A 1 331 ? 0.307 9.132 -2.414 1.00 97.44 331 LEU A N 1
ATOM 2514 C CA . LEU A 1 331 ? 0.273 10.370 -1.622 1.00 97.44 331 LEU A CA 1
ATOM 2515 C C . LEU A 1 331 ? -0.948 11.253 -1.927 1.00 97.44 331 LEU A C 1
ATOM 2517 O O . LEU A 1 331 ? -1.430 11.950 -1.034 1.00 97.44 331 LEU A O 1
ATOM 2521 N N . ALA A 1 332 ? -1.428 11.238 -3.172 1.00 96.88 332 ALA A N 1
ATOM 2522 C CA . ALA A 1 332 ? -2.642 11.935 -3.595 1.00 96.88 332 ALA A CA 1
ATOM 2523 C C . ALA A 1 332 ? -3.941 11.178 -3.246 1.00 96.88 332 ALA A C 1
ATOM 2525 O O . ALA A 1 332 ? -5.030 11.731 -3.410 1.00 96.88 332 ALA A O 1
ATOM 2526 N N . GLY A 1 333 ? -3.832 9.923 -2.801 1.00 94.44 333 GLY A N 1
ATOM 2527 C CA . GLY A 1 333 ? -4.956 9.067 -2.440 1.00 94.44 333 GLY A CA 1
ATOM 2528 C C . GLY A 1 333 ? -5.463 9.259 -1.007 1.00 94.44 333 GLY A C 1
ATOM 2529 O O . GLY A 1 333 ? -5.070 10.165 -0.268 1.00 94.44 333 GLY A O 1
ATOM 2530 N N . THR A 1 334 ? -6.367 8.365 -0.617 1.00 93.06 334 THR A N 1
ATOM 2531 C CA . THR A 1 334 ? -6.882 8.224 0.755 1.00 93.06 334 THR A CA 1
ATOM 2532 C C . THR A 1 334 ? -5.822 7.638 1.704 1.00 93.06 334 THR A C 1
ATOM 2534 O O . THR A 1 334 ? -4.866 7.015 1.233 1.00 93.06 334 THR A O 1
ATOM 2537 N N . PRO A 1 335 ? -5.978 7.784 3.037 1.00 90.50 335 PRO A N 1
ATOM 2538 C CA . PRO A 1 335 ? -5.106 7.121 4.010 1.00 90.50 335 PRO A CA 1
ATOM 2539 C C . PRO A 1 335 ? -4.952 5.614 3.764 1.00 90.50 335 PRO A C 1
ATOM 2541 O O . PRO A 1 335 ? -3.829 5.123 3.749 1.00 90.50 335 PRO A O 1
ATOM 2544 N N . ASP A 1 336 ? -6.044 4.913 3.451 1.00 84.88 336 ASP A N 1
ATOM 2545 C CA . ASP A 1 336 ? -6.023 3.467 3.190 1.00 84.88 336 ASP A CA 1
ATOM 2546 C C . ASP A 1 336 ? -5.262 3.110 1.907 1.00 84.88 336 ASP A C 1
ATOM 2548 O O . ASP A 1 336 ? -4.560 2.101 1.847 1.00 84.88 336 ASP A O 1
ATOM 2552 N N . GLN A 1 337 ? -5.366 3.944 0.865 1.00 91.31 337 GLN A N 1
ATOM 2553 C CA . GLN A 1 337 ? -4.591 3.764 -0.368 1.00 91.31 337 GLN A CA 1
ATOM 2554 C C . GLN A 1 337 ? -3.094 3.978 -0.130 1.00 91.31 337 GLN A C 1
ATOM 2556 O O . GLN A 1 337 ? -2.281 3.246 -0.695 1.00 91.31 337 GLN A O 1
ATOM 2561 N N . LEU A 1 338 ? -2.731 4.955 0.706 1.00 94.75 338 LEU A N 1
ATOM 2562 C CA . LEU A 1 338 ? -1.344 5.198 1.090 1.00 94.75 338 LEU A CA 1
ATOM 2563 C C . LEU A 1 338 ? -0.787 4.040 1.928 1.00 94.75 338 LEU A C 1
ATOM 2565 O O . LEU A 1 338 ? 0.286 3.533 1.607 1.00 94.75 338 LEU A O 1
ATOM 2569 N N . ASP A 1 339 ? -1.527 3.587 2.941 1.00 87.19 339 ASP A N 1
ATOM 2570 C CA . ASP A 1 339 ? -1.156 2.430 3.762 1.00 87.19 339 ASP A CA 1
ATOM 2571 C C . ASP A 1 339 ? -0.986 1.167 2.905 1.00 87.19 339 ASP A C 1
ATOM 2573 O O . ASP A 1 339 ? 0.052 0.507 2.953 1.00 87.19 339 ASP A O 1
ATOM 2577 N N . THR A 1 340 ? -1.955 0.882 2.029 1.00 86.75 340 THR A N 1
ATOM 2578 C CA . THR A 1 340 ? -1.902 -0.274 1.122 1.00 86.75 340 THR A CA 1
ATOM 2579 C C . THR A 1 340 ? -0.689 -0.208 0.196 1.00 86.75 340 THR A C 1
ATOM 2581 O O . THR A 1 340 ? -0.017 -1.220 -0.024 1.00 86.75 340 THR A O 1
ATOM 2584 N N . PHE A 1 341 ? -0.372 0.975 -0.340 1.00 92.88 341 PHE A N 1
ATOM 2585 C CA . PHE A 1 341 ? 0.834 1.164 -1.139 1.00 92.88 341 PHE A CA 1
ATOM 2586 C C . PHE A 1 341 ? 2.091 0.856 -0.323 1.00 92.88 341 PHE A C 1
ATOM 2588 O O . PHE A 1 341 ? 2.922 0.080 -0.781 1.00 92.88 341 PHE A O 1
ATOM 2595 N N . LEU A 1 342 ? 2.224 1.395 0.888 1.00 88.31 342 LEU A N 1
ATOM 2596 C CA . LEU A 1 342 ? 3.409 1.173 1.717 1.00 88.31 342 LEU A CA 1
ATOM 2597 C C . LEU A 1 342 ? 3.567 -0.289 2.147 1.00 88.31 342 LEU A C 1
ATOM 2599 O O . LEU A 1 342 ? 4.683 -0.801 2.153 1.00 88.31 342 LEU A O 1
ATOM 2603 N N . ARG A 1 343 ? 2.469 -0.974 2.469 1.00 82.06 343 ARG A N 1
ATOM 2604 C CA . ARG A 1 343 ? 2.511 -2.349 2.979 1.00 82.06 343 ARG A CA 1
ATOM 2605 C C . ARG A 1 343 ? 2.746 -3.391 1.892 1.00 82.06 343 ARG A C 1
ATOM 2607 O O . ARG A 1 343 ? 3.461 -4.358 2.123 1.00 82.06 343 ARG A O 1
ATOM 2614 N N . VAL A 1 344 ? 2.133 -3.220 0.720 1.00 80.81 344 VAL A N 1
ATOM 2615 C CA . VAL A 1 344 ? 2.187 -4.229 -0.354 1.00 80.81 344 VAL A CA 1
ATOM 2616 C C . VAL A 1 344 ? 2.419 -3.629 -1.735 1.00 80.81 344 VAL A C 1
ATOM 2618 O O . VAL A 1 344 ? 3.247 -4.136 -2.490 1.00 80.81 344 VAL A O 1
ATOM 2621 N N . GLY A 1 345 ? 1.720 -2.540 -2.071 1.00 82.19 345 GLY A N 1
ATOM 2622 C CA . GLY A 1 345 ? 1.655 -2.044 -3.448 1.00 82.19 345 GLY A CA 1
ATOM 2623 C C . GLY A 1 345 ? 3.001 -1.568 -3.986 1.00 82.19 345 GLY A C 1
ATOM 2624 O O . GLY A 1 345 ? 3.308 -1.773 -5.152 1.00 82.19 345 GLY A O 1
ATOM 2625 N N . GLN A 1 346 ? 3.848 -0.993 -3.136 1.00 82.56 346 GLN A N 1
ATOM 2626 C CA . GLN A 1 346 ? 5.142 -0.465 -3.540 1.00 82.56 346 GLN A CA 1
ATOM 2627 C C . GLN A 1 346 ? 6.130 -1.550 -3.975 1.00 82.56 346 GLN A C 1
ATOM 2629 O O . GLN A 1 346 ? 7.170 -1.184 -4.509 1.00 82.56 346 GLN A O 1
ATOM 2634 N N . TYR A 1 347 ? 5.857 -2.838 -3.726 1.00 82.69 347 TYR A N 1
ATOM 2635 C CA . TYR A 1 347 ? 6.774 -3.957 -3.977 1.00 82.69 347 TYR A CA 1
ATOM 2636 C C . TYR A 1 347 ? 6.417 -4.815 -5.195 1.00 82.69 347 TYR A C 1
ATOM 2638 O O . TYR A 1 347 ? 7.181 -5.726 -5.527 1.00 82.69 347 TYR A O 1
ATOM 2646 N N . ASP A 1 348 ? 5.279 -4.532 -5.824 1.00 85.00 348 ASP A N 1
ATOM 2647 C CA . ASP A 1 348 ? 4.761 -5.226 -6.998 1.00 85.00 348 ASP A CA 1
ATOM 2648 C C . ASP A 1 348 ? 4.068 -4.202 -7.903 1.00 85.00 348 ASP A C 1
ATOM 2650 O O . ASP A 1 348 ? 2.868 -3.947 -7.806 1.00 85.00 348 ASP A O 1
ATOM 2654 N N . LEU A 1 349 ? 4.881 -3.531 -8.715 1.00 93.00 349 LEU A N 1
ATOM 2655 C CA . LEU A 1 349 ? 4.458 -2.440 -9.577 1.00 93.00 349 LEU A CA 1
ATOM 2656 C C . LEU A 1 349 ? 4.249 -2.912 -11.010 1.00 93.00 349 LEU A C 1
ATOM 2658 O O . LEU A 1 349 ? 5.011 -3.718 -11.541 1.00 93.00 349 LEU A O 1
ATOM 2662 N N . ASP A 1 350 ? 3.284 -2.278 -11.663 1.00 95.00 350 ASP A N 1
ATOM 2663 C CA . ASP A 1 350 ? 3.153 -2.294 -13.113 1.00 95.00 350 ASP A CA 1
ATOM 2664 C C . ASP A 1 350 ? 3.863 -1.076 -13.727 1.00 95.00 350 ASP A C 1
ATOM 2666 O O . ASP A 1 350 ? 4.126 -0.061 -13.066 1.00 95.00 350 ASP A O 1
ATOM 2670 N N . LEU A 1 351 ? 4.129 -1.154 -15.030 1.00 97.56 351 LEU A N 1
ATOM 2671 C CA . LEU A 1 351 ? 4.468 -0.005 -15.870 1.00 97.56 351 LEU A CA 1
ATOM 2672 C C . LEU A 1 351 ? 3.325 0.235 -16.854 1.00 97.56 351 LEU A C 1
ATOM 2674 O O . LEU A 1 351 ? 2.896 -0.697 -17.531 1.00 97.56 351 LEU A O 1
ATOM 2678 N N . ASN A 1 352 ? 2.874 1.482 -16.975 1.00 96.75 352 ASN A N 1
ATOM 2679 C CA . ASN A 1 352 ? 1.977 1.920 -18.040 1.00 96.75 352 ASN A CA 1
ATOM 2680 C C . ASN A 1 352 ? 2.281 3.381 -18.393 1.00 96.75 352 ASN A C 1
ATOM 2682 O O . ASN A 1 352 ? 2.247 4.240 -17.512 1.00 96.75 352 ASN A O 1
ATOM 2686 N N . THR A 1 353 ? 2.613 3.664 -19.652 1.00 97.31 353 THR A N 1
ATOM 2687 C CA . THR A 1 353 ? 2.921 5.028 -20.097 1.00 97.31 353 THR A CA 1
ATOM 2688 C C . THR A 1 353 ? 2.631 5.240 -21.581 1.00 97.31 353 THR A C 1
ATOM 2690 O O . THR A 1 353 ? 3.070 4.455 -22.421 1.00 97.31 353 THR A O 1
ATOM 2693 N N . SER A 1 354 ? 1.940 6.342 -21.889 1.00 96.00 354 SER A N 1
ATOM 2694 C CA . SER A 1 354 ? 1.831 6.932 -23.236 1.00 96.00 354 SER A CA 1
ATOM 2695 C C . SER A 1 354 ? 2.832 8.085 -23.440 1.00 96.00 354 SER A C 1
ATOM 2697 O O . SER A 1 354 ? 2.742 8.908 -24.351 1.00 96.00 354 SER A O 1
ATOM 2699 N N . PHE A 1 355 ? 3.766 8.236 -22.492 1.00 95.88 355 PHE A N 1
ATOM 2700 C CA . PHE A 1 355 ? 4.693 9.362 -22.381 1.00 95.88 355 PHE A CA 1
ATOM 2701 C C . PHE A 1 355 ? 4.012 10.740 -22.313 1.00 95.88 355 PHE A C 1
ATOM 2703 O O . PHE A 1 355 ? 4.682 11.764 -22.470 1.00 95.88 355 PHE A O 1
ATOM 2710 N N . GLY A 1 356 ? 2.705 10.779 -22.041 1.00 93.44 356 GLY A N 1
ATOM 2711 C CA . GLY A 1 356 ? 1.924 11.994 -21.867 1.00 93.44 356 GLY A CA 1
ATOM 2712 C C . GLY A 1 356 ? 2.216 12.722 -20.555 1.00 93.44 356 GLY A C 1
ATOM 2713 O O . GLY A 1 356 ? 2.921 12.242 -19.664 1.00 93.44 356 GLY A O 1
ATOM 2714 N N . THR A 1 357 ? 1.645 13.916 -20.411 1.00 90.81 357 THR A N 1
ATOM 2715 C CA . THR A 1 357 ? 1.720 14.671 -19.156 1.00 90.81 357 THR A CA 1
ATOM 2716 C C . THR A 1 357 ? 1.052 13.888 -18.024 1.00 90.81 357 THR A C 1
ATOM 2718 O O . THR A 1 357 ? -0.134 13.590 -18.106 1.00 90.81 357 THR A O 1
ATOM 2721 N N . GLY A 1 358 ? 1.799 13.610 -16.953 1.00 90.69 358 GLY A N 1
ATOM 2722 C CA . GLY A 1 358 ? 1.326 12.832 -15.799 1.00 90.69 358 GLY A CA 1
ATOM 2723 C C . GLY A 1 358 ? 1.693 11.345 -15.850 1.00 90.69 358 GLY A C 1
ATOM 2724 O O . GLY A 1 358 ? 1.686 10.697 -14.803 1.00 90.69 358 GLY A O 1
ATOM 2725 N N . ASP A 1 359 ? 2.092 10.833 -17.016 1.00 95.19 359 ASP A N 1
ATOM 2726 C CA . ASP A 1 359 ? 2.578 9.462 -17.168 1.00 95.19 359 ASP A CA 1
ATOM 2727 C C . ASP A 1 359 ? 4.055 9.334 -16.781 1.00 95.19 359 ASP A C 1
ATOM 2729 O O . ASP A 1 359 ? 4.806 10.315 -16.714 1.00 95.19 359 ASP A O 1
ATOM 2733 N N . VAL A 1 360 ? 4.493 8.091 -16.570 1.00 96.38 360 VAL A N 1
ATOM 2734 C CA . VAL A 1 360 ? 5.894 7.766 -16.297 1.00 96.38 360 VAL A CA 1
ATOM 2735 C C . VAL A 1 360 ? 6.771 8.164 -17.488 1.00 96.38 360 VAL A C 1
ATOM 2737 O O . VAL A 1 360 ? 6.586 7.681 -18.605 1.00 96.38 360 VAL A O 1
ATOM 2740 N N . GLN A 1 361 ? 7.756 9.026 -17.248 1.00 96.12 361 GLN A N 1
ATOM 2741 C CA . GLN A 1 361 ? 8.691 9.504 -18.271 1.00 96.12 361 GLN A CA 1
ATOM 2742 C C . GLN A 1 361 ? 9.987 8.676 -18.293 1.00 96.12 361 GLN A C 1
ATOM 2744 O O . GLN A 1 361 ? 10.326 8.045 -17.289 1.00 96.12 361 GLN A O 1
ATOM 2749 N N . PRO A 1 362 ? 10.751 8.684 -19.404 1.00 96.94 362 PRO A N 1
ATOM 2750 C CA . PRO A 1 362 ? 12.071 8.068 -19.439 1.00 96.94 362 PRO A CA 1
ATOM 2751 C C . PRO A 1 362 ? 13.038 8.686 -18.426 1.00 96.94 362 PRO A C 1
ATOM 2753 O O . PRO A 1 362 ? 13.205 9.903 -18.358 1.00 96.94 362 PRO A O 1
ATOM 2756 N N . SER A 1 363 ? 13.734 7.826 -17.690 1.00 96.00 363 SER A N 1
ATOM 2757 C CA . SER A 1 363 ? 14.842 8.172 -16.792 1.00 96.00 363 SER A CA 1
ATOM 2758 C C . SER A 1 363 ? 16.061 8.711 -17.545 1.00 96.00 363 SER A C 1
ATOM 2760 O O . SER A 1 363 ? 16.867 9.465 -16.990 1.00 96.00 363 SER A O 1
ATOM 2762 N N . TRP A 1 364 ? 16.220 8.293 -18.804 1.00 96.25 364 TRP A N 1
ATOM 2763 C CA . TRP A 1 364 ? 17.343 8.651 -19.657 1.00 96.25 364 TRP A CA 1
ATOM 2764 C C . TRP A 1 364 ? 16.916 8.927 -21.099 1.00 96.25 364 TRP A C 1
ATOM 2766 O O . TRP A 1 364 ? 15.958 8.364 -21.625 1.00 96.25 364 TRP A O 1
ATOM 2776 N N . SER A 1 365 ? 17.716 9.761 -21.757 1.00 95.44 365 SER A N 1
ATOM 2777 C CA . SER A 1 365 ? 17.681 10.024 -23.196 1.00 95.44 365 SER A CA 1
ATOM 2778 C C . SER A 1 365 ? 19.080 9.834 -23.772 1.00 95.44 365 SER A C 1
ATOM 2780 O O . SER A 1 365 ? 20.057 10.166 -23.096 1.00 95.44 365 SER A O 1
ATOM 2782 N N . ASN A 1 366 ? 19.194 9.342 -25.008 1.00 95.88 366 ASN A N 1
ATOM 2783 C CA . ASN A 1 366 ? 20.471 9.175 -25.728 1.00 95.88 366 ASN A CA 1
ATOM 2784 C C . ASN A 1 366 ? 21.580 8.476 -24.910 1.00 95.88 366 ASN A C 1
ATOM 2786 O O . ASN A 1 366 ? 22.762 8.776 -25.073 1.00 95.88 366 ASN A O 1
ATOM 2790 N N . THR A 1 367 ? 21.218 7.593 -23.975 1.00 96.00 367 THR A N 1
ATOM 2791 C CA . THR A 1 367 ? 22.172 7.005 -23.028 1.00 96.00 367 THR A CA 1
ATOM 2792 C C . THR A 1 367 ? 22.390 5.541 -23.364 1.00 96.00 367 THR A C 1
ATOM 2794 O O . THR A 1 367 ? 21.443 4.757 -23.365 1.00 96.00 367 THR A O 1
ATOM 2797 N N . VAL A 1 368 ? 23.639 5.162 -23.636 1.00 95.75 368 VAL A N 1
ATOM 2798 C CA . VAL A 1 368 ? 23.995 3.768 -23.917 1.00 95.75 368 VAL A CA 1
ATOM 2799 C C . VAL A 1 368 ? 23.728 2.885 -22.696 1.00 95.75 368 VAL A C 1
ATOM 2801 O O . VAL A 1 368 ? 23.996 3.280 -21.561 1.00 95.75 368 VAL A O 1
ATOM 2804 N N . ALA A 1 369 ? 23.164 1.700 -22.924 1.00 90.94 369 ALA A N 1
ATOM 2805 C CA . ALA A 1 369 ? 22.762 0.798 -21.852 1.00 90.94 369 ALA A CA 1
ATOM 2806 C C . ALA A 1 369 ? 23.965 0.180 -21.110 1.00 90.94 369 ALA A C 1
ATOM 2808 O O . ALA A 1 369 ? 23.898 -0.001 -19.899 1.00 90.94 369 ALA A O 1
ATOM 2809 N N . TRP A 1 370 ? 25.075 -0.092 -21.807 1.00 91.25 370 TRP A N 1
ATOM 2810 C CA . TRP A 1 370 ? 26.337 -0.581 -21.231 1.00 91.25 370 TRP A CA 1
ATOM 2811 C C . TRP A 1 370 ? 27.536 -0.237 -22.132 1.00 91.25 370 TRP A C 1
ATOM 2813 O O . TRP A 1 370 ? 27.371 0.174 -23.283 1.00 91.25 370 TRP A O 1
ATOM 2823 N N . ALA A 1 371 ? 28.763 -0.407 -21.628 1.00 89.69 371 ALA A N 1
ATOM 2824 C CA . ALA A 1 371 ? 29.981 -0.194 -22.414 1.00 89.69 371 ALA A CA 1
ATOM 2825 C C . ALA A 1 371 ? 29.974 -1.051 -23.694 1.00 89.69 371 ALA A C 1
ATOM 2827 O O . ALA A 1 371 ? 29.675 -2.240 -23.648 1.00 89.69 371 ALA A O 1
ATOM 2828 N N . ASN A 1 372 ? 30.304 -0.456 -24.844 1.00 89.62 372 ASN A N 1
ATOM 2829 C CA . ASN A 1 372 ? 30.200 -1.094 -26.167 1.00 89.62 372 ASN A CA 1
ATOM 2830 C C . ASN A 1 372 ? 28.771 -1.514 -26.573 1.00 89.62 372 ASN A C 1
ATOM 2832 O O . ASN A 1 372 ? 28.603 -2.319 -27.487 1.00 89.62 372 ASN A O 1
ATOM 2836 N N . GLY A 1 373 ? 27.733 -0.951 -25.943 1.00 93.62 373 GLY A N 1
ATOM 2837 C CA . GLY A 1 373 ? 26.330 -1.130 -26.340 1.00 93.62 373 GLY A CA 1
ATOM 2838 C C . GLY A 1 373 ? 25.955 -0.440 -27.659 1.00 93.62 373 GLY A C 1
ATOM 2839 O O . GLY A 1 373 ? 24.817 -0.550 -28.104 1.00 93.62 373 GLY A O 1
ATOM 2840 N N . ILE A 1 374 ? 26.895 0.264 -28.292 1.00 96.00 374 ILE A N 1
ATOM 2841 C CA . ILE A 1 374 ? 26.759 0.847 -29.628 1.00 96.00 374 ILE A CA 1
ATOM 2842 C C . ILE A 1 374 ? 27.927 0.354 -30.475 1.00 96.00 374 ILE A C 1
ATOM 2844 O O . ILE A 1 374 ? 29.086 0.558 -30.114 1.00 96.00 374 ILE A O 1
ATOM 2848 N N . VAL A 1 375 ? 27.620 -0.258 -31.614 1.00 95.38 375 VAL A N 1
ATOM 2849 C CA . VAL A 1 375 ? 28.604 -0.677 -32.614 1.00 95.38 375 VAL A CA 1
ATOM 2850 C C . VAL A 1 375 ? 28.088 -0.318 -33.994 1.00 95.38 375 VAL A C 1
ATOM 2852 O O . VAL A 1 375 ? 26.975 -0.684 -34.361 1.00 95.38 375 VAL A O 1
ATOM 2855 N N . ASN A 1 376 ? 28.922 0.392 -34.758 1.00 95.00 376 ASN A N 1
ATOM 2856 C CA . ASN A 1 376 ? 28.656 0.817 -36.135 1.00 95.00 376 ASN A CA 1
ATOM 2857 C C . ASN A 1 376 ? 27.394 1.678 -36.329 1.00 95.00 376 ASN A C 1
ATOM 2859 O O . ASN A 1 376 ? 26.933 1.844 -37.457 1.00 95.00 376 ASN A O 1
ATOM 2863 N N . VAL A 1 377 ? 26.866 2.277 -35.260 1.00 95.38 377 VAL A N 1
ATOM 2864 C CA . VAL A 1 377 ? 25.725 3.195 -35.321 1.00 95.38 377 VAL A CA 1
ATOM 2865 C C . VAL A 1 377 ? 26.175 4.610 -34.966 1.00 95.38 377 VAL A C 1
ATOM 2867 O O . VAL A 1 377 ? 26.753 4.829 -33.904 1.00 95.38 377 VAL A O 1
ATOM 2870 N N . ALA A 1 378 ? 25.899 5.572 -35.846 1.00 94.44 378 ALA A N 1
ATOM 2871 C CA . ALA A 1 378 ? 26.075 7.004 -35.593 1.00 94.44 378 ALA A CA 1
ATOM 2872 C C . ALA A 1 378 ? 24.715 7.708 -35.460 1.00 94.44 378 ALA A C 1
ATOM 2874 O O . ALA A 1 378 ? 23.660 7.072 -35.502 1.00 94.44 378 ALA A O 1
ATOM 2875 N N . GLY A 1 379 ? 24.727 9.031 -35.302 1.00 94.38 379 GLY A N 1
ATOM 2876 C CA . GLY A 1 379 ? 23.504 9.822 -35.385 1.00 94.38 379 GLY A CA 1
ATOM 2877 C C . GLY A 1 379 ? 22.994 9.952 -36.818 1.00 94.38 379 GLY A C 1
ATOM 2878 O O . GLY A 1 379 ? 23.770 9.923 -37.773 1.00 94.38 379 GLY A O 1
ATOM 2879 N N . ILE A 1 380 ? 21.674 10.085 -36.968 1.00 92.88 380 ILE A N 1
ATOM 2880 C CA . ILE A 1 380 ? 21.008 10.009 -38.277 1.00 92.88 380 ILE A CA 1
ATOM 2881 C C . ILE A 1 380 ? 21.391 11.143 -39.243 1.00 92.88 380 ILE A C 1
ATOM 2883 O O . ILE A 1 380 ? 21.403 10.936 -40.453 1.00 92.88 380 ILE A O 1
ATOM 2887 N N . CYS A 1 381 ? 21.709 12.337 -38.732 1.00 87.75 381 CYS A N 1
ATOM 2888 C CA . CYS A 1 381 ? 22.077 13.498 -39.547 1.00 87.75 381 CYS A CA 1
ATOM 2889 C C . CYS A 1 381 ? 23.008 14.460 -38.797 1.00 87.75 381 CYS A C 1
ATOM 2891 O O . CYS A 1 381 ? 23.354 14.251 -37.635 1.00 87.75 381 CYS A O 1
ATOM 2893 N N . CYS A 1 382 ? 23.353 15.574 -39.459 1.00 84.00 382 CYS A N 1
ATOM 2894 C CA . CYS A 1 382 ? 23.684 16.832 -38.781 1.00 84.00 382 CYS A CA 1
ATOM 2895 C C . CYS A 1 382 ? 24.897 16.768 -37.830 1.00 84.00 382 CYS A C 1
ATOM 2897 O O . CYS A 1 382 ? 24.984 17.541 -36.881 1.00 84.00 382 CYS A O 1
ATOM 2899 N N . LYS A 1 383 ? 25.839 15.851 -38.103 1.00 80.62 383 LYS A N 1
ATOM 2900 C CA . LYS A 1 383 ? 27.025 15.561 -37.274 1.00 80.62 383 LYS A CA 1
ATOM 2901 C C . LYS A 1 383 ? 26.695 15.121 -35.839 1.00 80.62 383 LYS A C 1
ATOM 2903 O O . LYS A 1 383 ? 27.524 15.281 -34.946 1.00 80.62 383 LYS A O 1
ATOM 2908 N N . LEU A 1 384 ? 25.508 14.557 -35.619 1.00 90.38 384 LEU A N 1
ATOM 2909 C CA . LEU A 1 384 ? 25.171 13.904 -34.360 1.00 90.38 384 LEU A CA 1
ATOM 2910 C C . LEU A 1 384 ? 26.144 12.744 -34.101 1.00 90.38 384 LEU A C 1
ATOM 2912 O O . LEU A 1 384 ? 26.449 11.952 -34.992 1.00 90.38 384 LEU A O 1
ATOM 2916 N N . THR A 1 385 ? 26.640 12.657 -32.870 1.00 87.12 385 THR A N 1
ATOM 2917 C CA . THR A 1 385 ? 27.725 11.740 -32.487 1.00 87.12 385 THR A CA 1
ATOM 2918 C C . THR A 1 385 ? 27.249 10.328 -32.156 1.00 87.12 385 THR A C 1
ATOM 2920 O O . THR A 1 385 ? 28.074 9.434 -31.993 1.00 87.12 385 THR A O 1
ATOM 2923 N N . GLY A 1 386 ? 25.936 10.103 -32.083 1.00 94.44 386 GLY A N 1
ATOM 2924 C CA . GLY A 1 386 ? 25.353 8.810 -31.754 1.00 94.44 386 GLY A CA 1
ATOM 2925 C C . GLY A 1 386 ? 23.848 8.754 -32.022 1.00 94.44 386 GLY A C 1
ATOM 2926 O O . GLY A 1 386 ? 23.257 9.770 -32.400 1.00 94.44 386 GLY A O 1
ATOM 2927 N N . PRO A 1 387 ? 23.242 7.568 -31.853 1.00 97.19 387 PRO A N 1
ATOM 2928 C CA . PRO A 1 387 ? 21.805 7.375 -31.996 1.00 97.19 387 PRO A CA 1
ATOM 2929 C C . PRO A 1 387 ? 21.018 8.196 -30.968 1.00 97.19 387 PRO A C 1
ATOM 2931 O O . PRO A 1 387 ? 21.515 8.532 -29.891 1.00 97.19 387 PRO A O 1
ATOM 2934 N N . GLU A 1 388 ? 19.773 8.497 -31.310 1.00 97.31 388 GLU A N 1
ATOM 2935 C CA . GLU A 1 388 ? 18.863 9.295 -30.505 1.00 97.31 388 GLU A CA 1
ATOM 2936 C C . GLU A 1 388 ? 17.755 8.436 -29.885 1.00 97.31 388 GLU A C 1
ATOM 2938 O O . GLU A 1 388 ? 17.208 7.535 -30.521 1.00 97.31 388 GLU A O 1
ATOM 2943 N N . LEU A 1 389 ? 17.397 8.773 -28.650 1.00 98.31 389 LEU A N 1
ATOM 2944 C CA . LEU A 1 389 ? 16.258 8.279 -27.899 1.00 98.31 389 LEU A CA 1
ATOM 2945 C C . LEU A 1 389 ? 15.720 9.403 -27.010 1.00 98.31 389 LEU A C 1
ATOM 2947 O O . LEU A 1 389 ? 16.457 9.934 -26.177 1.00 98.31 389 LEU A O 1
ATOM 2951 N N . GLY A 1 390 ? 14.438 9.734 -27.132 1.00 97.38 390 GLY A N 1
ATOM 2952 C CA . GLY A 1 390 ? 13.791 10.680 -26.222 1.00 97.38 390 GLY A CA 1
ATOM 2953 C C . GLY A 1 390 ? 12.354 11.008 -26.603 1.00 97.38 390 GLY A C 1
ATOM 2954 O O . GLY A 1 390 ? 11.945 10.803 -27.744 1.00 97.38 390 GLY A O 1
ATOM 2955 N N . VAL A 1 391 ? 11.589 11.526 -25.642 1.00 97.38 391 VAL A N 1
ATOM 2956 C CA . VAL A 1 391 ? 10.194 11.924 -25.868 1.00 97.38 391 VAL A CA 1
ATOM 2957 C C . VAL A 1 391 ? 10.140 13.138 -26.796 1.00 97.38 391 VAL A C 1
ATOM 2959 O O . VAL A 1 391 ? 10.905 14.095 -26.639 1.00 97.38 391 VAL A O 1
ATOM 2962 N N . ARG A 1 392 ? 9.250 13.095 -27.789 1.00 95.75 392 ARG A N 1
ATOM 2963 C CA . ARG A 1 392 ? 9.015 14.172 -28.759 1.00 95.75 392 ARG A CA 1
ATOM 2964 C C . ARG A 1 392 ? 7.531 14.503 -28.836 1.00 95.75 392 ARG A C 1
ATOM 2966 O O . ARG A 1 392 ? 6.688 13.634 -28.642 1.00 95.75 392 ARG A O 1
ATOM 2973 N N . THR A 1 393 ? 7.226 15.755 -29.173 1.00 94.50 393 THR A N 1
ATOM 2974 C CA . THR A 1 393 ? 5.877 16.191 -29.563 1.00 94.50 393 THR A CA 1
ATOM 2975 C C . THR A 1 393 ? 5.609 15.759 -31.004 1.00 94.50 393 THR A C 1
ATOM 2977 O O . THR A 1 393 ? 5.633 16.561 -31.936 1.00 94.50 393 THR A O 1
ATOM 2980 N N . GLU A 1 394 ? 5.435 14.457 -31.186 1.00 89.75 394 GLU A N 1
ATOM 2981 C CA . GLU A 1 394 ? 5.028 13.818 -32.434 1.00 89.75 394 GLU A CA 1
ATOM 2982 C C . GLU A 1 394 ? 3.790 12.966 -32.145 1.00 89.75 394 GLU A C 1
ATOM 2984 O O . GLU A 1 394 ? 3.732 12.388 -31.055 1.00 89.75 394 GLU A O 1
ATOM 2989 N N . PRO A 1 395 ? 2.812 12.891 -33.074 1.00 84.81 395 PRO A N 1
ATOM 2990 C CA . PRO A 1 395 ? 1.558 12.180 -32.841 1.00 84.81 395 PRO A CA 1
ATOM 2991 C C . PRO A 1 395 ? 1.811 10.763 -32.322 1.00 84.81 395 PRO A C 1
ATOM 2993 O O . PRO A 1 395 ? 2.384 9.940 -33.041 1.00 84.81 395 PRO A O 1
ATOM 2996 N N . GLY A 1 396 ? 1.417 10.520 -31.071 1.00 88.12 396 GLY A N 1
ATOM 2997 C CA . GLY A 1 396 ? 1.484 9.207 -30.444 1.00 88.12 396 GLY A CA 1
ATOM 2998 C C . GLY A 1 396 ? 0.472 8.246 -31.060 1.00 88.12 396 GLY A C 1
ATOM 2999 O O . GLY A 1 396 ? -0.332 8.614 -31.925 1.00 88.12 396 GLY A O 1
ATOM 3000 N N . HIS A 1 397 ? 0.521 6.994 -30.625 1.00 95.94 397 HIS A N 1
ATOM 3001 C CA . HIS A 1 397 ? -0.606 6.089 -30.799 1.00 95.94 397 HIS A CA 1
ATOM 3002 C C . HIS A 1 397 ? -1.777 6.591 -29.945 1.00 95.94 397 HIS A C 1
ATOM 3004 O O . HIS A 1 397 ? -2.904 6.686 -30.437 1.00 95.94 397 HIS A O 1
ATOM 3010 N N . THR A 1 398 ? -1.462 7.040 -28.728 1.00 91.94 398 THR A N 1
ATOM 3011 C CA . THR A 1 398 ? -2.359 7.777 -27.845 1.00 91.94 398 THR A CA 1
ATOM 3012 C C . THR A 1 398 ? -1.756 9.152 -27.535 1.00 91.94 398 THR A C 1
ATOM 3014 O O . THR A 1 398 ? -0.555 9.315 -27.359 1.00 91.94 398 THR A O 1
ATOM 3017 N N . GLY A 1 399 ? -2.583 10.198 -27.475 1.00 92.06 399 GLY A N 1
ATOM 3018 C CA . GLY A 1 399 ? -2.110 11.537 -27.109 1.00 92.06 399 GLY A CA 1
ATOM 3019 C C . GLY A 1 399 ? -1.222 12.220 -28.164 1.00 92.06 399 GLY A C 1
ATOM 3020 O O . GLY A 1 399 ? -1.373 12.020 -29.369 1.00 92.06 399 GLY A O 1
ATOM 3021 N N . ALA A 1 400 ? -0.347 13.123 -27.709 1.00 93.19 400 ALA A N 1
ATOM 3022 C CA . ALA A 1 400 ? 0.413 14.051 -28.563 1.00 93.19 400 ALA A CA 1
ATOM 3023 C C . ALA A 1 400 ? 1.941 13.937 -28.407 1.00 93.19 400 ALA A C 1
ATOM 3025 O O . ALA A 1 400 ? 2.687 14.769 -28.933 1.00 93.19 400 ALA A O 1
ATOM 3026 N N . THR A 1 401 ? 2.401 12.938 -27.660 1.00 95.56 401 THR A N 1
ATOM 3027 C CA . THR A 1 401 ? 3.813 12.672 -27.392 1.00 95.56 401 THR A CA 1
ATOM 3028 C C . THR A 1 401 ? 4.116 11.206 -27.628 1.00 95.56 401 THR A C 1
ATOM 3030 O O . THR A 1 401 ? 3.234 10.367 -27.542 1.00 95.56 401 THR A O 1
ATOM 3033 N N . SER A 1 402 ? 5.366 10.900 -27.953 1.00 96.94 402 SER A N 1
ATOM 3034 C CA . SER A 1 402 ? 5.838 9.523 -28.109 1.00 96.94 402 SER A CA 1
ATOM 3035 C C . SER A 1 402 ? 7.348 9.451 -27.907 1.00 96.94 402 SER A C 1
ATOM 3037 O O . SER A 1 402 ? 8.063 10.454 -28.035 1.00 96.94 402 SER A O 1
ATOM 3039 N N . LEU A 1 403 ? 7.855 8.264 -27.580 1.00 98.00 403 LEU A N 1
ATOM 3040 C CA . LEU A 1 403 ? 9.283 8.007 -27.446 1.00 98.00 403 LEU A CA 1
ATOM 3041 C C . LEU A 1 403 ? 9.902 7.796 -28.831 1.00 98.00 403 LEU A C 1
ATOM 3043 O O . LEU A 1 403 ? 9.697 6.771 -29.476 1.00 98.00 403 LEU A O 1
ATOM 3047 N N . MET A 1 404 ? 10.680 8.766 -29.298 1.00 98.00 404 MET A N 1
ATOM 3048 C CA . MET A 1 404 ? 11.340 8.708 -30.600 1.00 98.00 404 MET A CA 1
ATOM 3049 C C . MET A 1 404 ? 12.667 7.963 -30.505 1.00 98.00 404 MET A C 1
ATOM 3051 O O . MET A 1 404 ? 13.450 8.230 -29.594 1.00 98.00 404 MET A O 1
ATOM 3055 N N . TYR A 1 405 ? 12.937 7.093 -31.478 1.00 98.31 405 TYR A N 1
ATOM 3056 C CA . TYR A 1 405 ? 14.246 6.481 -31.707 1.00 98.31 405 TYR A CA 1
ATOM 3057 C C . TYR A 1 405 ? 14.792 6.878 -33.084 1.00 98.31 405 TYR A C 1
ATOM 3059 O O . TYR A 1 405 ? 14.030 6.965 -34.053 1.00 98.31 405 TYR A O 1
ATOM 3067 N N . ALA A 1 406 ? 16.106 7.084 -33.202 1.00 97.75 406 ALA A N 1
ATOM 3068 C CA . ALA A 1 406 ? 16.764 7.297 -34.491 1.00 97.75 406 ALA A CA 1
ATOM 3069 C C . ALA A 1 406 ? 18.253 6.929 -34.484 1.00 97.75 406 ALA A C 1
ATOM 3071 O O . ALA A 1 406 ? 18.910 6.962 -33.450 1.00 97.75 406 ALA A O 1
ATOM 3072 N N . GLY A 1 407 ? 18.820 6.663 -35.657 1.00 96.94 407 GLY A N 1
ATOM 3073 C CA . GLY A 1 407 ? 20.262 6.486 -35.822 1.00 96.94 407 GLY A CA 1
ATOM 3074 C C . GLY A 1 407 ? 20.662 6.231 -37.269 1.00 96.94 407 GLY A C 1
ATOM 3075 O O . GLY A 1 407 ? 19.822 6.249 -38.169 1.00 96.94 407 GLY A O 1
ATOM 3076 N N . LEU A 1 408 ? 21.957 6.016 -37.491 1.00 95.88 408 LEU A N 1
ATOM 3077 C CA . LEU A 1 408 ? 22.554 5.727 -38.794 1.00 95.88 408 LEU A CA 1
ATOM 3078 C C . LEU A 1 408 ? 23.403 4.464 -38.728 1.00 95.88 408 LEU A C 1
ATOM 3080 O O . LEU A 1 408 ? 24.424 4.449 -38.046 1.00 95.88 408 LEU A O 1
ATOM 3084 N N . ASP A 1 409 ? 23.008 3.437 -39.474 1.00 95.00 409 ASP A N 1
ATOM 3085 C CA . ASP A 1 409 ? 23.806 2.230 -39.666 1.00 95.00 409 ASP A CA 1
ATOM 3086 C C . ASP A 1 409 ? 24.946 2.478 -40.662 1.00 95.00 409 ASP A C 1
ATOM 3088 O O . ASP A 1 409 ? 24.702 2.821 -41.826 1.00 95.00 409 ASP A O 1
ATOM 3092 N N . ASN A 1 410 ? 26.187 2.290 -40.211 1.00 91.50 410 ASN A N 1
ATOM 3093 C CA . ASN A 1 410 ? 27.396 2.530 -40.995 1.00 91.50 410 ASN A CA 1
ATOM 3094 C C . ASN A 1 410 ? 28.116 1.252 -41.445 1.00 91.50 410 ASN A C 1
ATOM 3096 O O . ASN A 1 410 ? 29.205 1.357 -42.011 1.00 91.50 410 ASN A O 1
ATOM 3100 N N . SER A 1 411 ? 27.572 0.055 -41.201 1.00 90.25 411 SER A N 1
ATOM 3101 C CA . SER A 1 411 ? 28.295 -1.189 -41.478 1.00 90.25 411 SER A CA 1
ATOM 3102 C C . SER A 1 411 ? 27.457 -2.240 -42.179 1.00 90.25 411 SER A C 1
ATOM 3104 O O . SER A 1 411 ? 26.528 -2.809 -41.619 1.00 90.25 411 SER A O 1
ATOM 3106 N N . ALA A 1 412 ? 27.932 -2.643 -43.357 1.00 86.38 412 ALA A N 1
ATOM 3107 C CA . ALA A 1 412 ? 27.358 -3.726 -44.144 1.00 86.38 412 ALA A CA 1
ATOM 3108 C C . ALA A 1 412 ? 27.520 -5.131 -43.519 1.00 86.38 412 ALA A C 1
ATOM 3110 O O . ALA A 1 412 ? 27.276 -6.116 -44.210 1.00 86.38 412 ALA A O 1
ATOM 3111 N N . THR A 1 413 ? 27.948 -5.263 -42.257 1.00 86.69 413 THR A N 1
ATOM 3112 C CA . THR A 1 413 ? 28.109 -6.563 -41.579 1.00 86.69 413 THR A CA 1
ATOM 3113 C C . THR A 1 413 ? 27.157 -6.733 -40.398 1.00 86.69 413 THR A C 1
ATOM 3115 O O . THR A 1 413 ? 26.280 -7.595 -40.439 1.00 86.69 413 THR A O 1
ATOM 3118 N N . LYS A 1 414 ? 27.329 -5.936 -39.343 1.00 88.19 414 LYS A N 1
ATOM 3119 C CA . LYS A 1 414 ? 26.505 -5.956 -38.134 1.00 88.19 414 LYS A CA 1
ATOM 3120 C C . LYS A 1 414 ? 26.555 -4.593 -37.456 1.00 88.19 414 LYS A C 1
ATOM 3122 O O . LYS A 1 414 ? 27.651 -4.071 -37.222 1.00 88.19 414 LYS A O 1
ATOM 3127 N N . SER A 1 415 ? 25.389 -4.094 -37.069 1.00 95.19 415 SER A N 1
ATOM 3128 C CA . SER A 1 415 ? 25.247 -2.833 -36.350 1.00 95.19 415 SER A CA 1
ATOM 3129 C C . SER A 1 415 ? 24.191 -2.966 -35.267 1.00 95.19 415 SER A C 1
ATOM 3131 O O . SER A 1 415 ? 23.153 -3.598 -35.459 1.00 95.19 415 SER A O 1
ATOM 3133 N N . TYR A 1 416 ? 24.458 -2.368 -34.113 1.00 96.50 416 TYR A N 1
ATOM 3134 C CA . TYR A 1 416 ? 23.506 -2.356 -33.014 1.00 96.50 416 TYR A CA 1
ATOM 3135 C C . TYR A 1 416 ? 23.684 -1.126 -32.135 1.00 96.50 416 TYR A C 1
ATOM 3137 O O . TYR A 1 416 ? 24.779 -0.576 -32.005 1.00 96.50 416 TYR A O 1
ATOM 3145 N N . ALA A 1 417 ? 22.584 -0.703 -31.526 1.00 97.81 417 ALA A N 1
ATOM 3146 C CA . ALA A 1 417 ? 22.544 0.358 -30.540 1.00 97.81 417 ALA A CA 1
ATOM 3147 C C . ALA A 1 417 ? 21.509 0.018 -29.468 1.00 97.81 417 ALA A C 1
ATOM 3149 O O . ALA A 1 417 ? 20.318 -0.092 -29.751 1.00 97.81 417 ALA A O 1
ATOM 3150 N N . TYR A 1 418 ? 21.977 -0.119 -28.233 1.00 98.00 418 TYR A N 1
ATOM 3151 C CA . TYR A 1 418 ? 21.160 -0.399 -27.061 1.00 98.00 418 TYR A CA 1
ATOM 3152 C C . TYR A 1 418 ? 21.142 0.838 -26.170 1.00 98.00 418 TYR A C 1
ATOM 3154 O O . TYR A 1 418 ? 22.154 1.174 -25.547 1.00 98.00 418 TYR A O 1
ATOM 3162 N N . LEU A 1 419 ? 20.006 1.536 -26.128 1.00 98.25 419 LEU A N 1
ATOM 3163 C CA . LEU A 1 419 ? 19.839 2.760 -25.348 1.00 98.25 419 LEU A CA 1
ATOM 3164 C C . LEU A 1 419 ? 18.898 2.508 -24.169 1.00 98.25 419 LEU A C 1
ATOM 3166 O O . LEU A 1 419 ? 17.755 2.093 -24.362 1.00 98.25 419 LEU A O 1
ATOM 3170 N N . LYS A 1 420 ? 19.365 2.760 -22.941 1.00 96.12 420 LYS A N 1
ATOM 3171 C CA . LYS A 1 420 ? 18.501 2.672 -21.758 1.00 96.12 420 LYS A CA 1
ATOM 3172 C C . LYS A 1 420 ? 17.505 3.828 -21.761 1.00 96.12 420 LYS A C 1
ATOM 3174 O O . LYS A 1 420 ? 17.873 4.963 -22.057 1.00 96.12 420 LYS A O 1
ATOM 3179 N N . SER A 1 421 ? 16.251 3.520 -21.440 1.00 97.12 421 SER A N 1
ATOM 3180 C CA . SER A 1 421 ? 15.147 4.480 -21.407 1.00 97.12 421 SER A CA 1
ATOM 3181 C C . SER A 1 421 ? 14.662 4.715 -19.982 1.00 97.12 421 SER A C 1
ATOM 3183 O O . SER A 1 421 ? 14.660 5.851 -19.519 1.00 97.12 421 SER A O 1
ATOM 3185 N N . MET A 1 422 ? 14.306 3.646 -19.266 1.00 96.94 422 MET A N 1
ATOM 3186 C CA . MET A 1 422 ? 13.679 3.732 -17.945 1.00 96.94 422 MET A CA 1
ATOM 3187 C C . MET A 1 422 ? 14.439 2.869 -16.948 1.00 96.94 422 MET A C 1
ATOM 3189 O O . MET A 1 422 ? 14.726 1.705 -17.239 1.00 96.94 422 MET A O 1
ATOM 3193 N N . ALA A 1 423 ? 14.758 3.443 -15.790 1.00 94.44 423 ALA A N 1
ATOM 3194 C CA . ALA A 1 423 ? 15.129 2.679 -14.610 1.00 94.44 423 ALA A CA 1
ATOM 3195 C C . ALA A 1 423 ? 13.831 2.120 -14.041 1.00 94.44 423 ALA A C 1
ATOM 3197 O O . ALA A 1 423 ? 12.880 2.877 -13.844 1.00 94.44 423 ALA A O 1
ATOM 3198 N N . LEU A 1 424 ? 13.785 0.813 -13.831 1.00 93.56 424 LEU A N 1
ATOM 3199 C CA . LEU A 1 424 ? 12.625 0.143 -13.270 1.00 93.56 424 LEU A CA 1
ATOM 3200 C C . LEU A 1 424 ? 13.086 -0.620 -12.038 1.00 93.56 424 LEU A C 1
ATOM 3202 O O . LEU A 1 424 ? 14.187 -1.162 -12.010 1.00 93.56 424 LEU A O 1
ATOM 3206 N N . SER A 1 425 ? 12.247 -0.673 -11.021 1.00 88.44 425 SER A N 1
ATOM 3207 C CA . SER A 1 425 ? 12.425 -1.597 -9.913 1.00 88.44 425 SER A CA 1
ATOM 3208 C C . SER A 1 425 ? 11.070 -2.154 -9.509 1.00 88.44 425 SER A C 1
ATOM 3210 O O . SER A 1 425 ? 10.025 -1.614 -9.881 1.00 88.44 425 SER A O 1
ATOM 3212 N N . ARG A 1 426 ? 11.092 -3.255 -8.751 1.00 86.44 426 ARG A N 1
ATOM 3213 C CA . ARG A 1 426 ? 9.896 -3.812 -8.100 1.00 86.44 426 ARG A CA 1
ATOM 3214 C C . ARG A 1 426 ? 8.781 -4.215 -9.077 1.00 86.44 426 ARG A C 1
ATOM 3216 O O . ARG A 1 426 ? 7.622 -4.273 -8.695 1.00 86.44 426 ARG A O 1
ATOM 3223 N N . ILE A 1 427 ? 9.147 -4.543 -10.317 1.00 92.69 427 ILE A N 1
ATOM 3224 C CA . ILE A 1 427 ? 8.274 -5.197 -11.298 1.00 92.69 427 ILE A CA 1
ATOM 3225 C C . ILE A 1 427 ? 8.681 -6.668 -11.355 1.00 92.69 427 ILE A C 1
ATOM 3227 O O . ILE A 1 427 ? 9.722 -7.007 -11.930 1.00 92.69 427 ILE A O 1
ATOM 3231 N N . THR A 1 428 ? 7.880 -7.539 -10.740 1.00 91.00 428 THR A N 1
ATOM 3232 C CA . THR A 1 428 ? 8.122 -8.987 -10.738 1.00 91.00 428 THR A CA 1
ATOM 3233 C C . THR A 1 428 ? 7.307 -9.640 -11.843 1.00 91.00 428 THR A C 1
ATOM 3235 O O . THR A 1 428 ? 6.095 -9.470 -11.920 1.00 91.00 428 THR A O 1
ATOM 3238 N N . ILE A 1 429 ? 7.960 -10.424 -12.697 1.00 95.31 429 ILE A N 1
ATOM 3239 C CA . ILE A 1 429 ? 7.265 -11.192 -13.725 1.00 95.31 429 ILE A CA 1
ATOM 3240 C C . ILE A 1 429 ? 6.457 -12.304 -13.052 1.00 95.31 429 ILE A C 1
ATOM 3242 O O . ILE A 1 429 ? 7.005 -13.134 -12.326 1.00 95.31 429 ILE A O 1
ATOM 3246 N N . LYS A 1 430 ? 5.161 -12.350 -13.337 1.00 94.69 430 LYS A N 1
ATOM 3247 C CA . LYS A 1 430 ? 4.226 -13.407 -12.940 1.00 94.69 430 LYS A CA 1
ATOM 3248 C C . LYS A 1 430 ? 3.875 -14.275 -14.153 1.00 94.69 430 LYS A C 1
ATOM 3250 O O . LYS A 1 430 ? 4.131 -13.872 -15.291 1.00 94.69 430 LYS A O 1
ATOM 3255 N N . PRO A 1 431 ? 3.248 -15.452 -13.960 1.00 96.75 431 PRO A N 1
ATOM 3256 C CA . PRO A 1 431 ? 2.833 -16.317 -15.069 1.00 96.75 431 PRO A CA 1
ATOM 3257 C C . PRO A 1 431 ? 1.926 -15.635 -16.109 1.00 96.75 431 PRO A C 1
ATOM 3259 O O . PRO A 1 431 ? 1.898 -16.049 -17.266 1.00 96.75 431 PRO A O 1
ATOM 3262 N N . THR A 1 432 ? 1.196 -14.593 -15.708 1.00 97.19 432 THR A N 1
ATOM 3263 C CA . THR A 1 432 ? 0.268 -13.821 -16.547 1.00 97.19 432 THR A CA 1
ATOM 3264 C C . THR A 1 432 ? 0.882 -12.582 -17.185 1.00 97.19 432 THR A C 1
ATOM 3266 O O . THR A 1 432 ? 0.332 -12.091 -18.170 1.00 97.19 432 THR A O 1
ATOM 3269 N N . THR A 1 433 ? 2.031 -12.116 -16.690 1.00 98.31 433 THR A N 1
ATOM 3270 C CA . THR A 1 433 ? 2.623 -10.838 -17.089 1.00 98.31 433 THR A CA 1
ATOM 3271 C C . THR A 1 433 ? 2.969 -10.800 -18.575 1.00 98.31 433 THR A C 1
ATOM 3273 O O . THR A 1 433 ? 3.496 -11.759 -19.156 1.00 98.31 433 THR A O 1
ATOM 3276 N N . LYS A 1 434 ? 2.712 -9.651 -19.199 1.00 98.50 434 LYS A N 1
ATOM 3277 C CA . LYS A 1 434 ? 3.010 -9.354 -20.602 1.00 98.50 434 LYS A CA 1
ATOM 3278 C C . LYS A 1 434 ? 3.753 -8.031 -20.704 1.00 98.50 434 LYS A C 1
ATOM 3280 O O . LYS A 1 434 ? 3.470 -7.091 -19.968 1.00 98.50 434 LYS A O 1
ATOM 3285 N N . LEU A 1 435 ? 4.657 -7.955 -21.675 1.00 98.75 435 LEU A N 1
ATOM 3286 C CA . LEU A 1 435 ? 5.116 -6.690 -22.238 1.00 98.75 435 LEU A CA 1
ATOM 3287 C C . LEU A 1 435 ? 4.253 -6.382 -23.462 1.00 98.75 435 LEU A C 1
ATOM 3289 O O . LEU A 1 435 ? 4.170 -7.214 -24.366 1.00 98.75 435 LEU A O 1
ATOM 3293 N N . SER A 1 436 ? 3.662 -5.193 -23.530 1.00 98.69 436 SER A N 1
ATOM 3294 C CA . SER A 1 436 ? 3.032 -4.676 -24.747 1.00 98.69 436 SER A CA 1
ATOM 3295 C C . SER A 1 436 ? 3.492 -3.258 -25.049 1.00 98.69 436 SER A C 1
ATOM 3297 O O . SER A 1 436 ? 3.766 -2.487 -24.134 1.00 98.69 436 SER A O 1
ATOM 3299 N N . TYR A 1 437 ? 3.595 -2.920 -26.329 1.00 98.75 437 TYR A N 1
ATOM 3300 C CA . TYR A 1 437 ? 3.882 -1.562 -26.783 1.00 98.75 437 TYR A CA 1
ATOM 3301 C C . TYR A 1 437 ? 3.451 -1.376 -28.233 1.00 98.75 437 TYR A C 1
ATOM 3303 O O . TYR A 1 437 ? 3.374 -2.335 -29.009 1.00 98.75 437 TYR A O 1
ATOM 3311 N N . TRP A 1 438 ? 3.236 -0.124 -28.613 1.00 98.75 438 TRP A N 1
ATOM 3312 C CA . TRP A 1 438 ? 3.006 0.274 -29.991 1.00 98.75 438 TRP A CA 1
ATOM 3313 C C . TRP A 1 438 ? 4.283 0.853 -30.592 1.00 98.75 438 TRP A C 1
ATOM 3315 O O . TRP A 1 438 ? 4.993 1.632 -29.960 1.00 98.75 438 TRP A O 1
ATOM 3325 N N . ILE A 1 439 ? 4.597 0.468 -31.830 1.00 98.69 439 ILE A N 1
ATOM 3326 C CA . ILE A 1 439 ? 5.753 0.980 -32.576 1.00 98.69 439 ILE A CA 1
ATOM 3327 C C . ILE A 1 439 ? 5.345 1.478 -33.965 1.00 98.69 439 ILE A C 1
ATOM 3329 O O . ILE A 1 439 ? 4.629 0.798 -34.706 1.00 98.69 439 ILE A O 1
ATOM 3333 N N . TYR A 1 440 ? 5.842 2.658 -34.336 1.00 98.44 440 TYR A N 1
ATOM 3334 C CA . TYR A 1 440 ? 5.669 3.293 -35.641 1.00 98.44 440 TYR A CA 1
ATOM 3335 C C . TYR A 1 440 ? 7.030 3.459 -36.332 1.00 98.44 440 TYR A C 1
ATOM 3337 O O . TYR A 1 440 ? 7.712 4.471 -36.136 1.00 98.44 440 TYR A O 1
ATOM 3345 N N . PRO A 1 441 ? 7.471 2.483 -37.144 1.00 98.25 441 PRO A N 1
ATOM 3346 C CA . PRO A 1 441 ? 8.649 2.642 -37.990 1.00 98.25 441 PRO A CA 1
ATOM 3347 C C . PRO A 1 441 ? 8.380 3.701 -39.057 1.00 98.25 441 PRO A C 1
ATOM 3349 O O . PRO A 1 441 ? 7.412 3.587 -39.808 1.00 98.25 441 PRO A O 1
ATOM 3352 N N . GLN A 1 442 ? 9.222 4.724 -39.166 1.00 97.25 442 GLN A N 1
ATOM 3353 C CA . GLN A 1 442 ? 9.030 5.776 -40.162 1.00 97.25 442 GLN A CA 1
ATOM 3354 C C . GLN A 1 442 ? 9.707 5.450 -41.491 1.00 97.25 442 GLN A C 1
ATOM 3356 O O . GLN A 1 442 ? 10.722 4.751 -41.553 1.00 97.25 442 GLN A O 1
ATOM 3361 N N . ALA A 1 443 ? 9.121 5.986 -42.562 1.00 95.38 443 ALA A N 1
ATOM 3362 C CA . ALA A 1 443 ? 9.652 5.915 -43.914 1.00 95.38 443 ALA A CA 1
ATOM 3363 C C . ALA A 1 443 ? 10.584 7.099 -44.227 1.00 95.38 443 ALA A C 1
ATOM 3365 O O . ALA A 1 443 ? 10.662 8.085 -43.490 1.00 95.38 443 ALA A O 1
ATOM 3366 N N . ASN A 1 444 ? 11.229 7.032 -45.391 1.00 93.19 444 ASN A N 1
ATOM 3367 C CA . ASN A 1 444 ? 12.088 8.086 -45.931 1.00 93.19 444 ASN A CA 1
ATOM 3368 C C . ASN A 1 444 ? 11.348 9.389 -46.292 1.00 93.19 444 ASN A C 1
ATOM 3370 O O . ASN A 1 444 ? 11.984 10.411 -46.532 1.00 93.19 444 ASN A O 1
ATOM 3374 N N . THR A 1 445 ? 10.012 9.374 -46.321 1.00 92.06 445 THR A N 1
ATOM 3375 C CA . THR A 1 445 ? 9.185 10.577 -46.507 1.00 92.06 445 THR A CA 1
ATOM 3376 C C . THR A 1 445 ? 9.252 11.529 -45.316 1.00 92.06 445 THR A C 1
ATOM 3378 O O . THR A 1 445 ? 9.033 12.723 -45.490 1.00 92.06 445 THR A O 1
ATOM 3381 N N . VAL A 1 446 ? 9.571 11.022 -44.119 1.00 86.44 446 VAL A N 1
ATOM 3382 C CA . VAL A 1 446 ? 9.769 11.850 -42.918 1.00 86.44 446 VAL A CA 1
ATOM 3383 C C . VAL A 1 446 ? 11.181 12.435 -42.892 1.00 86.44 446 VAL A C 1
ATOM 3385 O O . VAL A 1 446 ? 11.363 13.605 -42.560 1.00 86.44 446 VAL A O 1
ATOM 3388 N N . ARG A 1 447 ? 12.187 11.628 -43.254 1.00 89.81 447 ARG A N 1
ATOM 3389 C CA . ARG A 1 447 ? 13.592 12.041 -43.376 1.00 89.81 447 ARG A CA 1
ATOM 3390 C C . ARG A 1 447 ? 14.289 11.286 -44.512 1.00 89.81 447 ARG A C 1
ATOM 3392 O O . ARG A 1 447 ? 14.265 10.056 -44.480 1.00 89.81 447 ARG A O 1
ATOM 3399 N N . PRO A 1 448 ? 14.964 11.970 -45.455 1.00 93.00 448 PRO A N 1
ATOM 3400 C CA . PRO A 1 448 ? 15.612 11.319 -46.596 1.00 93.00 448 PRO A CA 1
ATOM 3401 C C . PRO A 1 448 ? 16.681 10.283 -46.227 1.00 93.00 448 PRO A C 1
ATOM 3403 O O . PRO A 1 448 ? 16.909 9.346 -46.988 1.00 93.00 448 PRO A O 1
ATOM 3406 N N . GLU A 1 449 ? 17.336 10.437 -45.073 1.00 93.44 449 GLU A N 1
ATOM 3407 C CA . GLU A 1 449 ? 18.389 9.533 -44.598 1.00 93.44 449 GLU A CA 1
ATOM 3408 C C . GLU A 1 449 ? 17.847 8.167 -44.153 1.00 93.44 449 GLU A C 1
ATOM 3410 O O . GLU A 1 449 ? 18.598 7.188 -44.111 1.00 93.44 449 GLU A O 1
ATOM 3415 N N . VAL A 1 450 ? 16.553 8.089 -43.816 1.00 95.44 450 VAL A N 1
ATOM 3416 C CA . VAL A 1 450 ? 15.912 6.866 -43.325 1.00 95.44 450 VAL A CA 1
ATOM 3417 C C . VAL A 1 450 ? 15.813 5.843 -44.448 1.00 95.44 450 VAL A C 1
ATOM 3419 O O . VAL A 1 450 ? 15.216 6.097 -45.490 1.00 95.44 450 VAL A O 1
ATOM 3422 N N . LYS A 1 451 ? 16.314 4.633 -44.207 1.00 94.88 451 LYS A N 1
ATOM 3423 C CA . LYS A 1 451 ? 15.951 3.450 -44.980 1.00 94.88 451 LYS A CA 1
ATOM 3424 C C . LYS A 1 451 ? 14.803 2.737 -44.262 1.00 94.88 451 LYS A C 1
ATOM 3426 O O . LYS A 1 451 ? 15.020 2.224 -43.167 1.00 94.88 451 LYS A O 1
ATOM 3431 N N . PRO A 1 452 ? 13.602 2.654 -44.869 1.00 94.50 452 PRO A N 1
ATOM 3432 C CA . PRO A 1 452 ? 12.406 2.088 -44.237 1.00 94.50 452 PRO A CA 1
ATOM 3433 C C . PRO A 1 452 ? 12.615 0.741 -43.531 1.00 94.50 452 PRO A C 1
ATOM 3435 O O . PRO A 1 452 ? 12.117 0.547 -42.426 1.00 94.50 452 PRO A O 1
ATOM 3438 N N . ALA A 1 453 ? 13.382 -0.170 -44.139 1.00 94.62 453 ALA A N 1
ATOM 3439 C CA . ALA A 1 453 ? 13.670 -1.480 -43.558 1.00 94.62 453 ALA A CA 1
ATOM 3440 C C . ALA A 1 453 ? 14.413 -1.374 -42.214 1.00 94.62 453 ALA A C 1
ATOM 3442 O O . ALA A 1 453 ? 14.079 -2.098 -41.279 1.00 94.62 453 ALA A O 1
ATOM 3443 N N . ASN A 1 454 ? 15.352 -0.436 -42.074 1.00 96.00 454 ASN A N 1
ATOM 3444 C CA . ASN A 1 454 ? 16.147 -0.290 -40.854 1.00 96.00 454 ASN A CA 1
ATOM 3445 C C . ASN A 1 454 ? 15.288 0.203 -39.680 1.00 96.00 454 ASN A C 1
ATOM 3447 O O . ASN A 1 454 ? 15.472 -0.232 -38.546 1.00 96.00 454 ASN A O 1
ATOM 3451 N N . SER A 1 455 ? 14.273 1.034 -39.946 1.00 97.62 455 SER A N 1
ATOM 3452 C CA . SER A 1 455 ? 13.295 1.457 -38.931 1.00 97.62 455 SER A CA 1
ATOM 3453 C C . SER A 1 455 ? 12.511 0.286 -38.328 1.00 97.62 455 SER A C 1
ATOM 3455 O O . SER A 1 455 ? 11.994 0.401 -37.225 1.00 97.62 455 SER A O 1
ATOM 3457 N N . THR A 1 456 ? 12.417 -0.857 -39.014 1.00 97.50 456 THR A N 1
ATOM 3458 C CA . THR A 1 456 ? 11.713 -2.046 -38.495 1.00 97.50 456 THR A CA 1
ATOM 3459 C C . THR A 1 456 ? 12.577 -2.931 -37.591 1.00 97.50 456 THR A C 1
ATOM 3461 O O . THR A 1 456 ? 12.064 -3.866 -36.985 1.00 97.50 456 THR A O 1
ATOM 3464 N N . CYS A 1 457 ? 13.875 -2.642 -37.480 1.00 97.38 457 CYS A N 1
ATOM 3465 C CA . CYS A 1 457 ? 14.852 -3.415 -36.709 1.00 97.38 457 CYS A CA 1
ATOM 3466 C C . CYS A 1 457 ? 15.052 -2.880 -35.282 1.00 97.38 457 CYS A C 1
ATOM 3468 O O . CYS A 1 457 ? 16.133 -3.010 -34.708 1.00 97.38 457 CYS A O 1
ATOM 3470 N N . VAL A 1 458 ? 14.013 -2.256 -34.718 1.00 98.44 458 VAL A N 1
ATOM 3471 C CA . VAL A 1 458 ? 13.997 -1.702 -33.360 1.00 98.44 458 VAL A CA 1
ATOM 3472 C C . VAL A 1 458 ? 12.929 -2.404 -32.537 1.00 98.44 458 VAL A C 1
ATOM 3474 O O . VAL A 1 458 ? 11.818 -2.580 -33.029 1.00 98.44 458 VAL A O 1
ATOM 3477 N N . ALA A 1 459 ? 13.243 -2.792 -31.303 1.00 98.31 459 ALA A N 1
ATOM 3478 C CA . ALA A 1 459 ? 12.301 -3.390 -30.358 1.00 98.31 459 ALA A CA 1
ATOM 3479 C C . ALA A 1 459 ? 12.590 -2.931 -28.919 1.00 98.31 459 ALA A C 1
ATOM 3481 O O . ALA A 1 459 ? 13.691 -2.461 -28.619 1.00 98.31 459 ALA A O 1
ATOM 3482 N N . ILE A 1 460 ? 11.606 -3.090 -28.029 1.00 98.50 460 ILE A N 1
ATOM 3483 C CA . ILE A 1 460 ? 11.835 -2.984 -26.582 1.00 98.50 460 ILE A CA 1
ATOM 3484 C C . ILE A 1 460 ? 12.507 -4.266 -26.085 1.00 98.50 460 ILE A C 1
ATOM 3486 O O . ILE A 1 460 ? 12.063 -5.372 -26.394 1.00 98.50 460 ILE A O 1
ATOM 3490 N N . ASP A 1 461 ? 13.557 -4.092 -25.291 1.00 98.31 461 ASP A N 1
ATOM 3491 C CA . ASP A 1 461 ? 14.238 -5.129 -24.526 1.00 98.31 461 ASP A CA 1
ATOM 3492 C C . ASP A 1 461 ? 14.145 -4.802 -23.028 1.00 98.31 461 ASP A C 1
ATOM 3494 O O . ASP A 1 461 ? 14.001 -3.641 -22.633 1.00 98.31 461 ASP A O 1
ATOM 3498 N N . LEU A 1 462 ? 14.222 -5.833 -22.191 1.00 98.38 462 LEU A N 1
ATOM 3499 C CA . LEU A 1 462 ? 14.174 -5.714 -20.736 1.00 98.38 462 LEU A CA 1
ATOM 3500 C C . LEU A 1 462 ? 15.437 -6.332 -20.152 1.00 98.38 462 LEU A C 1
ATOM 3502 O O . LEU A 1 462 ? 15.802 -7.447 -20.525 1.00 98.38 462 LEU A O 1
ATOM 3506 N N . LEU A 1 463 ? 16.083 -5.625 -19.228 1.00 96.31 463 LEU A N 1
ATOM 3507 C CA . LEU A 1 463 ? 17.133 -6.195 -18.389 1.00 96.31 463 LEU A CA 1
ATOM 3508 C C . LEU A 1 463 ? 16.521 -6.691 -17.083 1.00 96.31 463 LEU A C 1
ATOM 3510 O O . LEU A 1 463 ? 15.612 -6.059 -16.536 1.00 96.31 463 LEU A O 1
ATOM 3514 N N . PHE A 1 464 ? 17.028 -7.822 -16.603 1.00 94.44 464 PHE A N 1
ATOM 3515 C CA . PHE A 1 464 ? 16.585 -8.440 -15.363 1.00 94.44 464 PHE A CA 1
ATOM 3516 C C . PHE A 1 464 ? 17.645 -8.325 -14.266 1.00 94.44 464 PHE A C 1
ATOM 3518 O O . PHE A 1 464 ? 18.836 -8.149 -14.536 1.00 94.44 464 PHE A O 1
ATOM 3525 N N . SER A 1 465 ? 17.210 -8.461 -13.015 1.00 84.81 465 SER A N 1
ATOM 3526 C CA . SER A 1 465 ? 18.069 -8.408 -11.825 1.00 84.81 465 SER A CA 1
ATOM 3527 C C . SER A 1 465 ? 19.183 -9.464 -11.810 1.00 84.81 465 SER A C 1
ATOM 3529 O O . SER A 1 465 ? 20.232 -9.232 -11.218 1.00 84.81 465 SER A O 1
ATOM 3531 N N . ASP A 1 466 ? 19.009 -10.583 -12.522 1.00 82.75 466 ASP A N 1
ATOM 3532 C CA . ASP A 1 466 ? 20.016 -11.642 -12.679 1.00 82.75 466 ASP A CA 1
ATOM 3533 C C . ASP A 1 466 ? 21.041 -11.373 -13.802 1.00 82.75 466 ASP A C 1
ATOM 3535 O O . ASP A 1 466 ? 21.807 -12.263 -14.177 1.00 82.75 466 ASP A O 1
ATOM 3539 N N . GLY A 1 467 ? 21.032 -10.170 -14.386 1.00 85.19 467 GLY A N 1
ATOM 3540 C CA . GLY A 1 467 ? 21.920 -9.763 -15.477 1.00 85.19 467 GLY A CA 1
ATOM 3541 C C . GLY A 1 467 ? 21.540 -10.319 -16.854 1.00 85.19 467 GLY A C 1
ATOM 3542 O O . GLY A 1 467 ? 22.197 -9.992 -17.846 1.00 85.19 467 GLY A O 1
ATOM 3543 N N . LYS A 1 468 ? 20.484 -11.139 -16.954 1.00 93.50 468 LYS A N 1
ATOM 3544 C CA . LYS A 1 468 ? 19.949 -11.607 -18.241 1.00 93.50 468 LYS A CA 1
ATOM 3545 C C . LYS A 1 468 ? 19.034 -10.551 -18.860 1.00 93.50 468 LYS A C 1
ATOM 3547 O O . LYS A 1 468 ? 18.735 -9.518 -18.265 1.00 93.50 468 LYS A O 1
ATOM 3552 N N . ASN A 1 469 ? 18.589 -10.814 -20.083 1.00 96.81 469 ASN A N 1
ATOM 3553 C CA . ASN A 1 469 ? 17.763 -9.895 -20.856 1.00 96.81 469 ASN A CA 1
ATOM 3554 C C . ASN A 1 469 ? 16.649 -10.629 -21.623 1.00 96.81 469 ASN A C 1
ATOM 3556 O O . ASN A 1 469 ? 16.672 -11.859 -21.754 1.00 96.81 469 ASN A O 1
ATOM 3560 N N . LEU A 1 470 ? 15.661 -9.879 -22.116 1.00 98.31 470 LEU A N 1
ATOM 3561 C CA . LEU A 1 470 ? 14.538 -10.427 -22.875 1.00 98.31 470 LEU A CA 1
ATOM 3562 C C . LEU A 1 470 ? 14.978 -10.910 -24.262 1.00 98.31 470 LEU A C 1
ATOM 3564 O O . LEU A 1 470 ? 14.575 -12.001 -24.675 1.00 98.31 470 LEU A O 1
ATOM 3568 N N . ARG A 1 471 ? 15.832 -10.157 -24.960 1.00 97.44 471 ARG A N 1
ATOM 3569 C CA . ARG A 1 471 ? 16.273 -10.484 -26.331 1.00 97.44 471 ARG A CA 1
ATOM 3570 C C . ARG A 1 471 ? 16.923 -11.869 -26.476 1.00 97.44 471 ARG A C 1
ATOM 3572 O O . ARG A 1 471 ? 16.696 -12.557 -27.477 1.00 97.44 471 ARG A O 1
ATOM 3579 N N . ASP A 1 472 ? 17.645 -12.328 -25.457 1.00 96.75 472 ASP A N 1
ATOM 3580 C CA . ASP A 1 472 ? 18.354 -13.612 -25.441 1.00 96.75 472 ASP A CA 1
ATOM 3581 C C . ASP A 1 472 ? 17.555 -14.731 -24.747 1.00 96.75 472 ASP A C 1
ATOM 3583 O O . ASP A 1 472 ? 17.994 -15.879 -24.712 1.00 96.75 472 ASP A O 1
ATOM 3587 N N . SER A 1 473 ? 16.349 -14.439 -24.245 1.00 97.69 473 SER A N 1
ATOM 3588 C CA . SER A 1 473 ? 15.494 -15.416 -23.547 1.00 97.69 473 SER A CA 1
ATOM 3589 C C . SER A 1 473 ? 14.915 -16.511 -24.453 1.00 97.69 473 SER A C 1
ATOM 3591 O O . SER A 1 473 ? 14.480 -17.555 -23.973 1.00 97.69 473 SER A O 1
ATOM 3593 N N . GLY A 1 474 ? 14.859 -16.264 -25.767 1.00 97.25 474 GLY A N 1
ATOM 3594 C CA . GLY A 1 474 ? 14.191 -17.143 -26.732 1.00 97.25 474 GLY A CA 1
ATOM 3595 C C . GLY A 1 474 ? 12.664 -16.994 -26.786 1.00 97.25 474 GLY A C 1
ATOM 3596 O O . GLY A 1 474 ? 12.037 -17.642 -27.628 1.00 97.25 474 GLY A O 1
ATOM 3597 N N . LEU A 1 475 ? 12.073 -16.123 -25.956 1.00 98.31 475 LEU A N 1
ATOM 3598 C CA . LEU A 1 475 ? 10.645 -15.812 -25.998 1.00 98.31 475 LEU A CA 1
ATOM 3599 C C . LEU A 1 475 ? 10.207 -15.250 -27.351 1.00 98.31 475 LEU A C 1
ATOM 3601 O O . LEU A 1 475 ? 11.000 -14.687 -28.114 1.00 98.31 475 LEU A O 1
ATOM 3605 N N . LYS A 1 476 ? 8.914 -15.406 -27.636 1.00 98.62 476 LYS A N 1
ATOM 3606 C CA . LYS A 1 476 ? 8.272 -14.936 -28.862 1.00 98.62 476 LYS A CA 1
ATOM 3607 C C . LYS A 1 476 ? 7.129 -13.979 -28.548 1.00 98.62 476 LYS A C 1
ATOM 3609 O O . LYS A 1 476 ? 6.466 -14.128 -27.525 1.00 98.62 476 LYS A O 1
ATOM 3614 N N . ASP A 1 477 ? 6.896 -13.032 -29.449 1.00 98.25 477 ASP A N 1
ATOM 3615 C CA . ASP A 1 477 ? 5.677 -12.233 -29.471 1.00 98.25 477 ASP A CA 1
ATOM 3616 C C . ASP A 1 477 ? 4.460 -13.104 -29.845 1.00 98.25 477 ASP A C 1
ATOM 3618 O O . ASP A 1 477 ? 4.586 -14.250 -30.294 1.00 98.25 477 ASP A O 1
ATOM 3622 N N . THR A 1 478 ? 3.258 -12.557 -29.687 1.00 98.00 478 THR A N 1
ATOM 3623 C CA . THR A 1 478 ? 1.991 -13.226 -30.035 1.00 98.00 478 THR A CA 1
ATOM 3624 C C . THR A 1 478 ? 1.848 -13.550 -31.526 1.00 98.00 478 THR A C 1
ATOM 3626 O O . THR A 1 478 ? 0.977 -14.332 -31.902 1.00 98.00 478 THR A O 1
ATOM 3629 N N . ARG A 1 479 ? 2.719 -13.004 -32.385 1.00 97.12 479 ARG A N 1
ATOM 3630 C CA . ARG A 1 479 ? 2.795 -13.299 -33.825 1.00 97.12 479 ARG A CA 1
ATOM 3631 C C . ARG A 1 479 ? 3.862 -14.352 -34.152 1.00 97.12 479 ARG A C 1
ATOM 3633 O O . ARG A 1 479 ? 4.069 -14.669 -35.321 1.00 97.12 479 ARG A O 1
ATOM 3640 N N . GLY A 1 480 ? 4.534 -14.908 -33.143 1.00 97.56 480 GLY A N 1
ATOM 3641 C CA . GLY A 1 480 ? 5.541 -15.958 -33.281 1.00 97.56 480 GLY A CA 1
ATOM 3642 C C . GLY A 1 480 ? 6.954 -15.470 -33.625 1.00 97.56 480 GLY A C 1
ATOM 3643 O O . GLY A 1 480 ? 7.839 -16.307 -33.837 1.00 97.56 480 GLY A O 1
ATOM 3644 N N . ASN A 1 481 ? 7.202 -14.159 -33.661 1.00 97.25 481 ASN A N 1
ATOM 3645 C CA . ASN A 1 481 ? 8.538 -13.595 -33.864 1.00 97.25 481 ASN A CA 1
ATOM 3646 C C . ASN A 1 481 ? 9.308 -13.621 -32.546 1.00 97.25 481 ASN A C 1
ATOM 3648 O O . ASN A 1 481 ? 8.737 -13.350 -31.497 1.00 97.25 481 ASN A O 1
ATOM 3652 N N . ARG A 1 482 ? 10.612 -13.915 -32.567 1.00 97.69 482 ARG A N 1
ATOM 3653 C CA . ARG A 1 482 ? 11.424 -13.825 -31.342 1.00 97.69 482 ARG A CA 1
ATOM 3654 C C . ARG A 1 482 ? 11.443 -12.384 -30.827 1.00 97.69 482 ARG A C 1
ATOM 3656 O O . ARG A 1 482 ? 11.566 -11.463 -31.631 1.00 97.69 482 ARG A O 1
ATOM 3663 N N . ALA A 1 483 ? 11.387 -12.209 -29.508 1.00 97.12 483 ALA A N 1
ATOM 3664 C CA . ALA A 1 483 ? 11.414 -10.917 -28.822 1.00 97.12 483 ALA A CA 1
ATOM 3665 C C . ALA A 1 483 ? 12.818 -10.276 -28.840 1.00 97.12 483 ALA A C 1
ATOM 3667 O O . ALA A 1 483 ? 13.386 -9.977 -27.801 1.00 97.12 483 ALA A O 1
ATOM 3668 N N . HIS A 1 484 ? 13.400 -10.115 -30.029 1.00 97.44 484 HIS A N 1
ATOM 3669 C CA . HIS A 1 484 ? 14.739 -9.584 -30.275 1.00 97.44 484 HIS A CA 1
ATOM 3670 C C . HIS A 1 484 ? 14.685 -8.665 -31.512 1.00 97.44 484 HIS A C 1
ATOM 3672 O O . HIS A 1 484 ? 14.097 -9.074 -32.519 1.00 97.44 484 HIS A O 1
ATOM 3678 N N . PRO A 1 485 ? 15.332 -7.480 -31.518 1.00 96.62 485 PRO A N 1
ATOM 3679 C CA . PRO A 1 485 ? 15.185 -6.498 -32.604 1.00 96.62 485 PRO A CA 1
ATOM 3680 C C . PRO A 1 485 ? 15.486 -7.051 -34.007 1.00 96.62 485 PRO A C 1
ATOM 3682 O O . PRO A 1 485 ? 14.664 -6.919 -34.912 1.00 96.62 485 PRO A O 1
ATOM 3685 N N . ALA A 1 486 ? 16.589 -7.793 -34.162 1.00 95.44 486 ALA A N 1
ATOM 3686 C CA . ALA A 1 486 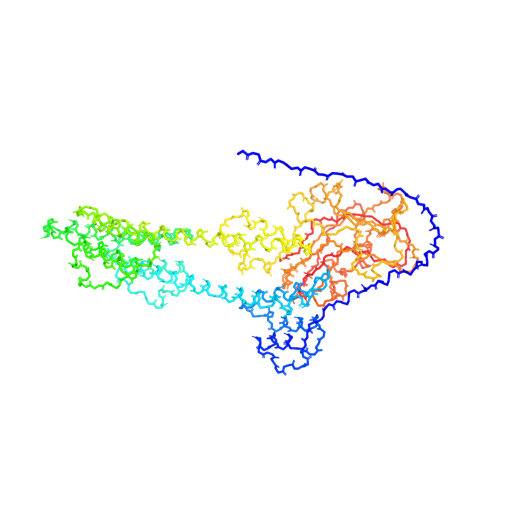? 16.949 -8.449 -35.426 1.00 95.44 486 ALA A CA 1
ATOM 3687 C C . ALA A 1 486 ? 15.879 -9.411 -35.988 1.00 95.44 486 ALA A C 1
ATOM 3689 O O . ALA A 1 486 ? 15.818 -9.630 -37.197 1.00 95.44 486 ALA A O 1
ATOM 3690 N N . PHE A 1 487 ? 15.024 -9.987 -35.136 1.00 96.44 487 PHE A N 1
ATOM 3691 C CA . PHE A 1 487 ? 13.932 -10.874 -35.553 1.00 96.44 487 PHE A CA 1
ATOM 3692 C C . PHE A 1 487 ? 12.618 -10.121 -35.812 1.00 96.44 487 PHE A C 1
ATOM 3694 O O . PHE A 1 487 ? 11.710 -10.693 -36.415 1.00 96.44 487 PHE A O 1
ATOM 3701 N N . GLN A 1 488 ? 12.531 -8.851 -35.405 1.00 96.44 488 GLN A N 1
ATOM 3702 C CA . GLN A 1 488 ? 11.436 -7.942 -35.750 1.00 96.44 488 GLN A CA 1
ATOM 3703 C C . GLN A 1 488 ? 11.644 -7.254 -37.110 1.00 96.44 488 GLN A C 1
ATOM 3705 O O . GLN A 1 488 ? 10.667 -6.838 -37.738 1.00 96.44 488 GLN A O 1
ATOM 3710 N N . CYS A 1 489 ? 12.885 -7.194 -37.607 1.00 94.31 489 CYS A N 1
ATOM 3711 C CA . CYS A 1 489 ? 13.203 -6.675 -38.937 1.00 94.31 489 CYS A CA 1
ATOM 3712 C C . CYS A 1 489 ? 12.241 -7.209 -40.015 1.00 94.31 489 CYS A C 1
ATOM 3714 O O . CYS A 1 489 ? 12.090 -8.418 -40.209 1.00 94.31 489 CYS A O 1
ATOM 3716 N N . ASN A 1 490 ? 11.614 -6.295 -40.755 1.00 94.31 490 ASN A N 1
ATOM 3717 C CA . ASN A 1 490 ? 10.635 -6.540 -41.817 1.00 94.31 490 ASN A CA 1
ATOM 3718 C C . ASN A 1 490 ? 9.359 -7.296 -41.380 1.00 94.31 490 ASN A C 1
ATOM 3720 O O . ASN A 1 490 ? 8.629 -7.798 -42.235 1.00 94.31 490 ASN A O 1
ATOM 3724 N N . LYS A 1 491 ? 9.078 -7.405 -40.072 1.00 96.06 491 LYS A N 1
ATOM 3725 C CA . LYS A 1 491 ? 7.848 -8.021 -39.527 1.00 96.06 491 LYS A CA 1
ATOM 3726 C C . LYS A 1 491 ? 6.778 -7.005 -39.144 1.00 96.06 491 LYS A C 1
ATOM 3728 O O . LYS A 1 491 ? 5.600 -7.348 -39.114 1.00 96.06 491 LYS A O 1
ATOM 3733 N N . VAL A 1 492 ? 7.184 -5.769 -38.871 1.00 96.81 492 VAL A N 1
ATOM 3734 C CA . VAL A 1 492 ? 6.295 -4.628 -38.627 1.00 96.81 492 VAL A CA 1
ATOM 3735 C C . VAL A 1 492 ? 6.158 -3.778 -39.891 1.00 96.81 492 VAL A C 1
ATOM 3737 O O . VAL A 1 492 ? 7.070 -3.706 -40.715 1.00 96.81 492 VAL A O 1
ATOM 3740 N N . THR A 1 493 ? 5.006 -3.135 -40.059 1.00 97.69 493 THR A N 1
ATOM 3741 C CA . THR A 1 493 ? 4.699 -2.328 -41.243 1.00 97.69 493 THR A CA 1
ATOM 3742 C C . THR A 1 493 ? 5.195 -0.899 -41.056 1.00 97.69 493 THR A C 1
ATOM 3744 O O . THR A 1 493 ? 4.809 -0.222 -40.104 1.00 97.69 493 THR A O 1
ATOM 3747 N N . VAL A 1 494 ? 6.017 -0.417 -41.988 1.00 97.75 494 VAL A N 1
ATOM 3748 C CA . VAL A 1 494 ? 6.494 0.974 -42.002 1.00 97.75 494 VAL A CA 1
ATOM 3749 C C . VAL A 1 494 ? 5.337 1.944 -42.266 1.00 97.75 494 VAL A C 1
ATOM 3751 O O . VAL A 1 494 ? 4.462 1.671 -43.086 1.00 97.75 494 VAL A O 1
ATOM 3754 N N . GLY A 1 495 ? 5.344 3.096 -41.596 1.00 96.19 495 GLY A N 1
ATOM 3755 C CA . GLY A 1 495 ? 4.352 4.159 -41.760 1.00 96.19 495 GLY A CA 1
ATOM 3756 C C . GLY A 1 495 ? 3.017 3.868 -41.072 1.00 96.19 495 GLY A C 1
ATOM 3757 O O . GLY A 1 495 ? 2.021 4.535 -41.362 1.00 96.19 495 GLY A O 1
ATOM 3758 N N . LYS A 1 496 ? 2.974 2.869 -40.185 1.00 96.94 496 LYS A N 1
ATOM 3759 C CA . LYS A 1 496 ? 1.792 2.489 -39.406 1.00 96.94 496 LYS A CA 1
ATOM 3760 C C . LYS A 1 496 ? 2.181 2.148 -37.974 1.00 96.94 496 LYS A C 1
ATOM 3762 O O . LYS A 1 496 ? 3.305 1.722 -37.724 1.00 96.94 496 LYS A O 1
ATOM 3767 N N . TRP A 1 497 ? 1.231 2.310 -37.060 1.00 98.19 497 TRP A N 1
ATOM 3768 C CA . TRP A 1 497 ? 1.339 1.796 -35.702 1.00 98.19 497 TRP A CA 1
ATOM 3769 C C . TRP A 1 497 ? 1.185 0.274 -35.727 1.00 98.19 497 TRP A C 1
ATOM 3771 O O . TRP A 1 497 ? 0.281 -0.257 -36.372 1.00 98.19 497 TRP A O 1
ATOM 3781 N N . ASN A 1 498 ? 2.100 -0.423 -35.061 1.00 98.56 498 ASN A N 1
ATOM 3782 C CA . ASN A 1 498 ? 2.106 -1.873 -34.932 1.00 98.56 498 ASN A CA 1
ATOM 3783 C C . ASN A 1 498 ? 2.148 -2.218 -33.448 1.00 98.56 498 ASN A C 1
ATOM 3785 O O . ASN A 1 498 ? 3.075 -1.803 -32.758 1.00 98.56 498 ASN A O 1
ATOM 3789 N N . GLU A 1 499 ? 1.194 -3.007 -32.976 1.00 98.50 499 GLU A N 1
ATOM 3790 C CA . GLU A 1 499 ? 1.252 -3.548 -31.624 1.00 98.50 499 GLU A CA 1
ATOM 3791 C C . GLU A 1 499 ? 2.252 -4.709 -31.574 1.00 98.50 499 GLU A C 1
ATOM 3793 O O . GLU A 1 499 ? 2.317 -5.543 -32.489 1.00 98.50 499 GLU A O 1
ATOM 3798 N N . VAL A 1 500 ? 3.048 -4.761 -30.513 1.00 98.69 500 VAL A N 1
ATOM 3799 C CA . VAL A 1 500 ? 3.914 -5.886 -30.169 1.00 98.69 500 VAL A CA 1
ATOM 3800 C C . VAL A 1 500 ? 3.517 -6.343 -28.774 1.00 98.69 500 VAL A C 1
ATOM 3802 O O . VAL A 1 500 ? 3.529 -5.543 -27.845 1.00 98.69 500 VAL A O 1
ATOM 3805 N N . VAL A 1 501 ? 3.193 -7.628 -28.621 1.00 98.75 501 VAL A N 1
ATOM 3806 C CA . VAL A 1 501 ? 2.838 -8.222 -27.325 1.00 98.75 501 VAL A CA 1
ATOM 3807 C C . VAL A 1 501 ? 3.705 -9.448 -27.089 1.00 98.75 501 VAL A C 1
ATOM 3809 O O . VAL A 1 501 ? 3.679 -10.382 -27.887 1.00 98.75 501 VAL A O 1
ATOM 3812 N N . VAL A 1 502 ? 4.461 -9.461 -25.996 1.00 98.75 502 VAL A N 1
ATOM 3813 C CA . VAL A 1 502 ? 5.340 -10.561 -25.591 1.00 98.75 502 VAL A CA 1
ATOM 3814 C C . VAL A 1 502 ? 4.842 -11.122 -24.258 1.00 98.75 502 VAL A C 1
ATOM 3816 O O . VAL A 1 502 ? 4.961 -10.446 -23.234 1.00 98.75 502 VAL A O 1
ATOM 3819 N N . PRO A 1 503 ? 4.289 -12.348 -24.232 1.00 98.56 503 PRO A N 1
ATOM 3820 C CA . PRO A 1 503 ? 4.002 -13.042 -22.983 1.00 98.56 503 PRO A CA 1
ATOM 3821 C C . PRO A 1 503 ? 5.305 -13.314 -22.225 1.00 98.56 503 PRO A C 1
ATOM 3823 O O . PRO A 1 503 ? 6.203 -13.966 -22.757 1.00 98.56 503 PRO A O 1
ATOM 3826 N N . LEU A 1 504 ? 5.411 -12.828 -20.988 1.00 98.44 504 LEU A N 1
ATOM 3827 C CA . LEU A 1 504 ? 6.615 -12.961 -20.163 1.00 98.44 504 LEU A CA 1
ATOM 3828 C C . LEU A 1 504 ? 6.530 -14.117 -19.164 1.00 98.44 504 LEU A C 1
ATOM 3830 O O . LEU A 1 504 ? 7.532 -14.430 -18.535 1.00 98.44 504 LEU A O 1
ATOM 3834 N N . GLY A 1 505 ? 5.381 -14.791 -19.051 1.00 97.06 505 GLY A N 1
ATOM 3835 C CA . GLY A 1 505 ? 5.110 -15.788 -18.009 1.00 97.06 505 GLY A CA 1
ATOM 3836 C C . GLY A 1 505 ? 6.144 -16.907 -17.838 1.00 97.06 505 GLY A C 1
ATOM 3837 O O . GLY A 1 505 ? 6.350 -17.375 -16.723 1.00 97.06 505 GLY A O 1
ATOM 3838 N N . ALA A 1 506 ? 6.863 -17.307 -18.895 1.00 97.19 506 ALA A N 1
ATOM 3839 C CA . ALA A 1 506 ? 7.939 -18.305 -18.778 1.00 97.19 506 ALA A CA 1
ATOM 3840 C C . ALA A 1 506 ? 9.195 -17.784 -18.044 1.00 97.19 506 ALA A C 1
ATOM 3842 O O . ALA A 1 506 ? 10.117 -18.548 -17.769 1.00 97.19 506 ALA A O 1
ATOM 3843 N N . LEU A 1 507 ? 9.241 -16.486 -17.744 1.00 97.25 507 LEU A N 1
ATOM 3844 C CA . LEU A 1 507 ? 10.268 -15.810 -16.958 1.00 97.25 507 LEU A CA 1
ATOM 3845 C C . LEU A 1 507 ? 9.760 -15.440 -15.556 1.00 97.25 507 LEU A C 1
ATOM 3847 O O . LEU A 1 507 ? 10.344 -14.563 -14.920 1.00 97.25 507 LEU A O 1
ATOM 3851 N N . ALA A 1 508 ? 8.682 -16.075 -15.079 1.00 94.75 508 ALA A N 1
ATOM 3852 C CA . ALA A 1 508 ? 8.116 -15.807 -13.761 1.00 94.75 508 ALA A CA 1
ATOM 3853 C C . ALA A 1 508 ? 9.179 -15.850 -12.645 1.00 94.75 508 ALA A C 1
ATOM 3855 O O . ALA A 1 508 ? 10.086 -16.683 -12.658 1.00 94.75 508 ALA A O 1
ATOM 3856 N N . GLY A 1 509 ? 9.081 -14.912 -11.703 1.00 86.31 509 GLY A N 1
ATOM 3857 C CA . GLY A 1 509 ? 10.047 -14.690 -10.626 1.00 86.31 509 GLY A CA 1
ATOM 3858 C C . GLY A 1 509 ? 11.231 -13.791 -11.003 1.00 86.31 509 GLY A C 1
ATOM 3859 O O . GLY A 1 509 ? 11.909 -13.286 -10.109 1.00 86.31 509 GLY A O 1
ATOM 3860 N N . LYS A 1 510 ? 11.484 -13.528 -12.296 1.00 90.56 510 LYS A N 1
ATOM 3861 C CA . LYS A 1 510 ? 12.460 -12.497 -12.693 1.00 90.56 510 LYS A CA 1
ATOM 3862 C C . LYS A 1 510 ? 11.941 -11.107 -12.360 1.00 90.56 510 LYS A C 1
ATOM 3864 O O . LYS A 1 510 ? 10.740 -10.859 -12.417 1.00 90.56 510 LYS A O 1
ATOM 3869 N N . LYS A 1 511 ? 12.863 -10.185 -12.095 1.00 91.31 511 LYS A N 1
ATOM 3870 C CA . LYS A 1 511 ? 12.541 -8.789 -11.797 1.00 91.31 511 LYS A CA 1
ATOM 3871 C C . LYS A 1 511 ? 13.140 -7.868 -12.838 1.00 91.31 511 LYS A C 1
ATOM 3873 O O . LYS A 1 511 ? 14.304 -8.037 -13.199 1.00 91.31 511 LYS A O 1
ATOM 3878 N N . VAL A 1 512 ? 12.334 -6.946 -13.353 1.00 95.50 512 VAL A N 1
ATOM 3879 C CA . VAL A 1 512 ? 12.743 -6.006 -14.403 1.00 95.50 512 VAL A CA 1
ATOM 3880 C C . VAL A 1 512 ? 13.483 -4.833 -13.771 1.00 95.50 512 VAL A C 1
ATOM 3882 O O . VAL A 1 512 ? 12.959 -4.195 -12.862 1.00 95.50 512 VAL A O 1
ATOM 3885 N N . THR A 1 513 ? 14.677 -4.533 -14.278 1.00 93.50 513 THR A N 1
ATOM 3886 C CA . THR A 1 513 ? 15.538 -3.457 -13.757 1.00 93.50 513 THR A CA 1
ATOM 3887 C C . THR A 1 513 ? 15.694 -2.292 -14.725 1.00 93.50 513 THR A C 1
ATOM 3889 O O . THR A 1 513 ? 15.977 -1.157 -14.340 1.00 93.50 513 THR A O 1
ATOM 3892 N N . THR A 1 514 ? 15.568 -2.543 -16.027 1.00 95.88 514 THR A N 1
ATOM 3893 C CA . THR A 1 514 ? 15.770 -1.502 -17.038 1.00 95.88 514 THR A CA 1
ATOM 3894 C C . THR A 1 514 ? 14.984 -1.809 -18.297 1.00 95.88 514 THR A C 1
ATOM 3896 O O . THR A 1 514 ? 15.043 -2.923 -18.820 1.00 95.88 514 THR A O 1
ATOM 3899 N N . LEU A 1 515 ? 14.315 -0.785 -18.822 1.00 98.19 515 LEU A N 1
ATOM 3900 C CA . LEU A 1 515 ? 13.778 -0.794 -20.175 1.00 98.19 515 LEU A CA 1
ATOM 3901 C C . LEU A 1 515 ? 14.822 -0.246 -21.147 1.00 98.19 515 LEU A C 1
ATOM 3903 O O . LEU A 1 515 ? 15.338 0.863 -20.964 1.00 98.19 515 LEU A O 1
ATOM 3907 N N . VAL A 1 516 ? 15.104 -1.008 -22.199 1.00 98.44 516 VAL A N 1
ATOM 3908 C CA . VAL A 1 516 ? 16.061 -0.660 -23.251 1.00 98.44 516 VAL A CA 1
ATOM 3909 C C . VAL A 1 516 ? 15.329 -0.568 -24.584 1.00 98.44 516 VAL A C 1
ATOM 3911 O O . VAL A 1 516 ? 14.561 -1.455 -24.946 1.00 98.44 516 VAL A O 1
ATOM 3914 N N . VAL A 1 517 ? 15.593 0.494 -25.343 1.00 98.62 517 VAL A N 1
ATOM 3915 C CA . VAL A 1 517 ? 15.212 0.569 -26.756 1.00 98.62 517 VAL A CA 1
ATOM 3916 C C . VAL A 1 517 ? 16.405 0.110 -27.577 1.00 98.62 517 VAL A C 1
ATOM 3918 O O . VAL A 1 517 ? 17.489 0.698 -27.513 1.00 98.62 517 VAL A O 1
ATOM 3921 N N . ALA A 1 518 ? 16.210 -0.985 -28.301 1.00 97.94 518 ALA A N 1
ATOM 3922 C CA . ALA A 1 518 ? 17.279 -1.727 -28.938 1.00 97.94 518 ALA A CA 1
ATOM 3923 C C . ALA A 1 518 ? 17.108 -1.728 -30.456 1.00 97.94 518 ALA A C 1
ATOM 3925 O O . ALA A 1 518 ? 16.114 -2.236 -30.970 1.00 97.94 518 ALA A O 1
ATOM 3926 N N . TYR A 1 519 ? 18.101 -1.195 -31.160 1.00 98.19 519 TYR A N 1
ATOM 3927 C CA . TYR A 1 519 ? 18.325 -1.426 -32.581 1.00 98.19 519 TYR A CA 1
ATOM 3928 C C . TYR A 1 519 ? 19.343 -2.555 -32.736 1.00 98.19 519 TYR A C 1
ATOM 3930 O O . TYR A 1 519 ? 20.440 -2.476 -32.181 1.00 98.19 519 TYR A O 1
ATOM 3938 N N . ASP A 1 520 ? 19.004 -3.587 -33.500 1.00 95.12 520 ASP A N 1
ATOM 3939 C CA . ASP A 1 520 ? 19.950 -4.632 -33.898 1.00 95.12 520 ASP A CA 1
ATOM 3940 C C . ASP A 1 520 ? 19.590 -5.080 -35.307 1.00 95.12 520 ASP A C 1
ATOM 3942 O O . ASP A 1 520 ? 18.514 -5.641 -35.537 1.00 95.12 520 ASP A O 1
ATOM 3946 N N . GLN A 1 521 ? 20.479 -4.783 -36.250 1.00 84.81 521 GLN A N 1
ATOM 3947 C CA . GLN A 1 521 ? 20.292 -5.123 -37.646 1.00 84.81 521 GLN A CA 1
ATOM 3948 C C . GLN A 1 521 ? 21.499 -5.926 -38.161 1.00 84.81 521 GLN A C 1
ATOM 3950 O O . GLN A 1 521 ? 22.657 -5.541 -37.952 1.00 84.81 521 GLN A O 1
ATOM 3955 N N . PRO A 1 522 ? 21.249 -7.046 -38.867 1.00 76.62 522 PRO A N 1
ATOM 3956 C CA . PRO A 1 522 ? 22.253 -7.699 -39.710 1.00 76.62 522 PRO A CA 1
ATOM 3957 C C . PRO A 1 522 ? 22.758 -6.776 -40.841 1.00 76.62 522 PRO A C 1
ATOM 3959 O O . PRO A 1 522 ? 22.373 -5.620 -40.926 1.00 76.62 522 PRO A O 1
ATOM 3962 N N . ALA A 1 523 ? 23.591 -7.292 -41.749 1.00 83.62 523 ALA A N 1
ATOM 3963 C CA . ALA A 1 523 ? 24.200 -6.565 -42.872 1.00 83.62 523 ALA A CA 1
ATOM 3964 C C . ALA A 1 523 ? 23.290 -5.516 -43.560 1.00 83.62 523 ALA A C 1
ATOM 3966 O O . ALA A 1 523 ? 22.453 -5.856 -44.401 1.00 83.62 523 ALA A O 1
ATOM 3967 N N . ALA A 1 524 ? 23.485 -4.234 -43.235 1.00 84.88 524 ALA A N 1
ATOM 3968 C CA . ALA A 1 524 ? 22.728 -3.115 -43.789 1.00 84.88 524 ALA A CA 1
ATOM 3969 C C . ALA A 1 524 ? 23.547 -1.816 -43.755 1.00 84.88 524 ALA A C 1
ATOM 3971 O O . ALA A 1 524 ? 24.677 -1.780 -43.307 1.00 84.88 524 ALA A O 1
ATOM 3972 N N . THR A 1 525 ? 23.004 -0.731 -44.293 1.00 91.94 525 THR A N 1
ATOM 3973 C CA . THR A 1 525 ? 23.525 0.632 -44.088 1.00 91.94 525 THR A CA 1
ATOM 3974 C C . THR A 1 525 ? 22.350 1.593 -44.144 1.00 91.94 525 THR A C 1
ATOM 3976 O O . THR A 1 525 ? 21.333 1.249 -44.747 1.00 91.94 525 THR A O 1
ATOM 3979 N N . GLY A 1 526 ? 22.479 2.809 -43.624 1.00 93.88 526 GLY A N 1
ATOM 3980 C CA . GLY A 1 526 ? 21.469 3.865 -43.745 1.00 93.88 526 GLY A CA 1
ATOM 3981 C C . GLY A 1 526 ? 20.679 4.135 -42.467 1.00 93.88 526 GLY A C 1
ATOM 3982 O O . GLY A 1 526 ? 20.809 3.429 -41.468 1.00 93.88 526 GLY A O 1
ATOM 3983 N N . GLY A 1 527 ? 19.904 5.218 -42.486 1.00 95.62 527 GLY A N 1
ATOM 3984 C CA . GLY A 1 527 ? 19.228 5.726 -41.300 1.00 95.62 527 GLY A CA 1
ATOM 3985 C C . GLY A 1 527 ? 18.054 4.858 -40.869 1.00 95.62 527 GLY A C 1
ATOM 3986 O O . GLY A 1 527 ? 17.414 4.209 -41.693 1.00 95.62 527 GLY A O 1
ATOM 3987 N N . TYR A 1 528 ? 17.726 4.900 -39.588 1.00 97.38 528 TYR A N 1
ATOM 3988 C CA . TYR A 1 528 ? 16.486 4.365 -39.038 1.00 97.38 528 TYR A CA 1
ATOM 3989 C C . TYR A 1 528 ? 15.843 5.419 -38.144 1.00 97.38 528 TYR A C 1
ATOM 3991 O O . TYR A 1 528 ? 16.544 6.188 -37.487 1.00 97.38 528 TYR A O 1
ATOM 3999 N N . ARG A 1 529 ? 14.510 5.473 -38.130 1.00 97.88 529 ARG A N 1
ATOM 4000 C CA . ARG A 1 529 ? 13.753 6.376 -37.259 1.00 97.88 529 ARG A CA 1
ATOM 4001 C C . ARG A 1 529 ? 12.361 5.830 -36.995 1.00 97.88 529 ARG A C 1
ATOM 4003 O O . ARG A 1 529 ? 11.739 5.260 -37.890 1.00 97.88 529 ARG A O 1
ATOM 4010 N N . GLY A 1 530 ? 11.832 6.080 -35.810 1.00 98.06 530 GLY A N 1
ATOM 4011 C CA . GLY A 1 530 ? 10.430 5.832 -35.527 1.00 98.06 530 GLY A CA 1
ATOM 4012 C C . GLY A 1 530 ? 10.020 6.270 -34.137 1.00 98.06 530 GLY A C 1
ATOM 4013 O O . GLY A 1 530 ? 10.768 6.960 -33.445 1.00 98.06 530 GLY A O 1
ATOM 4014 N N . LEU A 1 531 ? 8.804 5.885 -33.771 1.00 98.50 531 LEU A N 1
ATOM 4015 C CA . LEU A 1 531 ? 8.158 6.239 -32.512 1.00 98.50 531 LEU A CA 1
ATOM 4016 C C . LEU A 1 531 ? 7.742 4.964 -31.774 1.00 98.50 531 LEU A C 1
ATOM 4018 O O . LEU A 1 531 ? 7.403 3.963 -32.409 1.00 98.50 531 LEU A O 1
ATOM 4022 N N . ILE A 1 532 ? 7.777 5.006 -30.450 1.00 98.69 532 ILE A N 1
ATOM 4023 C CA . ILE A 1 532 ? 7.264 3.988 -29.532 1.00 98.69 532 ILE A CA 1
ATOM 4024 C C . ILE A 1 532 ? 6.279 4.677 -28.592 1.00 98.69 532 ILE A C 1
ATOM 4026 O O . ILE A 1 532 ? 6.531 5.802 -28.156 1.00 98.69 532 ILE A O 1
ATOM 4030 N N . ASP A 1 533 ? 5.174 4.010 -28.291 1.00 98.38 533 ASP A N 1
ATOM 4031 C CA . ASP A 1 533 ? 4.128 4.539 -27.426 1.00 98.38 533 ASP A CA 1
ATOM 4032 C C . ASP A 1 533 ? 3.364 3.422 -26.698 1.00 98.38 533 ASP A C 1
ATOM 4034 O O . ASP A 1 533 ? 3.540 2.243 -27.023 1.00 98.38 533 ASP A O 1
ATOM 4038 N N . ASP A 1 534 ? 2.534 3.798 -25.721 1.00 98.00 534 ASP A N 1
ATOM 4039 C CA . ASP A 1 534 ? 1.649 2.910 -24.954 1.00 98.00 534 ASP A CA 1
ATOM 4040 C C . ASP A 1 534 ? 2.379 1.665 -24.413 1.00 98.00 534 ASP A C 1
ATOM 4042 O O . ASP A 1 534 ? 1.982 0.514 -24.627 1.00 98.00 534 ASP A O 1
ATOM 4046 N N . VAL A 1 535 ? 3.505 1.901 -23.735 1.00 98.56 535 VAL A N 1
ATOM 4047 C CA . VAL A 1 535 ? 4.346 0.847 -23.162 1.00 98.56 535 VAL A CA 1
ATOM 4048 C C . VAL A 1 535 ? 3.730 0.354 -21.862 1.00 98.56 535 VAL A C 1
ATOM 4050 O O . VAL A 1 535 ? 3.531 1.130 -20.925 1.00 98.56 535 VAL A O 1
ATOM 4053 N N . ARG A 1 536 ? 3.499 -0.957 -21.778 1.00 98.50 536 ARG A N 1
ATOM 4054 C CA . ARG A 1 536 ? 2.925 -1.611 -20.605 1.00 98.50 536 ARG A CA 1
ATOM 4055 C C . ARG A 1 536 ? 3.676 -2.880 -20.214 1.00 98.50 536 ARG A C 1
ATOM 4057 O O . ARG A 1 536 ? 3.986 -3.713 -21.064 1.00 98.50 536 ARG A O 1
ATOM 4064 N N . ILE A 1 537 ? 3.921 -3.032 -18.914 1.00 98.38 537 ILE A N 1
ATOM 4065 C CA . ILE A 1 537 ? 4.361 -4.274 -18.266 1.00 98.38 537 ILE A CA 1
ATOM 4066 C C . ILE A 1 537 ? 3.386 -4.529 -17.120 1.00 98.38 537 ILE A C 1
ATOM 4068 O O . ILE A 1 537 ? 3.408 -3.786 -16.143 1.00 98.38 537 ILE A O 1
ATOM 4072 N N . ALA A 1 538 ? 2.494 -5.502 -17.293 1.00 96.69 538 ALA A N 1
ATOM 4073 C CA . ALA A 1 538 ? 1.430 -5.833 -16.340 1.00 96.69 538 ALA A CA 1
ATOM 4074 C C . ALA A 1 538 ? 0.847 -7.230 -16.629 1.00 96.69 538 ALA A C 1
ATOM 4076 O O . ALA A 1 538 ? 1.182 -7.835 -17.654 1.00 96.69 538 ALA A O 1
ATOM 4077 N N . ASP A 1 539 ? -0.044 -7.711 -15.760 1.00 88.81 539 ASP A N 1
ATOM 4078 C CA . ASP A 1 539 ? -0.822 -8.956 -15.929 1.00 88.81 539 ASP A CA 1
ATOM 4079 C C . ASP A 1 539 ? -1.947 -8.880 -16.989 1.00 88.81 539 ASP A C 1
ATOM 4081 O O . ASP A 1 539 ? -2.563 -7.796 -17.154 1.00 88.81 539 ASP A O 1
#

Foldseek 3Di:
DDDDDDDDDDDDDDDDDDDDDDPPDPDPPPPDDDWDDLVLLLVLCVVLVNNVVPVLSPDTLLSNLVVVLVSCVPPLLQLQLNQLSLCQNLFVVRNSRVSSNPRNVVSNVVSVVVVVVVVVVLVVQLLLLCLLCVLVVHHQDPCLSPDDLLSNLVVQLVVCVPPPLQPQLNVLSVPLNVDDPVSSCVCSLPVSNVSSLVSQLVVLVPPPVDDPVVSVLSSQLSLLSSLCSNLVNDDDPVLSPDQLLVNLVSQLVSDDPPALLNVLSVVLNPDPDSVSSSCCSNPVNSVSVVVRVVVVLVVVLVVLLVVLVVQLVVCVVRLQLQLVLQSVVQNPDDSVSSVCCVSPVSQADKAWFQCDVSHRFWSDWPAAPDVVLWDQKAAADDRGGGKTWHKDQPDTPDDRIFIKTKIWRRFQFKTKTKHFTHFHWNHFAALAKKKKKKKAWEPCVVPVQADSQQQQLKAKKFAWSVRDIQQPPQFAWPVRFRRHSQSSRPVDDHRDIDMTMTRCNVVGGIITGTIIIMGIHGRDTTMIMITMGGIIIDD

Organism: NCBI:txid882441

Radius of gyration: 34.72 Å; chains: 1; bounding box: 105×78×90 Å

Secondary structure (DSSP, 8-state):
-------------------------------PPP---HHHHHHHHHHTT-TT-HHHHTS-HHHHHHHHHHHHTT-TT-HHHHHHHHHHHHSSS--HHHIIIIIHHHHHHHHHHHHHHHHHHHHHHHHHHHHHHHHTT----HHHHSS-HHHHHHHHHHHTSS-TT-HHHHHHHHHHHHS-HHHHHHIIIIIHHHHHHHHHHHHHHH-TTS-HHHHHHHHHHHHHHHHHHHTTPPP-HHHHTS-HHHHHHHHHHHSPTT-HHHHHHHHHHH---HHHHHHIIIIIHHHHHHHHHHHHHHHHHHHHHHHHHHHHHHHHHTT-HHHHHHHHHHHTS-HHHHHHHHHTGGGS--EEE-S-TTSPPPS-SSEESSTT-EESEE-SSTT-SS-EEEEESS--SSTT-EEEEEEEE--SSEEEEEEEEEEEEEEE--TT-EEEEEEEEPPTTT-TTB-HHHHTSEEEEEEETTS-BSTTS--B-TTS-BSSHHHHTTTSPTTS-EEEEEE-GGGTT-EEEEEEEEEEEES--EEEEEEEEEEEEE-